Protein AF-A0AAV5AMI5-F1 (afdb_monomer_lite)

Radius of gyration: 28.4 Å; chains: 1; bounding box: 57×60×86 Å

Secondary structure (DSSP, 8-state):
-HHHHHHHHHHHHH-TT-HHHHHHHHHHHHTTT-HHHHHHHHHHHHHS-SS--TTHHHHHHHHHHHHHHTT-HHHHHHHHHHHTT--S--HHHHHHHHHHHHHHHHH--SHHHHHHHHHHHHHHHHHH-TTHHHHHHHHHHHHHHHTT--HHHHHHHHHHHHHHHHIIIIIS-----HHHHHHHHHHHHHHHHHTT---HHHHHHHHHHHTTSSTHHHHHHHHSTTSS----TT-SPPP-----HHHHHHHHHGGGSS-S-HHHHHHHHHHHHHHHHH-TTTTT-HHHHHHHHHHHHTT--STTHHHHHHHTTS-SSTHHHHTTS---HHHHHHHHHHHHHTT---SS-SGGGT--------PPP-------SSSSHHHHHHHHHHHHH---

Structure (mmCIF, N/CA/C/O backbone):
data_AF-A0AAV5AMI5-F1
#
_entry.id   AF-A0AAV5AMI5-F1
#
loop_
_atom_site.group_PDB
_atom_site.id
_atom_site.type_symbol
_atom_site.label_atom_id
_atom_site.label_alt_id
_atom_site.label_comp_id
_atom_site.label_asym_id
_atom_site.label_entity_id
_atom_site.label_seq_id
_atom_site.pdbx_PDB_ins_code
_atom_site.Cartn_x
_atom_site.Cartn_y
_atom_site.Cartn_z
_atom_site.occupancy
_atom_site.B_iso_or_equiv
_atom_site.auth_seq_id
_atom_site.auth_comp_id
_atom_site.auth_asym_id
_atom_site.auth_atom_id
_atom_site.pdbx_PDB_model_num
ATOM 1 N N . MET A 1 1 ? -7.330 -21.114 -8.683 1.00 62.19 1 MET A N 1
ATOM 2 C CA . MET A 1 1 ? -7.673 -20.636 -7.321 1.00 62.19 1 MET A CA 1
ATOM 3 C C . MET A 1 1 ? -8.023 -21.756 -6.338 1.00 62.19 1 MET A C 1
ATOM 5 O O . MET A 1 1 ? -7.323 -21.850 -5.343 1.00 62.19 1 MET A O 1
ATOM 9 N N . LEU A 1 2 ? -9.025 -22.619 -6.576 1.00 72.19 2 LEU A N 1
ATOM 10 C CA . LEU A 1 2 ? -9.522 -23.599 -5.577 1.00 72.19 2 LEU A CA 1
ATOM 11 C C . LEU A 1 2 ? -8.441 -24.434 -4.846 1.00 72.19 2 LEU A C 1
ATOM 13 O O . LEU A 1 2 ? -8.546 -24.632 -3.637 1.00 72.19 2 LEU A O 1
ATOM 17 N N . SER A 1 3 ? -7.376 -24.865 -5.533 1.00 79.75 3 SER A N 1
ATOM 18 C CA . SER A 1 3 ? -6.259 -25.594 -4.902 1.00 79.75 3 SER A CA 1
ATOM 19 C C . SER A 1 3 ? -5.531 -24.789 -3.812 1.00 79.75 3 SER A C 1
ATOM 21 O O . SER A 1 3 ? -5.119 -25.359 -2.806 1.00 79.75 3 SER A O 1
ATOM 23 N N . ALA A 1 4 ? -5.402 -23.467 -3.975 1.00 79.44 4 ALA A N 1
ATOM 24 C CA . ALA A 1 4 ? -4.746 -22.591 -3.001 1.00 79.44 4 ALA A CA 1
ATOM 25 C C . ALA A 1 4 ? -5.598 -22.382 -1.736 1.00 79.44 4 ALA A C 1
ATOM 27 O O . ALA A 1 4 ? -5.051 -22.208 -0.649 1.00 79.44 4 ALA A O 1
ATOM 28 N N . LEU A 1 5 ? -6.931 -22.458 -1.844 1.00 84.00 5 LEU A N 1
ATOM 29 C CA . LEU A 1 5 ? -7.810 -22.453 -0.670 1.00 84.00 5 LEU A CA 1
ATOM 30 C C . LEU A 1 5 ? -7.744 -23.763 0.115 1.00 84.00 5 LEU A C 1
ATOM 32 O O . LEU A 1 5 ? -7.719 -23.716 1.340 1.00 84.00 5 LEU A O 1
ATOM 36 N N . LYS A 1 6 ? -7.665 -24.918 -0.562 1.00 84.62 6 LYS A N 1
ATOM 37 C CA . LYS A 1 6 ? -7.406 -26.195 0.123 1.00 84.62 6 LYS A CA 1
ATOM 38 C C . LYS A 1 6 ? -6.075 -26.126 0.883 1.00 84.62 6 LYS A C 1
ATOM 40 O O . LYS A 1 6 ? -6.063 -26.320 2.091 1.00 84.62 6 LYS A O 1
ATOM 45 N N . LEU A 1 7 ? -4.998 -25.732 0.198 1.00 86.50 7 LEU A N 1
ATOM 46 C CA . LEU A 1 7 ? -3.656 -25.615 0.777 1.00 86.50 7 LEU A CA 1
ATOM 47 C C . LEU A 1 7 ? -3.593 -24.625 1.953 1.00 86.50 7 LEU A C 1
ATOM 49 O O . LEU A 1 7 ? -3.054 -24.970 2.999 1.00 86.50 7 LEU A O 1
ATOM 53 N N . SER A 1 8 ? -4.170 -23.423 1.831 1.00 85.75 8 SER A N 1
ATOM 54 C CA . SER A 1 8 ? -4.170 -22.449 2.939 1.00 85.75 8 SER A CA 1
ATOM 55 C C . SER A 1 8 ? -4.981 -22.923 4.148 1.00 85.75 8 SER A C 1
ATOM 57 O O . SER A 1 8 ? -4.548 -22.688 5.271 1.00 85.75 8 SER A O 1
ATOM 59 N N . ARG A 1 9 ? -6.081 -23.667 3.954 1.00 86.06 9 ARG A N 1
ATOM 60 C CA . ARG A 1 9 ? -6.808 -24.312 5.065 1.00 86.06 9 ARG A CA 1
ATOM 61 C C . ARG A 1 9 ? -5.987 -25.418 5.736 1.00 86.06 9 ARG A C 1
ATOM 63 O O . ARG A 1 9 ? -6.011 -25.498 6.957 1.00 86.06 9 ARG A O 1
ATOM 70 N N . THR A 1 10 ? -5.219 -26.211 4.982 1.00 87.19 10 THR A N 1
ATOM 71 C CA . THR A 1 10 ? -4.294 -27.215 5.548 1.00 87.19 10 THR A CA 1
ATOM 72 C C . THR A 1 10 ? -3.144 -26.572 6.333 1.00 87.19 10 THR A C 1
ATOM 74 O O . THR A 1 10 ? -2.792 -27.031 7.421 1.00 87.19 10 THR A O 1
ATOM 77 N N . LEU A 1 11 ? -2.565 -25.478 5.826 1.00 87.69 11 LEU A N 1
ATOM 78 C CA . LEU A 1 11 ? -1.547 -24.732 6.571 1.00 87.69 11 LEU A CA 1
ATOM 79 C C . LEU A 1 11 ? -2.140 -24.149 7.860 1.00 87.69 11 LEU A C 1
ATOM 81 O O . LEU A 1 11 ? -1.611 -24.410 8.935 1.00 87.69 11 LEU A O 1
ATOM 85 N N . LEU A 1 12 ? -3.290 -23.471 7.783 1.00 87.44 12 LEU A N 1
ATOM 86 C CA . LEU A 1 12 ? -3.976 -22.923 8.957 1.00 87.44 12 LEU A CA 1
ATOM 87 C C . LEU A 1 12 ? -4.414 -23.990 9.968 1.00 87.44 12 LEU A C 1
ATOM 89 O O . LEU A 1 12 ? -4.370 -23.720 11.163 1.00 87.44 12 LEU A O 1
ATOM 93 N N . SER A 1 13 ? -4.787 -25.206 9.545 1.00 83.88 13 SER A N 1
ATOM 94 C CA . SER A 1 13 ? -5.087 -26.281 10.502 1.00 83.88 13 SER A CA 1
ATOM 95 C C . SER A 1 13 ? -3.862 -26.701 11.319 1.00 83.88 13 SER A C 1
ATOM 97 O O . SER A 1 13 ? -4.034 -27.127 12.459 1.00 83.88 13 SER A O 1
ATOM 99 N N . THR A 1 14 ? -2.659 -26.541 10.753 1.00 84.94 14 THR A N 1
ATOM 100 C CA . THR A 1 14 ? -1.366 -26.885 11.368 1.00 84.94 14 THR A CA 1
ATOM 101 C C . THR A 1 14 ? -0.772 -25.723 12.178 1.00 84.94 14 THR A C 1
ATOM 103 O O . THR A 1 14 ? -0.171 -25.950 13.221 1.00 84.94 14 THR A O 1
ATOM 106 N N . THR A 1 15 ? -0.931 -24.474 11.724 1.00 82.31 15 THR A N 1
ATOM 107 C CA . THR A 1 15 ? -0.271 -23.281 12.294 1.00 82.31 15 THR A CA 1
ATOM 108 C C . THR A 1 15 ? -1.252 -22.124 12.527 1.00 82.31 15 THR A C 1
ATOM 110 O O . THR A 1 15 ? -1.130 -21.035 11.960 1.00 82.31 15 THR A O 1
ATOM 113 N N . ARG A 1 16 ? -2.235 -22.366 13.406 1.00 80.56 16 ARG A N 1
ATOM 114 C CA . ARG A 1 16 ? -3.355 -21.452 13.715 1.00 80.56 16 ARG A CA 1
ATOM 115 C C . ARG A 1 16 ? -2.938 -20.071 14.228 1.00 80.56 16 ARG A C 1
ATOM 117 O O . ARG A 1 16 ? -3.672 -19.117 14.005 1.00 80.56 16 ARG A O 1
ATOM 124 N N . ASP A 1 17 ? -1.778 -19.929 14.862 1.00 80.50 17 ASP A N 1
ATOM 125 C CA . ASP A 1 17 ? -1.315 -18.641 15.403 1.00 80.50 17 ASP A CA 1
ATOM 126 C C . ASP A 1 17 ? -0.647 -17.719 14.371 1.00 80.50 17 ASP A C 1
ATOM 128 O O . ASP A 1 17 ? -0.355 -16.557 14.665 1.00 80.50 17 ASP A O 1
ATOM 132 N N . SER A 1 18 ? -0.409 -18.204 13.147 1.00 84.81 18 SER A N 1
ATOM 133 C CA . SER A 1 18 ? 0.277 -17.430 12.111 1.00 84.81 18 SER A CA 1
ATOM 134 C C . SER A 1 18 ? -0.638 -16.378 11.477 1.00 84.81 18 SER A C 1
ATOM 136 O O . SER A 1 18 ? -1.330 -16.620 10.484 1.00 84.81 18 SER A O 1
ATOM 138 N N . LEU A 1 19 ? -0.581 -15.160 12.020 1.00 85.44 19 LEU A N 1
ATOM 139 C CA . LEU A 1 19 ? -1.284 -13.976 11.511 1.00 85.44 19 LEU A CA 1
ATOM 140 C C . LEU A 1 19 ? -1.053 -13.717 10.008 1.00 85.44 19 LEU A C 1
ATOM 142 O O . LEU A 1 19 ? -1.957 -13.264 9.306 1.00 85.44 19 LEU A O 1
ATOM 146 N N . GLN A 1 20 ? 0.126 -14.066 9.484 1.00 85.56 20 GLN A N 1
ATOM 147 C CA . GLN A 1 20 ? 0.443 -13.921 8.059 1.00 85.56 20 GLN A CA 1
ATOM 148 C C . GLN A 1 20 ? -0.314 -14.931 7.177 1.00 85.56 20 GLN A C 1
ATOM 150 O O . GLN A 1 20 ? -0.728 -14.583 6.069 1.00 85.56 20 GLN A O 1
ATOM 155 N N . LEU A 1 21 ? -0.551 -16.158 7.660 1.00 86.69 21 LEU A N 1
ATOM 156 C CA . LEU A 1 21 ? -1.357 -17.149 6.938 1.00 86.69 21 LEU A CA 1
ATOM 157 C C . LEU A 1 21 ? -2.844 -16.782 6.947 1.00 86.69 21 LEU A C 1
ATOM 159 O O . LEU A 1 21 ? -3.514 -16.958 5.929 1.00 86.69 21 LEU A O 1
ATOM 163 N N . TRP A 1 22 ? -3.347 -16.206 8.042 1.00 89.81 22 TRP A N 1
ATOM 164 C CA . TRP A 1 22 ? -4.707 -15.661 8.092 1.00 89.81 22 TRP A CA 1
ATOM 165 C C . TRP A 1 22 ? -4.900 -14.504 7.110 1.00 89.81 22 TRP A C 1
ATOM 167 O O . TRP A 1 22 ? -5.869 -14.513 6.350 1.00 89.81 22 TRP A O 1
ATOM 177 N N . ALA A 1 23 ? -3.950 -13.564 7.051 1.00 87.00 23 ALA A N 1
ATOM 178 C CA . ALA A 1 23 ? -3.966 -12.479 6.071 1.00 87.00 23 ALA A CA 1
ATOM 179 C C . ALA A 1 23 ? -4.000 -13.012 4.625 1.00 87.00 23 ALA A C 1
ATOM 181 O O . ALA A 1 23 ? -4.809 -12.557 3.814 1.00 87.00 23 ALA A O 1
ATOM 182 N N . ALA A 1 24 ? -3.176 -14.018 4.310 1.00 87.69 24 ALA A N 1
ATOM 183 C CA . ALA A 1 24 ? -3.168 -14.662 2.998 1.00 87.69 24 ALA A CA 1
ATOM 184 C C . ALA A 1 24 ? -4.486 -15.404 2.690 1.00 87.69 24 ALA A C 1
ATOM 186 O O . ALA A 1 24 ? -4.972 -15.353 1.560 1.00 87.69 24 ALA A O 1
ATOM 187 N N . HIS A 1 25 ? -5.101 -16.062 3.679 1.00 89.50 25 HIS A N 1
ATOM 188 C CA . HIS A 1 25 ? -6.379 -16.754 3.497 1.00 89.50 25 HIS A CA 1
ATOM 189 C C . HIS A 1 25 ? -7.541 -15.776 3.260 1.00 89.50 25 HIS A C 1
ATOM 191 O O . HIS A 1 25 ? -8.320 -15.967 2.325 1.00 89.50 25 HIS A O 1
ATOM 197 N N . ALA A 1 26 ? -7.608 -14.681 4.024 1.00 90.06 26 ALA A N 1
ATOM 198 C CA . ALA A 1 26 ? -8.587 -13.615 3.814 1.00 90.06 26 ALA A CA 1
ATOM 199 C C . ALA A 1 26 ? -8.424 -12.949 2.433 1.00 90.06 26 ALA A C 1
ATOM 201 O O . ALA A 1 26 ? -9.414 -12.718 1.738 1.00 90.06 26 ALA A O 1
ATOM 202 N N . GLN A 1 27 ? -7.186 -12.722 1.974 1.00 87.19 27 GLN A N 1
ATOM 203 C CA . GLN A 1 27 ? -6.919 -12.243 0.611 1.00 87.19 27 GLN A CA 1
ATOM 204 C C . GLN A 1 27 ? -7.376 -13.239 -0.470 1.00 87.19 27 GLN A C 1
ATOM 206 O O . GLN A 1 27 ? -7.920 -12.815 -1.489 1.00 87.19 27 GLN A O 1
ATOM 211 N N . LEU A 1 28 ? -7.218 -14.552 -0.261 1.00 89.69 28 LEU A N 1
ATOM 212 C CA . LEU A 1 28 ? -7.702 -15.573 -1.201 1.00 89.69 28 LEU A CA 1
ATOM 213 C C . LEU A 1 28 ? -9.236 -15.639 -1.290 1.00 89.69 28 LEU A C 1
ATOM 215 O O . LEU A 1 28 ? -9.756 -15.888 -2.377 1.00 89.69 28 LEU A O 1
ATOM 219 N N . GLU A 1 29 ? -9.965 -15.412 -0.194 1.00 89.06 29 GLU A N 1
ATOM 220 C CA . GLU A 1 29 ? -11.433 -15.316 -0.235 1.00 89.06 29 GLU A CA 1
ATOM 221 C C . GLU A 1 29 ? -11.891 -13.961 -0.826 1.00 89.06 29 GLU A C 1
ATOM 223 O O . GLU A 1 29 ? -12.805 -13.936 -1.656 1.00 89.06 29 GLU A O 1
ATOM 228 N N . ARG A 1 30 ? -11.189 -12.847 -0.548 1.00 87.19 30 ARG A N 1
ATOM 229 C CA . ARG A 1 30 ? -11.409 -11.549 -1.225 1.00 87.19 30 ARG A CA 1
ATOM 230 C C . ARG A 1 30 ? -11.254 -11.661 -2.748 1.00 87.19 30 ARG A C 1
ATOM 232 O O . ARG A 1 30 ? -12.117 -11.188 -3.480 1.00 87.19 30 ARG A O 1
ATOM 239 N N . LEU A 1 31 ? -10.220 -12.353 -3.237 1.00 87.44 31 LEU A N 1
ATOM 240 C CA . LEU A 1 31 ? -9.991 -12.604 -4.673 1.00 87.44 31 LEU A CA 1
ATOM 241 C C . LEU A 1 31 ? -11.079 -13.467 -5.350 1.00 87.44 31 LEU A C 1
ATOM 243 O O . LEU A 1 31 ? -11.059 -13.629 -6.568 1.00 87.44 31 LEU A O 1
ATOM 247 N N . ARG A 1 32 ? -12.040 -14.007 -4.588 1.00 87.94 32 ARG A N 1
ATOM 248 C CA . ARG A 1 32 ? -13.242 -14.697 -5.093 1.00 87.94 32 ARG A CA 1
ATOM 249 C C . ARG A 1 32 ? -14.513 -13.844 -5.010 1.00 87.94 32 ARG A C 1
ATOM 251 O O . ARG A 1 32 ? -15.599 -14.383 -5.202 1.00 87.94 32 ARG A O 1
ATOM 258 N N . GLY A 1 33 ? -14.403 -12.567 -4.641 1.00 85.69 33 GLY A N 1
ATOM 259 C CA . GLY A 1 33 ? -15.546 -11.709 -4.317 1.00 85.69 33 GLY A CA 1
ATOM 260 C C . GLY A 1 33 ? -16.210 -12.031 -2.970 1.00 85.69 33 GLY A C 1
ATOM 261 O O . GLY A 1 33 ? -17.270 -11.492 -2.668 1.00 85.69 33 GLY A O 1
ATOM 262 N N . LYS A 1 34 ? -15.617 -12.893 -2.127 1.00 90.19 34 LYS A N 1
ATOM 263 C CA . LYS A 1 34 ? -16.170 -13.262 -0.810 1.00 90.19 34 LYS A CA 1
ATOM 264 C C . LYS A 1 34 ? -15.711 -12.313 0.297 1.00 90.19 34 LYS A C 1
ATOM 266 O O . LYS A 1 34 ? -15.200 -12.743 1.330 1.00 90.19 34 LYS A O 1
ATOM 271 N N . GLU A 1 35 ? -15.919 -11.014 0.097 1.00 90.38 35 GLU A N 1
ATOM 272 C CA . GLU A 1 35 ? -15.483 -9.989 1.053 1.00 90.38 35 GLU A CA 1
ATOM 273 C C . GLU A 1 35 ? -16.062 -10.194 2.456 1.00 90.38 35 GLU A C 1
ATOM 275 O O . GLU A 1 35 ? -15.333 -10.080 3.431 1.00 90.38 35 GLU A O 1
ATOM 280 N N . ASN A 1 36 ? -17.335 -10.583 2.579 1.00 91.25 36 ASN A N 1
ATOM 281 C CA . ASN A 1 36 ? -17.966 -10.810 3.886 1.00 91.25 36 ASN A CA 1
ATOM 282 C C . ASN A 1 36 ? -17.326 -11.964 4.680 1.00 91.25 36 ASN A C 1
ATOM 284 O O . ASN A 1 36 ? -17.313 -11.918 5.907 1.00 91.25 36 ASN A O 1
ATOM 288 N N . GLU A 1 37 ? -16.749 -12.966 4.009 1.00 90.81 37 GLU A N 1
ATOM 289 C CA . GLU A 1 37 ? -15.976 -14.010 4.696 1.00 90.81 37 GLU A CA 1
ATOM 290 C C . GLU A 1 37 ? -14.575 -13.505 5.069 1.00 90.81 37 GLU A C 1
ATOM 292 O O . GLU A 1 37 ? -14.085 -13.808 6.153 1.00 90.81 37 GLU A O 1
ATOM 297 N N . ALA A 1 38 ? -13.952 -12.668 4.229 1.00 92.25 38 ALA A N 1
ATOM 298 C CA . ALA A 1 38 ? -12.698 -11.999 4.575 1.00 92.25 38 ALA A CA 1
ATOM 299 C C . ALA A 1 38 ? -12.861 -11.067 5.795 1.00 92.25 38 ALA A C 1
ATOM 301 O O . ALA A 1 38 ? -12.035 -11.125 6.704 1.00 92.25 38 ALA A O 1
ATOM 302 N N . ARG A 1 39 ? -13.958 -10.292 5.872 1.00 93.69 39 ARG A N 1
ATOM 303 C CA . ARG A 1 39 ? -14.342 -9.466 7.038 1.00 93.69 39 ARG A CA 1
ATOM 304 C C . ARG A 1 39 ? -14.401 -10.305 8.315 1.00 93.69 39 ARG A C 1
ATOM 306 O O . ARG A 1 39 ? -13.680 -10.016 9.264 1.00 93.69 39 ARG A O 1
ATOM 313 N N . ARG A 1 40 ? -15.165 -11.406 8.297 1.00 92.88 40 ARG A N 1
ATOM 314 C CA . ARG A 1 40 ? -15.274 -12.355 9.422 1.00 92.88 40 ARG A CA 1
ATOM 315 C C . ARG A 1 40 ? -13.928 -12.947 9.840 1.00 92.88 40 ARG A C 1
ATOM 317 O O . ARG A 1 40 ? -13.696 -13.117 11.035 1.00 92.88 40 ARG A O 1
ATOM 324 N N . ILE A 1 41 ? -13.042 -13.260 8.889 1.00 91.38 41 ILE A N 1
ATOM 325 C CA . ILE A 1 41 ? -11.690 -13.755 9.193 1.00 91.38 41 ILE A CA 1
ATOM 326 C C . ILE A 1 41 ? -10.882 -12.677 9.928 1.00 91.38 41 ILE A C 1
ATOM 328 O O . ILE A 1 41 ? -10.310 -12.981 10.973 1.00 91.38 41 ILE A O 1
ATOM 332 N N . PHE A 1 42 ? -10.862 -11.430 9.441 1.00 92.25 42 PHE A N 1
ATOM 333 C CA . PHE A 1 42 ? -10.166 -10.337 10.133 1.00 92.25 42 PHE A CA 1
ATOM 334 C C . PHE A 1 42 ? -10.750 -10.086 11.530 1.00 92.25 42 PHE A C 1
ATOM 336 O O . PHE A 1 42 ? -9.989 -10.026 12.492 1.00 92.25 42 PHE A O 1
ATOM 343 N N . GLU A 1 43 ? -12.079 -10.029 11.667 1.00 91.56 43 GLU A N 1
ATOM 344 C CA . GLU A 1 43 ? -12.751 -9.847 12.960 1.00 91.56 43 GLU A CA 1
ATOM 345 C C . GLU A 1 43 ? -12.429 -10.972 13.950 1.00 91.56 43 GLU A C 1
ATOM 347 O O . GLU A 1 43 ? -12.037 -10.689 15.080 1.00 91.56 43 GLU A O 1
ATOM 352 N N . THR A 1 44 ? -12.515 -12.239 13.535 1.00 90.12 44 THR A N 1
ATOM 353 C CA . THR A 1 44 ? -12.226 -13.400 14.401 1.00 90.12 44 THR A CA 1
ATOM 354 C C . THR A 1 44 ? -10.762 -13.419 14.844 1.00 90.12 44 THR A C 1
ATOM 356 O O . THR A 1 44 ? -10.461 -13.655 16.010 1.00 90.12 44 THR A O 1
ATOM 359 N N . VAL A 1 45 ? -9.834 -13.142 13.924 1.00 89.19 45 VAL A N 1
ATOM 360 C CA . VAL A 1 45 ? -8.395 -13.168 14.215 1.00 89.19 45 VAL A CA 1
ATOM 361 C C . VAL A 1 45 ? -8.008 -12.024 15.155 1.00 89.19 45 VAL A C 1
ATOM 363 O O . VAL A 1 45 ? -7.355 -12.273 16.166 1.00 89.19 45 VAL A O 1
ATOM 366 N N . LEU A 1 46 ? -8.460 -10.797 14.883 1.00 88.00 46 LEU A N 1
ATOM 367 C CA . LEU A 1 46 ? -8.105 -9.601 15.659 1.00 88.00 46 LEU A CA 1
ATOM 368 C C . LEU A 1 46 ? -8.880 -9.474 16.984 1.00 88.00 46 LEU A C 1
ATOM 370 O O . LEU A 1 46 ? -8.417 -8.793 17.895 1.00 88.00 46 LEU A O 1
ATOM 374 N N . SER A 1 47 ? -10.025 -10.150 17.135 1.00 82.88 47 SER A N 1
ATOM 375 C CA . SER A 1 47 ? -10.701 -10.289 18.440 1.00 82.88 47 SER A CA 1
ATOM 376 C C . SER A 1 47 ? -10.087 -11.379 19.330 1.00 82.88 47 SER A C 1
ATOM 378 O O . SER A 1 47 ? -10.265 -11.337 20.544 1.00 82.88 47 SER A O 1
ATOM 380 N N . SER A 1 48 ? -9.331 -12.329 18.760 1.00 73.19 48 SER A N 1
ATOM 381 C CA . SER A 1 48 ? -8.676 -13.418 19.509 1.00 73.19 48 SER A CA 1
ATOM 382 C C . SER A 1 48 ? -7.314 -13.053 20.127 1.00 73.19 48 SER A C 1
ATOM 384 O O . SER A 1 48 ? -6.724 -13.844 20.866 1.00 73.19 48 SER A O 1
ATOM 386 N N . SER A 1 49 ? -6.777 -11.866 19.828 1.00 62.31 49 SER A N 1
ATOM 387 C CA . SER A 1 49 ? -5.469 -11.405 20.306 1.00 62.31 49 SER A CA 1
ATOM 388 C C . SER A 1 49 ? -5.563 -10.614 21.617 1.00 62.31 49 SER A C 1
ATOM 390 O O . SER A 1 49 ? -5.662 -9.392 21.611 1.00 62.31 49 SER A O 1
ATOM 392 N N . SER A 1 50 ? -5.431 -11.308 22.754 1.00 54.81 50 SER A N 1
ATOM 393 C CA . SER A 1 50 ? -5.372 -10.714 24.108 1.00 54.81 50 SER A CA 1
ATOM 394 C C . SER A 1 50 ? -4.125 -9.857 24.396 1.00 54.81 50 SER A C 1
ATOM 396 O O . SER A 1 50 ? -3.997 -9.289 25.477 1.00 54.81 50 SER A O 1
ATOM 398 N N . SER A 1 51 ? -3.177 -9.799 23.462 1.00 60.41 51 SER A N 1
ATOM 399 C CA . SER A 1 51 ? -1.913 -9.061 23.548 1.00 60.41 51 SER A CA 1
ATOM 400 C C . SER A 1 51 ? -1.493 -8.621 22.142 1.00 60.41 51 SER A C 1
ATOM 402 O O . SER A 1 51 ? -1.757 -9.380 21.203 1.00 60.41 51 SER A O 1
ATOM 404 N N . PRO A 1 52 ? -0.799 -7.478 21.975 1.00 64.50 52 PRO A N 1
ATOM 405 C CA . PRO A 1 52 ? -0.337 -7.026 20.664 1.00 64.50 52 PRO A CA 1
ATOM 406 C C . PRO A 1 52 ? 0.609 -8.058 20.037 1.00 64.50 52 PRO A C 1
ATOM 408 O O . PRO A 1 52 ? 1.578 -8.484 20.672 1.00 64.50 52 PRO A O 1
ATOM 411 N N . ARG A 1 53 ? 0.318 -8.491 18.806 1.00 73.31 53 ARG A N 1
ATOM 412 C CA . ARG A 1 53 ? 1.090 -9.537 18.105 1.00 73.31 53 ARG A CA 1
ATOM 413 C C . ARG A 1 53 ? 1.911 -8.954 16.946 1.00 73.31 53 ARG A C 1
ATOM 415 O O . ARG A 1 53 ? 1.467 -8.055 16.239 1.00 73.31 53 ARG A O 1
ATOM 422 N N . LEU A 1 54 ? 3.088 -9.530 16.687 1.00 75.31 54 LEU A N 1
ATOM 423 C CA . LEU A 1 54 ? 3.880 -9.219 15.486 1.00 75.31 54 LEU A CA 1
ATOM 424 C C . LEU A 1 54 ? 3.046 -9.460 14.213 1.00 75.31 54 LEU A C 1
ATOM 426 O O . LEU A 1 54 ? 2.377 -10.487 14.098 1.00 75.31 54 LEU A O 1
ATOM 430 N N . ALA A 1 55 ? 3.121 -8.544 13.246 1.00 81.88 55 ALA A N 1
ATOM 431 C CA . ALA A 1 55 ? 2.292 -8.474 12.038 1.00 81.88 55 ALA A CA 1
ATOM 432 C C . ALA A 1 55 ? 0.794 -8.139 12.230 1.00 81.88 55 ALA A C 1
ATOM 434 O O . ALA A 1 55 ? 0.063 -8.094 11.235 1.00 81.88 55 ALA A O 1
ATOM 435 N N . GLU A 1 56 ? 0.321 -7.822 13.440 1.00 89.44 56 GLU A N 1
ATOM 436 C CA . GLU A 1 56 ? -1.062 -7.366 13.669 1.00 89.44 56 GLU A CA 1
ATOM 437 C C . GLU A 1 56 ? -1.357 -6.040 12.943 1.00 89.44 56 GLU A C 1
ATOM 439 O O . GLU A 1 56 ? -2.387 -5.905 12.281 1.00 89.44 56 GLU A O 1
ATOM 444 N N . ALA A 1 57 ? -0.406 -5.099 12.949 1.00 91.81 57 ALA A N 1
ATOM 445 C CA . ALA A 1 57 ? -0.485 -3.845 12.192 1.00 91.81 57 ALA A CA 1
ATOM 446 C C . ALA A 1 57 ? -0.792 -4.083 10.699 1.00 91.81 57 ALA A C 1
ATOM 448 O O . ALA A 1 57 ? -1.588 -3.370 10.084 1.00 91.81 57 ALA A O 1
ATOM 449 N N . ARG A 1 58 ? -0.201 -5.137 10.115 1.00 92.50 58 ARG A N 1
ATOM 450 C CA . ARG A 1 58 ? -0.387 -5.514 8.703 1.00 92.50 58 ARG A CA 1
ATOM 451 C C . ARG A 1 58 ? -1.789 -6.057 8.442 1.00 92.50 58 ARG A C 1
ATOM 453 O O . ARG A 1 58 ? -2.328 -5.795 7.372 1.00 92.50 58 ARG A O 1
ATOM 460 N N . LEU A 1 59 ? -2.382 -6.786 9.391 1.00 93.06 59 LEU A N 1
ATOM 461 C CA . LEU A 1 59 ? -3.773 -7.249 9.308 1.00 93.06 59 LEU A CA 1
ATOM 462 C C . LEU A 1 59 ? -4.748 -6.070 9.351 1.00 93.06 59 LEU A C 1
ATOM 464 O O . LEU A 1 59 ? -5.591 -5.965 8.461 1.00 93.06 59 LEU A O 1
ATOM 468 N N . TRP A 1 60 ? -4.582 -5.153 10.313 1.00 95.19 60 TRP A N 1
ATOM 469 C CA . TRP A 1 60 ? -5.364 -3.913 10.381 1.00 95.19 60 TRP A CA 1
ATOM 470 C C . TRP A 1 60 ? -5.267 -3.113 9.077 1.00 95.19 60 TRP A C 1
ATOM 472 O O . TRP A 1 60 ? -6.292 -2.698 8.535 1.00 95.19 60 TRP A O 1
ATOM 482 N N . TRP A 1 61 ? -4.057 -2.964 8.524 1.00 95.62 61 TRP A N 1
ATOM 483 C CA . TRP A 1 61 ? -3.846 -2.321 7.226 1.00 95.62 61 TRP A CA 1
ATOM 484 C C . TRP A 1 61 ? -4.576 -3.035 6.078 1.00 95.62 61 TRP A C 1
ATOM 486 O O . TRP A 1 61 ? -5.301 -2.393 5.323 1.00 95.62 61 TRP A O 1
ATOM 496 N N . ILE A 1 62 ? -4.415 -4.356 5.933 1.00 94.00 62 ILE A N 1
ATOM 497 C CA . ILE A 1 62 ? -5.030 -5.125 4.836 1.00 94.00 62 ILE A CA 1
ATOM 498 C C . ILE A 1 62 ? -6.564 -5.075 4.913 1.00 94.00 62 ILE A C 1
ATOM 500 O O . ILE A 1 62 ? -7.217 -5.014 3.870 1.00 94.00 62 ILE A O 1
ATOM 504 N N . TRP A 1 63 ? -7.138 -5.070 6.119 1.00 95.62 63 TRP A N 1
ATOM 505 C CA . TRP A 1 63 ? -8.579 -4.931 6.313 1.00 95.62 63 TRP A CA 1
ATOM 506 C C . TRP A 1 63 ? -9.064 -3.513 5.978 1.00 95.62 63 TRP A C 1
ATOM 508 O O . TRP A 1 63 ? -9.970 -3.369 5.160 1.00 95.62 63 TRP A O 1
ATOM 518 N N . ALA A 1 64 ? -8.424 -2.463 6.503 1.00 96.69 64 ALA A N 1
ATOM 519 C CA . ALA A 1 64 ? -8.792 -1.079 6.186 1.00 96.69 64 ALA A CA 1
ATOM 520 C C . ALA A 1 64 ? -8.668 -0.773 4.679 1.00 96.69 64 ALA A C 1
ATOM 522 O O . ALA A 1 64 ? -9.542 -0.131 4.097 1.00 96.69 64 ALA A O 1
ATOM 523 N N . GLU A 1 65 ? -7.625 -1.295 4.021 1.00 95.31 65 GLU A N 1
ATOM 524 C CA . GLU A 1 65 ? -7.443 -1.195 2.569 1.00 95.31 65 GLU A CA 1
ATOM 525 C C . GLU A 1 65 ? -8.506 -1.992 1.787 1.00 95.31 65 GLU A C 1
ATOM 527 O O . GLU A 1 65 ? -8.869 -1.603 0.677 1.00 95.31 65 GLU A O 1
ATOM 532 N N . MET A 1 66 ? -9.030 -3.096 2.337 1.00 94.75 66 MET A N 1
ATOM 533 C CA . MET A 1 66 ? -10.145 -3.830 1.730 1.00 94.75 66 MET A CA 1
ATOM 534 C C . MET A 1 66 ? -11.434 -3.011 1.761 1.00 94.75 66 MET A C 1
ATOM 536 O O . MET A 1 66 ? -12.044 -2.852 0.709 1.00 94.75 66 MET A O 1
ATOM 540 N N . GLU A 1 67 ? -11.818 -2.469 2.920 1.00 95.44 67 GLU A N 1
ATOM 541 C CA . GLU A 1 67 ? -13.052 -1.680 3.043 1.00 95.44 67 GLU A CA 1
ATOM 542 C C . GLU A 1 67 ? -13.003 -0.405 2.192 1.00 95.44 67 GLU A C 1
ATOM 544 O O . GLU A 1 67 ? -13.969 -0.079 1.506 1.00 95.44 67 GLU A O 1
ATOM 549 N N . TRP A 1 68 ? -11.853 0.277 2.166 1.00 95.31 68 TRP A N 1
ATOM 550 C CA . TRP A 1 68 ? -11.647 1.464 1.332 1.00 95.31 68 TRP A CA 1
ATOM 551 C C . TRP A 1 68 ? -11.787 1.152 -0.163 1.00 95.31 68 TRP A C 1
ATOM 553 O O . TRP A 1 68 ? -12.426 1.894 -0.902 1.00 95.31 68 TRP A O 1
ATOM 563 N N . LEU A 1 69 ? -11.238 0.021 -0.615 1.00 92.44 69 LEU A N 1
ATOM 564 C CA . LEU A 1 69 ? -11.350 -0.427 -2.007 1.00 92.44 69 LEU A CA 1
ATOM 565 C C . LEU A 1 69 ? -12.724 -1.015 -2.371 1.00 92.44 69 LEU A C 1
ATOM 567 O O . LEU A 1 69 ? -12.984 -1.207 -3.556 1.00 92.44 69 LEU A O 1
ATOM 571 N N . ALA A 1 70 ? -13.585 -1.277 -1.386 1.00 91.44 70 ALA A N 1
ATOM 572 C CA . ALA A 1 70 ? -15.004 -1.581 -1.571 1.00 91.44 70 ALA A CA 1
ATOM 573 C C . ALA A 1 70 ? -15.888 -0.309 -1.530 1.00 91.44 70 ALA A C 1
ATOM 575 O O . ALA A 1 70 ? -17.108 -0.415 -1.429 1.00 91.44 70 ALA A O 1
ATOM 576 N N . ASP A 1 71 ? -15.269 0.882 -1.570 1.00 91.31 71 ASP A N 1
ATOM 577 C CA . ASP A 1 71 ? -15.881 2.215 -1.425 1.00 91.31 71 ASP A CA 1
ATOM 578 C C . ASP A 1 71 ? -16.591 2.447 -0.068 1.00 91.31 71 ASP A C 1
ATOM 580 O O . ASP A 1 71 ? -17.342 3.403 0.124 1.00 91.31 71 ASP A O 1
ATOM 584 N N . GLN A 1 72 ? -16.318 1.598 0.931 1.00 93.50 72 GLN A N 1
ATOM 585 C CA . GLN A 1 72 ? -16.924 1.659 2.264 1.00 93.50 72 GLN A CA 1
ATOM 586 C C . GLN A 1 72 ? -16.099 2.535 3.219 1.00 93.50 72 GLN A C 1
ATOM 588 O O . GLN A 1 72 ? -15.645 2.083 4.271 1.00 93.50 72 GLN A O 1
ATOM 593 N N . ASP A 1 73 ? -15.927 3.815 2.881 1.00 93.75 73 ASP A N 1
ATOM 594 C CA . ASP A 1 73 ? -15.078 4.768 3.622 1.00 93.75 73 ASP A CA 1
ATOM 595 C C . ASP A 1 73 ? -15.353 4.809 5.136 1.00 93.75 73 ASP A C 1
ATOM 597 O O . ASP A 1 73 ? -14.423 4.859 5.943 1.00 93.75 73 ASP A O 1
ATOM 601 N N . LYS A 1 74 ? -16.626 4.718 5.544 1.00 93.81 74 LYS A N 1
ATOM 602 C CA . LYS A 1 74 ? -17.018 4.667 6.965 1.00 93.81 74 LYS A CA 1
ATOM 603 C C . LYS A 1 74 ? -16.583 3.365 7.650 1.00 93.81 74 LYS A C 1
ATOM 605 O O . LYS A 1 74 ? -16.191 3.399 8.813 1.00 93.81 74 LYS A O 1
ATOM 610 N N . ALA A 1 75 ? -16.622 2.231 6.949 1.00 94.44 75 ALA A N 1
ATOM 611 C CA . ALA A 1 75 ? -16.127 0.960 7.475 1.00 94.44 75 ALA A CA 1
ATOM 612 C C . ALA A 1 75 ? -14.594 0.978 7.574 1.00 94.44 75 ALA A C 1
ATOM 614 O O . ALA A 1 75 ? -14.054 0.646 8.626 1.00 94.44 75 ALA A O 1
ATOM 615 N N . ALA A 1 76 ? -13.898 1.477 6.545 1.00 95.88 76 ALA A N 1
ATOM 616 C CA . ALA A 1 76 ? -12.447 1.673 6.569 1.00 95.88 76 ALA A CA 1
ATOM 617 C C . ALA A 1 76 ? -12.008 2.562 7.746 1.00 95.88 76 ALA A C 1
ATOM 619 O O . ALA A 1 76 ? -11.102 2.199 8.498 1.00 95.88 76 ALA A O 1
ATOM 620 N N . GLN A 1 77 ? -12.707 3.681 7.970 1.00 95.88 77 GLN A N 1
ATOM 621 C CA . GLN A 1 77 ? -12.481 4.559 9.116 1.00 95.88 77 GLN A CA 1
ATOM 622 C C . GLN A 1 77 ? -12.684 3.820 10.449 1.00 95.88 77 GLN A C 1
ATOM 624 O O . GLN A 1 77 ? -11.823 3.901 11.323 1.00 95.88 77 GLN A O 1
ATOM 629 N N . LEU A 1 78 ? -13.778 3.065 10.611 1.00 94.88 78 LEU A N 1
ATOM 630 C CA . LEU A 1 78 ? -14.031 2.289 11.831 1.00 94.88 78 LEU A CA 1
ATOM 631 C C . LEU A 1 78 ? -12.973 1.201 12.074 1.00 94.88 78 LEU A C 1
ATOM 633 O O . LEU A 1 78 ? -12.596 0.992 13.224 1.00 94.88 78 LEU A O 1
ATOM 637 N N . VAL A 1 79 ? -12.446 0.550 11.033 1.00 95.38 79 VAL A N 1
ATOM 638 C CA . VAL A 1 79 ? -11.335 -0.415 11.158 1.00 95.38 79 VAL A CA 1
ATOM 639 C C . VAL A 1 79 ? -10.055 0.272 11.644 1.00 95.38 79 VAL A C 1
ATOM 641 O O . VAL A 1 79 ? -9.394 -0.238 12.549 1.00 95.38 79 VAL A O 1
ATOM 644 N N . ILE A 1 80 ? -9.733 1.462 11.123 1.00 96.06 80 ILE A N 1
ATOM 645 C CA . ILE A 1 80 ? -8.577 2.245 11.589 1.00 96.06 80 ILE A CA 1
ATOM 646 C C . ILE A 1 80 ? -8.747 2.650 13.061 1.00 96.06 80 ILE A C 1
ATOM 648 O O . ILE A 1 80 ? -7.810 2.499 13.845 1.00 96.06 80 ILE A O 1
ATOM 652 N N . LEU A 1 81 ? -9.935 3.107 13.470 1.00 95.06 81 LEU A N 1
ATOM 653 C CA . LEU A 1 81 ? -10.216 3.459 14.868 1.00 95.06 81 LEU A CA 1
ATOM 654 C C . LEU A 1 81 ? -10.128 2.232 15.794 1.00 95.06 81 LEU A C 1
ATOM 656 O O . LEU A 1 81 ? -9.473 2.299 16.839 1.00 95.06 81 LEU A O 1
ATOM 660 N N . ARG A 1 82 ? -10.698 1.089 15.380 1.00 93.88 82 ARG A N 1
ATOM 661 C CA . ARG A 1 82 ? -10.611 -0.190 16.108 1.00 93.88 82 ARG A CA 1
ATOM 662 C C . ARG A 1 82 ? -9.157 -0.623 16.329 1.00 93.88 82 ARG A C 1
ATOM 664 O O . ARG A 1 82 ? -8.845 -1.082 17.424 1.00 93.88 82 ARG A O 1
ATOM 671 N N . SER A 1 83 ? -8.262 -0.397 15.359 1.00 93.06 83 SER A N 1
ATOM 672 C CA . SER A 1 83 ? -6.838 -0.767 15.466 1.00 93.06 83 SER A CA 1
ATOM 673 C C . SER A 1 83 ? -6.114 -0.126 16.661 1.00 93.06 83 SER A C 1
ATOM 675 O O . SER A 1 83 ? -5.192 -0.722 17.218 1.00 93.06 83 SER A O 1
ATOM 677 N N . VAL A 1 84 ? -6.565 1.050 17.113 1.00 92.75 84 VAL A N 1
ATOM 678 C CA . VAL A 1 84 ? -6.054 1.766 18.299 1.00 92.75 84 VAL A CA 1
ATOM 679 C C . VAL A 1 84 ? -7.015 1.707 19.497 1.00 92.75 84 VAL A C 1
ATOM 681 O O . VAL A 1 84 ? -6.910 2.509 20.423 1.00 92.75 84 VAL A O 1
ATOM 684 N N . GLY A 1 85 ? -7.947 0.748 19.501 1.00 89.94 85 GLY A N 1
ATOM 685 C CA . GLY A 1 85 ? -8.880 0.502 20.606 1.00 89.94 85 GLY A CA 1
ATOM 686 C C . GLY A 1 85 ? -10.054 1.484 20.696 1.00 89.94 85 GLY A C 1
ATOM 687 O O . GLY A 1 85 ? -10.692 1.574 21.743 1.00 89.94 85 GLY A O 1
ATOM 688 N N . ILE A 1 86 ? -10.349 2.241 19.632 1.00 91.69 86 ILE A N 1
ATOM 689 C CA . ILE A 1 86 ? -11.424 3.241 19.614 1.00 91.69 86 ILE A CA 1
ATOM 690 C C . ILE A 1 86 ? -12.630 2.713 18.828 1.00 91.69 86 ILE A C 1
ATOM 692 O O . ILE A 1 86 ? -12.539 2.395 17.647 1.00 91.69 86 ILE A O 1
ATOM 696 N N . LEU A 1 87 ? -13.787 2.628 19.491 1.00 87.12 87 LEU A N 1
ATOM 697 C CA . LEU A 1 87 ? -14.978 1.958 18.949 1.00 87.12 87 LEU A CA 1
ATOM 698 C C . LEU A 1 87 ? -15.949 2.874 18.176 1.00 87.12 87 LEU A C 1
ATOM 700 O O . LEU A 1 87 ? -16.852 2.361 17.520 1.00 87.12 87 LEU A O 1
ATOM 704 N N . SER A 1 88 ? -15.803 4.205 18.240 1.00 86.75 88 SER A N 1
ATOM 705 C CA . SER A 1 88 ? -16.775 5.153 17.661 1.00 86.75 88 SER A CA 1
ATOM 706 C C . SER A 1 88 ? -16.136 6.370 16.974 1.00 86.75 88 SER A C 1
ATOM 708 O O . SER A 1 88 ? -15.176 6.962 17.469 1.00 86.75 88 SER A O 1
ATOM 710 N N . GLY A 1 89 ? -16.701 6.768 15.827 1.00 84.31 89 GLY A N 1
ATOM 711 C CA . GLY A 1 89 ? -16.155 7.764 14.888 1.00 84.31 89 GLY A CA 1
ATOM 712 C C . GLY A 1 89 ? -16.381 9.245 15.220 1.00 84.31 89 GLY A C 1
ATOM 713 O O . GLY A 1 89 ? -16.611 10.035 14.310 1.00 84.31 89 GLY A O 1
ATOM 714 N N . GLY A 1 90 ? -16.349 9.640 16.496 1.00 88.12 90 GLY A N 1
ATOM 715 C CA . GLY A 1 90 ? -16.448 11.057 16.880 1.00 88.12 90 GLY A CA 1
ATOM 716 C C . GLY A 1 90 ? -15.211 11.877 16.460 1.00 88.12 90 GLY A C 1
ATOM 717 O O . GLY A 1 90 ? -14.114 11.321 16.388 1.00 88.12 90 GLY A O 1
ATOM 718 N N . PRO A 1 91 ? -15.321 13.201 16.237 1.00 88.75 91 PRO A N 1
ATOM 719 C CA . PRO A 1 91 ? -14.185 14.036 15.818 1.00 88.75 91 PRO A CA 1
ATOM 720 C C . PRO A 1 91 ? -13.044 14.062 16.849 1.00 88.75 91 PRO A C 1
ATOM 722 O O . PRO A 1 91 ? -11.871 13.982 16.488 1.00 88.75 91 PRO A O 1
ATOM 725 N N . THR A 1 92 ? -13.373 14.075 18.142 1.00 90.81 92 THR A N 1
ATOM 726 C CA . THR A 1 92 ? -12.413 13.933 19.251 1.00 90.81 92 THR A CA 1
ATOM 727 C C . THR A 1 92 ? -11.702 12.577 19.232 1.00 90.81 92 THR A C 1
ATOM 729 O O . THR A 1 92 ? -10.485 12.505 19.405 1.00 90.81 92 THR A O 1
ATOM 732 N N . ASN A 1 93 ? -12.442 11.503 18.952 1.00 92.56 93 ASN A N 1
ATOM 733 C CA . ASN A 1 93 ? -11.913 10.147 18.809 1.00 92.56 93 ASN A CA 1
ATOM 734 C C . ASN A 1 93 ? -10.994 10.004 17.589 1.00 92.56 93 ASN A C 1
ATOM 736 O O . ASN A 1 93 ? -9.977 9.326 17.678 1.00 92.56 93 ASN A O 1
ATOM 740 N N . ILE A 1 94 ? -11.301 10.682 16.482 1.00 94.00 94 ILE A N 1
ATOM 741 C CA . ILE A 1 94 ? -10.453 10.736 15.284 1.00 94.00 94 ILE A CA 1
ATOM 742 C C . ILE A 1 94 ? -9.119 11.441 15.582 1.00 94.00 94 ILE A C 1
ATOM 744 O O . ILE A 1 94 ? -8.064 10.935 15.200 1.00 94.00 94 ILE A O 1
ATOM 748 N N . LEU A 1 95 ? -9.138 12.564 16.309 1.00 92.88 95 LEU A N 1
ATOM 749 C CA . LEU A 1 95 ? -7.913 13.250 16.746 1.00 92.88 95 LEU A CA 1
ATOM 750 C C . LEU A 1 95 ? -7.086 12.381 17.710 1.00 92.88 95 LEU A C 1
ATOM 752 O O . LEU A 1 95 ? -5.873 12.254 17.539 1.00 92.88 95 LEU A O 1
ATOM 756 N N . LYS A 1 96 ? -7.742 11.714 18.671 1.00 94.38 96 LYS A N 1
ATOM 757 C CA . LYS A 1 96 ? -7.091 10.750 19.574 1.00 94.38 96 LYS A CA 1
ATOM 758 C C . LYS A 1 96 ? -6.477 9.575 18.803 1.00 94.38 96 LYS A C 1
ATOM 760 O O . LYS A 1 96 ? -5.358 9.172 19.107 1.00 94.38 96 LYS A O 1
ATOM 765 N N . ALA A 1 97 ? -7.168 9.057 17.789 1.00 94.81 97 ALA A N 1
ATOM 766 C CA . ALA A 1 97 ? -6.679 7.959 16.963 1.00 94.81 97 ALA A CA 1
ATOM 767 C 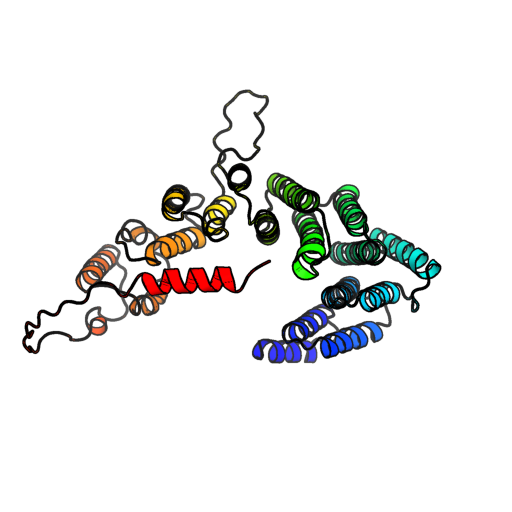C . ALA A 1 97 ? -5.450 8.346 16.136 1.00 94.81 97 ALA A C 1
ATOM 769 O O . ALA A 1 97 ? -4.493 7.579 16.103 1.00 94.81 97 ALA A O 1
ATOM 770 N N . LYS A 1 98 ? -5.438 9.541 15.526 1.00 94.94 98 LYS A N 1
ATOM 771 C CA . LYS A 1 98 ? -4.254 10.065 14.825 1.00 94.94 98 LYS A CA 1
ATOM 772 C C . LYS A 1 98 ? -3.029 10.081 15.735 1.00 94.94 98 LYS A C 1
ATOM 774 O O . LYS A 1 98 ? -2.019 9.480 15.389 1.00 94.94 98 LYS A O 1
ATOM 779 N N . ARG A 1 99 ? -3.164 10.664 16.930 1.00 95.50 99 ARG A N 1
ATOM 780 C CA . ARG A 1 99 ? -2.088 10.705 17.928 1.00 95.50 99 ARG A CA 1
ATOM 781 C C . ARG A 1 99 ? -1.597 9.301 18.316 1.00 95.50 99 ARG A C 1
ATOM 783 O O . ARG A 1 99 ? -0.396 9.066 18.316 1.00 95.50 99 ARG A O 1
ATOM 790 N N . LEU A 1 100 ? -2.504 8.358 18.586 1.00 95.12 100 LEU A N 1
ATOM 791 C CA . LEU A 1 100 ? -2.137 6.977 18.941 1.00 95.12 100 LEU A CA 1
ATOM 792 C C . LEU A 1 100 ? -1.451 6.222 17.785 1.00 95.12 100 LEU A C 1
ATOM 794 O O . LEU A 1 100 ? -0.574 5.396 18.030 1.00 95.12 100 LEU A O 1
ATOM 798 N N . LEU A 1 101 ? -1.819 6.497 16.529 1.00 94.81 101 LEU A N 1
ATOM 799 C CA . LEU A 1 101 ? -1.142 5.949 15.346 1.00 94.81 101 LEU A CA 1
ATOM 800 C C . LEU A 1 101 ? 0.259 6.554 15.156 1.00 94.81 101 LEU A C 1
ATOM 802 O O . LEU A 1 101 ? 1.185 5.835 14.782 1.00 94.81 101 LEU A O 1
ATOM 806 N N . GLU A 1 102 ? 0.438 7.845 15.441 1.00 94.50 102 GLU A N 1
ATOM 807 C CA . GLU A 1 102 ? 1.744 8.520 15.420 1.00 94.50 102 GLU A CA 1
ATOM 808 C C . GLU A 1 102 ? 2.660 7.962 16.527 1.00 94.50 102 GLU A C 1
ATOM 810 O O . GLU A 1 102 ? 3.772 7.519 16.237 1.00 94.50 102 GLU A O 1
ATOM 815 N N . GLU A 1 103 ? 2.159 7.846 17.761 1.00 93.81 103 GLU A N 1
ATOM 816 C CA . GLU A 1 103 ? 2.866 7.236 18.900 1.00 93.81 103 GLU A CA 1
ATOM 817 C C . GLU A 1 103 ? 3.259 5.766 18.626 1.00 93.81 103 GLU A C 1
ATOM 819 O O . GLU A 1 103 ? 4.383 5.355 18.935 1.00 93.81 103 GLU A O 1
ATOM 824 N N . ARG A 1 104 ? 2.394 4.974 17.969 1.00 92.25 104 ARG A N 1
ATOM 825 C CA . ARG A 1 104 ? 2.730 3.609 17.507 1.00 92.25 104 ARG A CA 1
ATOM 826 C C . ARG A 1 104 ? 3.756 3.587 16.376 1.00 92.25 104 ARG A C 1
ATOM 828 O O . ARG A 1 104 ? 4.640 2.738 16.385 1.00 92.25 104 ARG A O 1
ATOM 835 N N . THR A 1 105 ? 3.689 4.520 15.428 1.00 92.69 105 THR A N 1
ATOM 836 C CA . THR A 1 105 ? 4.663 4.595 14.323 1.00 92.69 105 THR A CA 1
ATOM 837 C C . THR A 1 105 ? 6.075 4.900 14.841 1.00 92.69 105 THR A C 1
ATOM 839 O O . THR A 1 105 ? 7.046 4.355 14.324 1.00 92.69 105 THR A O 1
ATOM 842 N N . VAL A 1 106 ? 6.207 5.723 15.886 1.00 91.25 106 VAL A N 1
ATOM 843 C CA . VAL A 1 106 ? 7.510 6.025 16.508 1.00 91.25 106 VAL A CA 1
ATOM 844 C C . VAL A 1 106 ? 8.031 4.862 17.363 1.00 91.25 106 VAL A C 1
ATOM 846 O O . VAL A 1 106 ? 9.229 4.586 17.354 1.00 91.25 106 VAL A O 1
ATOM 849 N N . SER A 1 107 ? 7.154 4.169 18.098 1.00 89.81 107 SER A N 1
ATOM 850 C CA . SER A 1 107 ? 7.552 3.101 19.033 1.00 89.81 107 SER A CA 1
ATOM 851 C C . SER A 1 107 ? 7.755 1.720 18.392 1.00 89.81 107 SER A C 1
ATOM 853 O O . SER A 1 107 ? 8.497 0.903 18.942 1.00 89.81 107 SER A O 1
ATOM 855 N N . GLU A 1 108 ? 7.148 1.452 17.233 1.00 91.38 108 GLU A N 1
ATOM 856 C CA . GLU A 1 108 ? 7.272 0.169 16.535 1.00 91.38 108 GLU A CA 1
ATOM 857 C C . GLU A 1 108 ? 8.700 -0.072 16.014 1.00 91.38 108 GLU A C 1
ATOM 859 O O . GLU A 1 108 ? 9.283 0.772 15.327 1.00 91.38 108 GLU A O 1
ATOM 864 N N . LYS A 1 109 ? 9.263 -1.248 16.311 1.00 89.06 109 LYS A N 1
ATOM 865 C CA . LYS A 1 109 ? 10.627 -1.652 15.936 1.00 89.06 109 LYS A CA 1
ATOM 866 C C . LYS A 1 109 ? 10.681 -2.373 14.595 1.00 89.06 109 LYS A C 1
ATOM 868 O O . LYS A 1 109 ? 11.669 -2.216 13.879 1.00 89.06 109 LYS A O 1
ATOM 873 N N . ASP A 1 110 ? 9.660 -3.154 14.242 1.00 91.44 110 ASP A N 1
ATOM 874 C CA . ASP A 1 110 ? 9.617 -3.777 12.921 1.00 91.44 110 ASP A CA 1
ATOM 875 C C . ASP A 1 110 ? 9.242 -2.743 11.855 1.00 91.44 110 ASP A C 1
ATOM 877 O O . ASP A 1 110 ? 8.171 -2.138 11.882 1.00 91.44 110 ASP A O 1
ATOM 881 N N . TRP A 1 111 ? 10.108 -2.568 10.858 1.00 92.00 111 TRP A N 1
ATOM 882 C CA . TRP A 1 111 ? 9.879 -1.594 9.792 1.00 92.00 111 TRP A CA 1
ATOM 883 C C . TRP A 1 111 ? 8.627 -1.906 8.960 1.00 92.00 111 TRP A C 1
ATOM 885 O O . TRP A 1 111 ? 8.062 -0.988 8.368 1.00 92.00 111 TRP A O 1
ATOM 895 N N . LYS A 1 112 ? 8.173 -3.169 8.915 1.00 92.00 112 LYS A N 1
ATOM 896 C CA . LYS A 1 112 ? 6.949 -3.560 8.203 1.00 92.00 112 LYS A CA 1
ATOM 897 C C . LYS A 1 112 ? 5.667 -3.289 8.978 1.00 92.00 112 LYS A C 1
ATOM 899 O O . LYS A 1 112 ? 4.678 -2.898 8.358 1.00 92.00 112 LYS A O 1
ATOM 904 N N . ASP A 1 113 ? 5.684 -3.435 10.292 1.00 92.75 113 ASP A N 1
ATOM 905 C CA . ASP A 1 113 ? 4.574 -3.027 11.149 1.00 92.75 113 ASP A CA 1
ATOM 906 C C . ASP A 1 113 ? 4.526 -1.493 11.253 1.00 92.75 113 ASP A C 1
ATOM 908 O O . ASP A 1 113 ? 3.451 -0.907 11.132 1.00 92.75 113 AS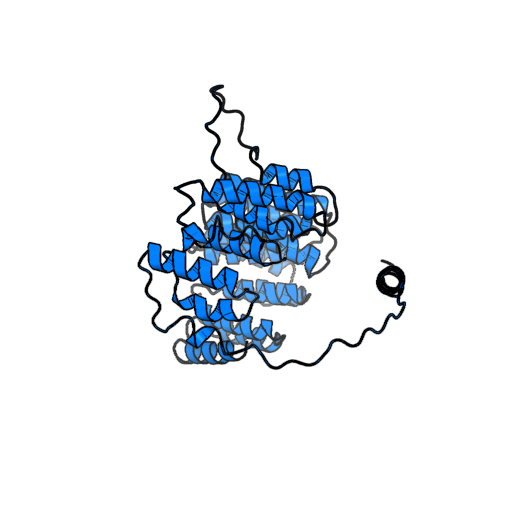P A O 1
ATOM 912 N N . ARG A 1 114 ? 5.690 -0.822 11.275 1.00 94.19 114 ARG A N 1
ATOM 913 C CA . ARG A 1 114 ? 5.805 0.639 11.129 1.00 94.19 114 ARG A CA 1
ATOM 914 C C . ARG A 1 114 ? 5.248 1.137 9.787 1.00 94.19 114 ARG A C 1
ATOM 916 O O . ARG A 1 114 ? 4.473 2.090 9.774 1.00 94.19 114 ARG A O 1
ATOM 923 N N . GLU A 1 115 ? 5.581 0.472 8.673 1.00 94.69 115 GLU A N 1
ATOM 924 C CA . GLU A 1 115 ? 5.006 0.750 7.343 1.00 94.69 115 GLU A CA 1
ATOM 925 C C . GLU A 1 115 ? 3.472 0.610 7.356 1.00 94.69 115 GLU A C 1
ATOM 927 O O . GLU A 1 115 ? 2.771 1.404 6.730 1.00 94.69 115 GLU A O 1
ATOM 932 N N . ALA A 1 116 ? 2.930 -0.372 8.080 1.00 95.44 116 ALA A N 1
ATOM 933 C CA . ALA A 1 116 ? 1.489 -0.568 8.185 1.00 95.44 116 ALA A CA 1
ATOM 934 C C . ALA A 1 116 ? 0.802 0.513 9.045 1.00 95.44 116 ALA A C 1
ATOM 936 O O . ALA A 1 116 ? -0.232 1.035 8.624 1.00 95.44 116 ALA A O 1
ATOM 937 N N . TRP A 1 117 ? 1.387 0.918 10.182 1.00 96.00 117 TRP A N 1
ATOM 938 C CA . TRP A 1 117 ? 0.863 2.016 11.010 1.00 96.00 117 TRP A CA 1
ATOM 939 C C . TRP A 1 117 ? 0.839 3.354 10.258 1.00 96.00 117 TRP A C 1
ATOM 941 O O . TRP A 1 117 ? -0.189 4.037 10.260 1.00 96.00 117 TRP A O 1
ATOM 951 N N . ILE A 1 118 ? 1.910 3.699 9.531 1.00 96.06 118 ILE A N 1
ATOM 952 C CA . ILE A 1 118 ? 1.937 4.941 8.744 1.00 96.06 118 ILE A CA 1
ATOM 953 C C . ILE A 1 118 ? 0.982 4.891 7.539 1.00 96.06 118 ILE A C 1
ATOM 955 O O . ILE A 1 118 ? 0.400 5.916 7.187 1.00 96.06 118 ILE A O 1
ATOM 959 N N . CYS A 1 119 ? 0.733 3.711 6.952 1.00 96.88 119 CYS A N 1
ATOM 960 C CA . CYS A 1 119 ? -0.308 3.540 5.932 1.00 96.88 119 CYS A CA 1
ATOM 961 C C . CYS A 1 119 ? -1.726 3.692 6.512 1.00 96.88 119 CYS A C 1
ATOM 963 O O . CYS A 1 119 ? -2.550 4.369 5.904 1.00 96.88 119 CYS A O 1
ATOM 965 N N . LEU A 1 120 ? -2.019 3.141 7.696 1.00 97.00 120 LEU A N 1
ATOM 966 C CA . LEU A 1 120 ? -3.308 3.342 8.380 1.00 97.00 120 LEU A CA 1
ATOM 967 C C . LEU A 1 120 ? -3.576 4.829 8.659 1.00 97.00 120 LEU A C 1
ATOM 969 O O . LEU A 1 120 ? -4.681 5.319 8.427 1.00 97.00 120 LEU A O 1
ATOM 973 N N . LEU A 1 121 ? -2.549 5.562 9.092 1.00 95.94 121 LEU A N 1
ATOM 974 C CA . LEU A 1 121 ? -2.621 7.000 9.341 1.00 95.94 121 LEU A CA 1
ATOM 975 C C . LEU A 1 121 ? -2.777 7.824 8.049 1.00 95.94 121 LEU A C 1
ATOM 977 O O . LEU A 1 121 ? -3.594 8.741 7.998 1.00 95.94 121 LEU A O 1
ATOM 981 N N . ALA A 1 122 ? -2.053 7.465 6.986 1.00 96.44 122 ALA A N 1
ATOM 982 C CA . ALA A 1 122 ? -2.189 8.074 5.663 1.00 96.44 122 ALA A CA 1
ATOM 983 C C . ALA A 1 122 ? -3.583 7.827 5.045 1.00 96.44 122 ALA A C 1
ATOM 985 O O . ALA A 1 122 ? -4.171 8.732 4.454 1.00 96.44 122 ALA A O 1
ATOM 986 N N . LEU A 1 123 ? -4.156 6.633 5.229 1.00 96.69 123 LEU A N 1
ATOM 987 C CA . LEU A 1 123 ? -5.533 6.341 4.823 1.00 96.69 123 LEU A CA 1
ATOM 988 C C . LEU A 1 123 ? -6.548 7.134 5.656 1.00 96.69 123 LEU A C 1
ATOM 990 O O . LEU A 1 123 ? -7.513 7.650 5.100 1.00 96.69 123 LEU A O 1
ATOM 994 N N . LEU A 1 124 ? -6.315 7.307 6.960 1.00 95.81 124 LEU A N 1
ATOM 995 C CA . LEU A 1 124 ? -7.162 8.161 7.793 1.00 95.81 124 LEU A CA 1
ATOM 996 C C . LEU A 1 124 ? -7.153 9.619 7.309 1.00 95.81 124 LEU A C 1
ATOM 998 O O . LEU A 1 124 ? -8.204 10.250 7.297 1.00 95.81 124 LEU A O 1
ATOM 1002 N N . ASP A 1 125 ? -6.014 10.148 6.853 1.00 94.19 125 ASP A N 1
ATOM 1003 C CA . ASP A 1 125 ? -5.962 11.477 6.229 1.00 94.19 125 ASP A CA 1
ATOM 1004 C C . ASP A 1 125 ? -6.784 11.550 4.928 1.00 94.19 125 ASP A C 1
ATOM 1006 O O . ASP A 1 125 ? -7.543 12.506 4.754 1.00 94.19 125 ASP A O 1
ATOM 1010 N N . ILE A 1 126 ? -6.713 10.528 4.062 1.00 94.00 126 ILE A N 1
ATOM 1011 C CA . ILE A 1 126 ? -7.532 10.408 2.835 1.00 94.00 126 ILE A CA 1
ATOM 1012 C C . ILE A 1 126 ? -9.034 10.407 3.147 1.00 94.00 126 ILE A C 1
ATOM 1014 O O . ILE A 1 126 ? -9.789 11.142 2.514 1.00 94.00 126 ILE A O 1
ATOM 1018 N N . LEU A 1 127 ? -9.469 9.614 4.128 1.00 93.31 127 LEU A N 1
ATOM 1019 C CA . LEU A 1 127 ? -10.886 9.435 4.475 1.00 93.31 127 LEU A CA 1
ATOM 1020 C C . LEU A 1 127 ? -11.523 10.668 5.145 1.00 93.31 127 LEU A C 1
ATOM 1022 O O . LEU A 1 127 ? -12.745 10.747 5.251 1.00 93.31 127 LEU A O 1
ATOM 1026 N N . LEU A 1 128 ? -10.718 11.623 5.625 1.00 91.44 128 LEU A N 1
ATOM 1027 C CA . LEU A 1 128 ? -11.187 12.799 6.370 1.00 91.44 128 LEU A CA 1
ATOM 1028 C C . LEU A 1 128 ? -11.267 14.089 5.544 1.00 91.44 128 LEU A C 1
ATOM 1030 O O . LEU A 1 128 ? -11.808 15.078 6.036 1.00 91.44 128 LEU A O 1
ATOM 1034 N N . SER A 1 129 ? -10.695 14.135 4.337 1.00 87.25 129 SER A N 1
ATOM 1035 C CA . SER A 1 129 ? -10.564 15.386 3.582 1.00 87.25 129 SER A CA 1
ATOM 1036 C C . SER A 1 129 ? -10.518 15.166 2.068 1.00 87.25 129 SER A C 1
ATOM 1038 O O . SER A 1 129 ? -9.754 14.321 1.607 1.00 87.25 129 SER A O 1
ATOM 1040 N N . PRO A 1 130 ? -11.188 16.009 1.254 1.00 80.75 130 PRO A N 1
ATOM 1041 C CA . PRO A 1 130 ? -11.007 16.026 -0.202 1.00 80.75 130 PRO A CA 1
ATOM 1042 C C . PRO A 1 130 ? -9.563 16.305 -0.664 1.00 80.75 130 PRO A C 1
ATOM 1044 O O . PRO A 1 130 ? -9.218 16.007 -1.804 1.00 80.75 130 PRO A O 1
ATOM 1047 N N . ARG A 1 131 ? -8.704 16.869 0.202 1.00 83.62 131 ARG A N 1
ATOM 1048 C CA . ARG A 1 131 ? -7.251 17.025 -0.036 1.00 83.62 131 ARG A CA 1
ATOM 1049 C C . ARG A 1 131 ? -6.403 15.987 0.712 1.00 83.62 131 ARG A C 1
ATOM 1051 O O . ARG A 1 131 ? -5.178 16.066 0.703 1.00 83.62 131 ARG A O 1
ATOM 1058 N N . GLY A 1 132 ? -7.036 15.004 1.350 1.00 87.44 132 GLY A N 1
ATOM 1059 C CA . GLY A 1 132 ? -6.401 14.018 2.222 1.00 87.44 132 GLY A CA 1
ATOM 1060 C C . GLY A 1 132 ? -5.325 13.172 1.543 1.00 87.44 132 GLY A C 1
ATOM 1061 O O . GLY A 1 132 ? -4.348 12.795 2.181 1.00 87.44 132 GLY A O 1
ATOM 1062 N N . LEU A 1 133 ? -5.429 12.954 0.227 1.00 89.44 133 LEU A N 1
ATOM 1063 C CA . LEU A 1 133 ? -4.371 12.306 -0.550 1.00 89.44 133 LEU A CA 1
ATOM 1064 C C . LEU A 1 133 ? -3.067 13.123 -0.557 1.00 89.44 133 LEU A C 1
ATOM 1066 O O . LEU A 1 133 ? -1.986 12.553 -0.484 1.00 89.44 133 LEU A O 1
ATOM 1070 N N . GLU A 1 134 ? -3.141 14.453 -0.614 1.00 89.19 134 GLU A N 1
ATOM 1071 C CA . GLU A 1 134 ? -1.961 15.332 -0.647 1.00 89.19 134 GLU A CA 1
ATOM 1072 C C . GLU A 1 134 ? -1.251 15.360 0.719 1.00 89.19 134 GLU A C 1
ATOM 1074 O O . GLU A 1 134 ? -0.019 15.384 0.783 1.00 89.19 134 GLU A O 1
ATOM 1079 N N . GLU A 1 135 ? -2.031 15.279 1.803 1.00 90.94 135 GLU A N 1
ATOM 1080 C CA . GLU A 1 135 ? -1.553 15.063 3.174 1.00 90.94 135 GLU A CA 1
ATOM 1081 C C . GLU A 1 135 ? -0.867 13.695 3.307 1.00 90.94 135 GLU A C 1
ATOM 1083 O O . GLU A 1 135 ? 0.302 13.623 3.688 1.00 90.94 135 GLU A O 1
ATOM 1088 N N . ALA A 1 136 ? -1.546 12.624 2.886 1.00 92.69 136 ALA A N 1
ATOM 1089 C CA . ALA A 1 136 ? -1.056 11.248 2.915 1.00 92.69 136 ALA A CA 1
ATOM 1090 C C . ALA A 1 136 ? 0.274 11.061 2.164 1.00 92.69 136 ALA A C 1
ATOM 1092 O O . ALA A 1 136 ? 1.210 10.478 2.712 1.00 92.69 136 ALA A O 1
ATOM 1093 N N . MET A 1 137 ? 0.404 11.597 0.943 1.00 91.19 137 MET A N 1
ATOM 1094 C CA . MET A 1 137 ? 1.658 11.515 0.176 1.00 91.19 137 MET A CA 1
ATOM 1095 C C . MET A 1 137 ? 2.803 12.254 0.869 1.00 91.19 137 MET A C 1
ATOM 1097 O O . MET A 1 137 ? 3.924 11.753 0.922 1.00 91.19 137 MET A O 1
ATOM 1101 N N . ARG A 1 138 ? 2.537 13.442 1.426 1.00 92.31 138 ARG A N 1
ATOM 1102 C CA . ARG A 1 138 ? 3.545 14.216 2.162 1.00 92.31 138 ARG A CA 1
ATOM 1103 C C . ARG A 1 138 ? 3.945 13.532 3.471 1.00 92.31 138 ARG A C 1
ATOM 1105 O O . ARG A 1 138 ? 5.124 13.546 3.805 1.00 92.31 138 ARG A O 1
ATOM 1112 N N . ARG A 1 139 ? 3.005 12.897 4.175 1.00 93.69 139 ARG A N 1
ATOM 1113 C CA . ARG A 1 139 ? 3.278 12.091 5.372 1.00 93.69 139 ARG A CA 1
ATOM 1114 C C . ARG A 1 139 ? 4.140 10.865 5.051 1.00 93.69 139 ARG A C 1
ATOM 1116 O O . ARG A 1 139 ? 5.107 10.603 5.757 1.00 93.69 139 ARG A O 1
ATOM 1123 N N . LEU A 1 140 ? 3.835 10.146 3.969 1.00 93.00 140 LEU A N 1
ATOM 1124 C CA . LEU A 1 140 ? 4.619 8.984 3.537 1.00 93.00 140 LEU A CA 1
ATOM 1125 C C . LEU A 1 140 ? 6.017 9.366 3.009 1.00 93.00 140 LEU A C 1
ATOM 1127 O O . LEU A 1 140 ? 6.956 8.601 3.215 1.00 93.00 140 LEU A O 1
ATOM 1131 N N . ARG A 1 141 ? 6.189 10.549 2.398 1.00 91.88 141 ARG A N 1
ATOM 1132 C CA . ARG A 1 141 ? 7.522 11.093 2.064 1.00 91.88 141 ARG A CA 1
ATOM 1133 C C . ARG A 1 141 ? 8.337 11.445 3.304 1.00 91.88 141 ARG A C 1
ATOM 1135 O O . ARG A 1 141 ? 9.453 10.953 3.427 1.00 91.88 141 ARG A O 1
ATOM 1142 N N . ARG A 1 142 ? 7.753 12.171 4.266 1.00 93.31 142 ARG A N 1
ATOM 1143 C CA . ARG A 1 142 ? 8.403 12.424 5.565 1.00 93.31 142 ARG A CA 1
ATOM 1144 C C . ARG A 1 142 ? 8.841 11.129 6.241 1.00 93.31 142 ARG A C 1
ATOM 1146 O O . ARG A 1 142 ? 9.975 11.032 6.675 1.00 93.31 142 ARG A O 1
ATOM 1153 N N . TYR A 1 143 ? 8.003 10.093 6.234 1.00 93.12 143 TYR A N 1
ATOM 1154 C CA . TYR A 1 143 ? 8.379 8.773 6.749 1.00 93.12 143 TYR A CA 1
ATOM 1155 C C . TYR A 1 143 ? 9.632 8.185 6.068 1.00 93.12 143 TYR A C 1
ATOM 1157 O O . TYR A 1 143 ? 10.487 7.643 6.763 1.00 93.12 143 TYR A O 1
ATOM 1165 N N . ILE A 1 144 ? 9.789 8.333 4.746 1.00 91.31 144 ILE A N 1
ATOM 1166 C CA . ILE A 1 144 ? 11.002 7.920 4.013 1.00 91.31 144 ILE A CA 1
ATOM 1167 C C . ILE A 1 144 ? 12.236 8.735 4.439 1.00 91.31 144 ILE A C 1
ATOM 1169 O O . ILE A 1 144 ? 13.323 8.169 4.570 1.00 91.31 144 ILE A O 1
ATOM 1173 N N . GLU A 1 145 ? 12.069 10.041 4.639 1.00 90.69 145 GLU A N 1
ATOM 1174 C CA . GLU A 1 145 ? 13.133 11.002 4.962 1.00 90.69 145 GLU A CA 1
ATOM 1175 C C . GLU A 1 145 ? 13.567 10.911 6.436 1.00 90.69 145 GLU A C 1
ATOM 1177 O O . GLU A 1 145 ? 14.726 10.631 6.723 1.00 90.69 145 GLU A O 1
ATOM 1182 N N . GLU A 1 146 ? 12.630 11.068 7.372 1.00 90.31 146 GLU A N 1
ATOM 1183 C CA . GLU A 1 146 ? 12.830 11.080 8.831 1.00 90.31 146 GLU A CA 1
ATOM 1184 C C . GLU A 1 146 ? 13.354 9.743 9.378 1.00 90.31 146 GLU A C 1
ATOM 1186 O O . GLU A 1 146 ? 14.028 9.714 10.405 1.00 90.31 146 GLU A O 1
ATOM 1191 N N . ASN A 1 147 ? 13.053 8.625 8.704 1.00 88.94 147 ASN A N 1
ATOM 1192 C CA . ASN A 1 147 ? 13.548 7.295 9.081 1.00 88.94 147 ASN A CA 1
ATOM 1193 C C . ASN A 1 147 ? 14.799 6.884 8.279 1.00 88.94 147 ASN A C 1
ATOM 1195 O O . ASN A 1 147 ? 15.252 5.751 8.433 1.00 88.94 147 ASN A O 1
ATOM 1199 N N . SER A 1 148 ? 15.331 7.760 7.413 1.00 88.00 148 SER A N 1
ATOM 1200 C CA . SER A 1 148 ? 16.467 7.489 6.516 1.00 88.00 148 SER A CA 1
ATOM 1201 C C . SER A 1 148 ? 16.340 6.152 5.773 1.00 88.00 148 SER A C 1
ATOM 1203 O O . SER A 1 148 ? 17.267 5.344 5.754 1.00 88.00 148 SER A O 1
ATOM 1205 N N . LEU A 1 149 ? 15.164 5.875 5.194 1.00 88.44 149 LEU A N 1
ATOM 1206 C CA . LEU A 1 149 ? 14.887 4.557 4.620 1.00 88.44 149 LEU A CA 1
ATOM 1207 C C . LEU A 1 149 ? 15.754 4.293 3.388 1.00 88.44 149 LEU A C 1
ATOM 1209 O O . LEU A 1 149 ? 15.748 5.065 2.422 1.00 88.44 149 LEU A O 1
ATOM 1213 N N . GLU A 1 150 ? 16.414 3.135 3.394 1.00 87.31 150 GLU A N 1
ATOM 1214 C CA . GLU A 1 150 ? 17.282 2.665 2.317 1.00 87.31 150 GLU A CA 1
ATOM 1215 C C . GLU A 1 150 ? 16.780 1.370 1.661 1.00 87.31 150 GLU A C 1
ATOM 1217 O O . GLU A 1 150 ? 15.953 0.617 2.189 1.00 87.31 150 GLU A O 1
ATOM 1222 N N . GLY A 1 151 ? 17.312 1.091 0.469 1.00 86.62 151 GLY A N 1
ATOM 1223 C CA . GLY A 1 151 ? 17.169 -0.195 -0.203 1.00 86.62 151 GLY A CA 1
ATOM 1224 C C . GLY A 1 151 ? 15.717 -0.660 -0.359 1.00 86.62 151 GLY A C 1
ATOM 1225 O O . GLY A 1 151 ? 14.907 -0.005 -1.009 1.00 86.62 151 GLY A O 1
ATOM 1226 N N . VAL A 1 152 ? 15.406 -1.822 0.226 1.00 88.81 152 VAL A N 1
ATOM 1227 C CA . VAL A 1 152 ? 14.082 -2.471 0.137 1.00 88.81 152 VAL A CA 1
ATOM 1228 C C . VAL A 1 152 ? 13.014 -1.721 0.946 1.00 88.81 152 VAL A C 1
ATOM 1230 O O . VAL A 1 152 ? 11.836 -1.767 0.597 1.00 88.81 152 VAL A O 1
ATOM 1233 N N . GLN A 1 153 ? 13.405 -1.009 2.008 1.00 91.00 153 GLN A N 1
ATOM 1234 C CA . GLN A 1 153 ? 12.470 -0.237 2.830 1.00 91.00 153 GLN A CA 1
ATOM 1235 C C . GLN A 1 153 ? 11.962 0.975 2.046 1.00 91.00 153 GLN A C 1
ATOM 1237 O O . GLN A 1 153 ? 10.754 1.178 1.928 1.00 91.00 153 GLN A O 1
ATOM 1242 N N . ARG A 1 154 ? 12.892 1.700 1.410 1.00 90.38 154 ARG A N 1
ATOM 1243 C CA . ARG A 1 154 ? 12.609 2.825 0.508 1.00 90.38 154 ARG A CA 1
ATOM 1244 C C . ARG A 1 154 ? 11.764 2.404 -0.695 1.00 90.38 154 ARG A C 1
ATOM 1246 O O . ARG A 1 154 ? 10.730 3.008 -0.961 1.00 90.38 154 ARG A O 1
ATOM 1253 N N . GLU A 1 155 ? 12.166 1.321 -1.367 1.00 88.25 155 GLU A N 1
ATOM 1254 C CA . GLU A 1 155 ? 11.434 0.726 -2.496 1.00 88.25 155 GLU A CA 1
ATOM 1255 C C . GLU A 1 155 ? 9.980 0.412 -2.123 1.00 88.25 155 GLU A C 1
ATOM 1257 O O . GLU A 1 155 ? 9.048 0.739 -2.858 1.00 88.25 155 GLU A O 1
ATOM 1262 N N . SER A 1 156 ? 9.778 -0.186 -0.950 1.00 91.00 156 SER A N 1
ATOM 1263 C CA . SER A 1 156 ? 8.453 -0.562 -0.475 1.00 91.00 156 SER A CA 1
ATOM 1264 C C . SER A 1 156 ? 7.596 0.642 -0.079 1.00 91.00 156 SER A C 1
ATOM 1266 O O . SER A 1 156 ? 6.421 0.693 -0.444 1.00 91.00 156 SER A O 1
ATOM 1268 N N . ALA A 1 157 ? 8.168 1.638 0.603 1.00 91.94 157 ALA A N 1
ATOM 1269 C CA . ALA A 1 157 ? 7.466 2.872 0.944 1.00 91.94 157 ALA A CA 1
ATOM 1270 C C . ALA A 1 157 ? 7.013 3.635 -0.317 1.00 91.94 157 ALA A C 1
ATOM 1272 O O . ALA A 1 157 ? 5.861 4.065 -0.389 1.00 91.94 157 ALA A O 1
ATOM 1273 N N . TRP A 1 158 ? 7.844 3.694 -1.365 1.00 91.00 158 TRP A N 1
ATOM 1274 C CA . TRP A 1 158 ? 7.421 4.210 -2.672 1.00 91.00 158 TRP A CA 1
ATOM 1275 C C . TRP A 1 158 ? 6.303 3.384 -3.304 1.00 91.00 158 TRP A C 1
ATOM 1277 O O . TRP A 1 158 ? 5.319 3.956 -3.768 1.00 91.00 158 TRP A O 1
ATOM 1287 N N . VAL A 1 159 ? 6.374 2.049 -3.264 1.00 90.50 159 VAL A N 1
ATOM 1288 C CA . VAL A 1 159 ? 5.254 1.203 -3.713 1.00 90.50 159 VAL A CA 1
ATOM 1289 C C . VAL A 1 159 ? 3.963 1.529 -2.942 1.00 90.50 159 VAL A C 1
ATOM 1291 O O . VAL A 1 159 ? 2.902 1.552 -3.562 1.00 90.50 159 VAL A O 1
ATOM 1294 N N . ARG A 1 160 ? 4.009 1.865 -1.642 1.00 92.38 160 ARG A N 1
ATOM 1295 C CA . ARG A 1 160 ? 2.823 2.347 -0.900 1.00 92.38 160 ARG A CA 1
ATOM 1296 C C . ARG A 1 160 ? 2.303 3.679 -1.440 1.00 92.38 160 ARG A C 1
ATOM 1298 O O . ARG A 1 160 ? 1.125 3.747 -1.777 1.00 92.38 160 ARG A O 1
ATOM 1305 N N . ILE A 1 161 ? 3.160 4.697 -1.562 1.00 91.62 161 ILE A N 1
ATOM 1306 C CA . ILE A 1 161 ? 2.824 6.035 -2.097 1.00 91.62 161 ILE A CA 1
ATOM 1307 C C . ILE A 1 161 ? 2.120 5.907 -3.457 1.00 91.62 161 ILE A C 1
ATOM 1309 O O . ILE A 1 161 ? 1.003 6.391 -3.649 1.00 91.62 161 ILE A O 1
ATOM 1313 N N . LEU A 1 162 ? 2.739 5.185 -4.391 1.00 89.56 162 LEU A N 1
ATOM 1314 C CA . LEU A 1 162 ? 2.241 5.062 -5.760 1.00 89.56 162 LEU A CA 1
ATOM 1315 C C . LEU A 1 162 ? 0.964 4.210 -5.840 1.00 89.56 162 LEU A C 1
ATOM 1317 O O . LEU A 1 162 ? 0.040 4.559 -6.578 1.00 89.56 162 LEU A O 1
ATOM 1321 N N . LEU A 1 163 ? 0.843 3.150 -5.027 1.00 90.25 163 LEU A N 1
ATOM 1322 C CA . LEU A 1 163 ? -0.400 2.380 -4.930 1.00 90.25 163 LEU A CA 1
ATOM 1323 C C . LEU A 1 163 ? -1.538 3.177 -4.284 1.00 90.25 163 LEU A C 1
ATOM 1325 O O . LEU A 1 163 ? -2.662 3.048 -4.752 1.00 90.25 163 LEU A O 1
ATOM 1329 N N . PHE A 1 164 ? -1.297 4.013 -3.268 1.00 91.56 164 PHE A N 1
ATOM 1330 C CA . PHE A 1 164 ? -2.327 4.905 -2.717 1.00 91.56 164 PHE A CA 1
ATOM 1331 C C . PHE A 1 164 ? -2.866 5.858 -3.791 1.00 91.56 164 PHE A C 1
ATOM 1333 O O . PHE A 1 164 ? -4.080 5.979 -3.964 1.00 91.56 164 PHE A O 1
ATOM 1340 N N . ALA A 1 165 ? -1.967 6.501 -4.544 1.00 88.75 165 ALA A N 1
ATOM 1341 C CA . ALA A 1 165 ? -2.332 7.456 -5.584 1.00 88.75 165 ALA A CA 1
ATOM 1342 C C . ALA A 1 165 ? -3.132 6.782 -6.714 1.00 88.75 165 ALA A C 1
ATOM 1344 O O . ALA A 1 165 ? -4.169 7.301 -7.138 1.00 88.75 165 ALA A O 1
ATOM 1345 N N . TRP A 1 166 ? -2.702 5.592 -7.145 1.00 87.81 166 TRP A N 1
ATOM 1346 C CA . TRP A 1 166 ? -3.391 4.771 -8.145 1.00 87.81 166 TRP A CA 1
ATOM 1347 C C . TRP A 1 166 ? -4.761 4.264 -7.662 1.00 87.81 166 TRP A C 1
ATOM 1349 O O . TRP A 1 166 ? -5.756 4.410 -8.370 1.00 87.81 166 TRP A O 1
ATOM 1359 N N . LYS A 1 167 ? -4.846 3.732 -6.435 1.00 89.62 167 LYS A N 1
ATOM 1360 C CA . LYS A 1 167 ? -6.093 3.221 -5.837 1.00 89.62 167 LYS A CA 1
ATOM 1361 C C . LYS A 1 167 ? -7.153 4.315 -5.709 1.00 89.62 167 LYS A C 1
ATOM 1363 O O . LYS A 1 167 ? -8.286 4.109 -6.134 1.00 89.62 167 LYS A O 1
ATOM 1368 N N . HIS A 1 168 ? -6.766 5.494 -5.218 1.00 89.56 168 HIS A N 1
ATOM 1369 C CA . HIS A 1 168 ? -7.659 6.645 -5.089 1.00 89.56 168 HIS A CA 1
ATOM 1370 C C . HIS A 1 168 ? -8.177 7.148 -6.448 1.00 89.56 168 HIS A C 1
ATOM 1372 O O . HIS A 1 168 ? -9.375 7.355 -6.621 1.00 89.56 168 HIS A O 1
ATOM 1378 N N . SER A 1 169 ? -7.277 7.368 -7.412 1.00 86.31 169 SER A N 1
ATOM 1379 C CA . SER A 1 169 ? -7.612 8.077 -8.658 1.00 86.31 169 SER A CA 1
ATOM 1380 C C . SER A 1 169 ? -8.114 7.188 -9.796 1.00 86.31 169 SER A C 1
ATOM 1382 O O . SER A 1 169 ? -8.949 7.635 -10.577 1.00 86.31 169 SER A O 1
ATOM 1384 N N . VAL A 1 170 ? -7.630 5.945 -9.902 1.00 83.06 170 VAL A N 1
ATOM 1385 C CA . VAL A 1 170 ? -7.948 5.041 -11.021 1.00 83.06 170 VAL A CA 1
ATOM 1386 C C . VAL A 1 170 ? -8.964 3.979 -10.614 1.00 83.06 170 VAL A C 1
ATOM 1388 O O . VAL A 1 170 ? -9.963 3.816 -11.310 1.00 83.06 170 VAL A O 1
ATOM 1391 N N . LEU A 1 171 ? -8.757 3.281 -9.490 1.00 85.25 171 LEU A N 1
ATOM 1392 C CA . LEU A 1 171 ? -9.671 2.203 -9.078 1.00 85.25 171 LEU A CA 1
ATOM 1393 C C . LEU A 1 171 ? -10.984 2.757 -8.511 1.00 85.25 171 LEU A C 1
ATOM 1395 O O . LEU A 1 171 ? -12.056 2.400 -8.990 1.00 85.25 171 LEU A O 1
ATOM 1399 N N . LEU A 1 172 ? -10.896 3.680 -7.549 1.00 87.12 172 LEU A N 1
ATOM 1400 C CA . LEU A 1 172 ? -12.057 4.356 -6.954 1.00 87.12 172 LEU A CA 1
ATOM 1401 C C . LEU A 1 172 ? -12.562 5.549 -7.789 1.00 87.12 172 LEU A C 1
ATOM 1403 O O . LEU A 1 172 ? -13.520 6.210 -7.401 1.00 87.12 172 LEU A O 1
ATOM 1407 N N . LYS A 1 173 ? -11.913 5.848 -8.927 1.00 85.38 173 LYS A N 1
ATOM 1408 C CA . LYS A 1 173 ? -12.257 6.934 -9.871 1.00 85.38 173 LYS A CA 1
ATOM 1409 C C . LYS A 1 173 ? -12.414 8.330 -9.231 1.00 85.38 173 LYS A C 1
ATOM 1411 O O . LYS A 1 173 ? -13.054 9.209 -9.812 1.00 85.38 173 LYS A O 1
ATOM 1416 N N . ARG A 1 174 ? -11.845 8.566 -8.041 1.00 84.62 174 ARG A N 1
ATOM 1417 C CA . ARG A 1 174 ? -12.042 9.817 -7.290 1.00 84.62 174 ARG A CA 1
ATOM 1418 C C . ARG A 1 174 ? -11.240 10.952 -7.916 1.00 84.62 174 ARG A C 1
ATOM 1420 O O . ARG A 1 174 ? -10.074 10.781 -8.276 1.00 84.62 174 ARG A O 1
ATOM 1427 N N . GLN A 1 175 ? -11.873 12.121 -8.021 1.00 76.19 175 GLN A N 1
ATOM 1428 C CA . GLN A 1 175 ? -11.325 13.277 -8.729 1.00 76.19 175 GLN A CA 1
ATOM 1429 C C . GLN A 1 175 ? -9.950 13.688 -8.189 1.00 76.19 175 GLN A C 1
ATOM 1431 O O . GLN A 1 175 ? -9.790 14.023 -7.017 1.00 76.19 175 GLN A O 1
ATOM 1436 N N . LEU A 1 176 ? -8.956 13.684 -9.076 1.00 73.62 176 LEU A N 1
ATOM 1437 C CA . LEU A 1 176 ? -7.590 14.105 -8.795 1.00 73.62 176 LEU A CA 1
ATOM 1438 C C . LEU A 1 176 ? -7.001 14.767 -10.041 1.00 73.62 176 LEU A C 1
ATOM 1440 O O . LEU A 1 176 ? -7.111 14.251 -11.154 1.00 73.62 176 LEU A O 1
ATOM 1444 N N . GLN A 1 177 ? -6.331 15.906 -9.862 1.00 73.62 177 GLN A N 1
ATOM 1445 C CA . GLN A 1 177 ? -5.655 16.595 -10.960 1.00 73.62 177 GLN A CA 1
ATOM 1446 C C . GLN A 1 177 ? -4.547 15.694 -11.530 1.00 73.62 177 GLN A C 1
ATOM 1448 O O . GLN A 1 177 ? -3.537 15.458 -10.863 1.00 73.62 177 GLN A O 1
ATOM 1453 N N . ARG A 1 178 ? -4.710 15.217 -12.777 1.00 70.88 178 ARG A N 1
ATOM 1454 C CA . ARG A 1 178 ? -3.789 14.257 -13.429 1.00 70.88 178 ARG A CA 1
ATOM 1455 C C . ARG A 1 178 ? -2.316 14.698 -13.385 1.00 70.88 178 ARG A C 1
ATOM 1457 O O . ARG A 1 178 ? -1.436 13.852 -13.285 1.00 70.88 178 ARG A O 1
ATOM 1464 N N . ASN A 1 179 ? -2.042 16.005 -13.390 1.00 74.69 179 ASN A N 1
ATOM 1465 C CA . ASN A 1 179 ? -0.685 16.550 -13.265 1.00 74.69 179 ASN A CA 1
ATOM 1466 C C . ASN A 1 179 ? -0.045 16.269 -11.888 1.00 74.69 179 ASN A C 1
ATOM 1468 O O . ASN A 1 179 ? 1.134 15.937 -11.835 1.00 74.69 179 ASN A O 1
ATOM 1472 N N . LYS A 1 180 ? -0.806 16.344 -10.784 1.00 78.25 180 LYS A N 1
ATOM 1473 C CA . LYS A 1 180 ? -0.311 16.018 -9.430 1.00 78.25 180 LYS A CA 1
ATOM 1474 C C . LYS A 1 180 ? -0.030 14.525 -9.284 1.00 78.25 180 LYS A C 1
ATOM 1476 O O . LYS A 1 180 ? 1.016 14.137 -8.778 1.00 78.25 180 LYS A O 1
ATOM 1481 N N . LEU A 1 181 ? -0.951 13.705 -9.795 1.00 74.31 181 LEU A N 1
ATOM 1482 C CA . LEU A 1 181 ? -0.817 12.250 -9.854 1.00 74.31 181 LEU A CA 1
ATOM 1483 C C . LEU A 1 181 ? 0.477 11.831 -10.576 1.00 74.31 181 LEU A C 1
ATOM 1485 O O . LEU A 1 181 ? 1.260 11.056 -10.036 1.00 74.31 181 LEU A O 1
ATOM 1489 N N . ARG A 1 182 ? 0.724 12.401 -11.762 1.00 76.62 182 ARG A N 1
ATOM 1490 C CA . ARG A 1 182 ? 1.950 12.183 -12.548 1.00 76.62 182 ARG A CA 1
ATOM 1491 C C . ARG A 1 182 ? 3.204 12.654 -11.818 1.00 76.62 182 ARG A C 1
ATOM 1493 O O . ARG A 1 182 ? 4.173 11.909 -11.794 1.00 76.62 182 ARG A O 1
ATOM 1500 N N . GLY A 1 183 ? 3.158 13.815 -11.160 1.00 80.25 183 GLY A N 1
ATOM 1501 C CA . GLY A 1 183 ? 4.267 14.313 -10.342 1.00 80.25 183 GLY A CA 1
ATOM 1502 C C . GLY A 1 183 ? 4.718 13.310 -9.274 1.00 80.25 183 GLY A C 1
ATOM 1503 O O . GLY A 1 183 ? 5.910 13.066 -9.148 1.00 80.25 183 GLY A O 1
ATOM 1504 N N . PHE A 1 184 ? 3.784 12.656 -8.572 1.00 80.50 184 PHE A N 1
ATOM 1505 C CA . PHE A 1 184 ? 4.129 11.621 -7.587 1.00 80.50 184 PHE A CA 1
ATOM 1506 C C . PHE A 1 184 ? 4.752 10.368 -8.227 1.00 80.50 184 PHE A C 1
ATOM 1508 O O . PHE A 1 184 ? 5.711 9.823 -7.684 1.00 80.50 184 PHE A O 1
ATOM 1515 N N . PHE A 1 185 ? 4.249 9.916 -9.384 1.00 81.56 185 PHE A N 1
ATOM 1516 C CA . PHE A 1 185 ? 4.843 8.782 -10.102 1.00 81.56 185 PHE A CA 1
ATOM 1517 C C . PHE A 1 185 ? 6.238 9.107 -10.670 1.00 81.56 185 PHE A C 1
ATOM 1519 O O . PHE A 1 185 ? 7.130 8.266 -10.601 1.00 81.56 185 PHE A O 1
ATOM 1526 N N . GLU A 1 186 ? 6.440 10.314 -11.205 1.00 81.12 186 GLU A N 1
ATOM 1527 C CA . GLU A 1 186 ? 7.725 10.800 -11.729 1.00 81.12 186 GLU A CA 1
ATOM 1528 C C . GLU A 1 186 ? 8.773 10.932 -10.610 1.00 81.12 186 GLU A C 1
ATOM 1530 O O . GLU A 1 186 ? 9.887 10.428 -10.746 1.00 81.12 186 GLU A O 1
ATOM 1535 N N . GLU A 1 187 ? 8.389 11.503 -9.466 1.00 82.69 187 GLU A N 1
ATOM 1536 C CA . GLU A 1 187 ? 9.214 11.611 -8.256 1.00 82.69 187 GLU A CA 1
ATOM 1537 C C . GLU A 1 187 ? 9.704 10.232 -7.770 1.00 82.69 187 GLU A C 1
ATOM 1539 O O . GLU A 1 187 ? 10.908 10.027 -7.592 1.00 82.69 187 GLU A O 1
ATOM 1544 N N . GLY A 1 188 ? 8.794 9.257 -7.645 1.00 81.19 188 GLY A N 1
ATOM 1545 C CA . GLY A 1 188 ? 9.127 7.897 -7.208 1.00 81.19 188 GLY A CA 1
ATOM 1546 C C . GLY A 1 188 ? 9.958 7.091 -8.213 1.00 81.19 188 GLY A C 1
ATOM 1547 O O . GLY A 1 188 ? 10.761 6.248 -7.809 1.00 81.19 188 GLY A O 1
ATOM 1548 N N . VAL A 1 189 ? 9.817 7.352 -9.518 1.00 79.62 189 VAL A N 1
ATOM 1549 C CA . VAL A 1 189 ? 10.692 6.767 -10.549 1.00 79.62 189 VAL A CA 1
ATOM 1550 C C . VAL A 1 189 ? 12.105 7.349 -10.456 1.00 79.62 189 VAL A C 1
ATOM 1552 O O . VAL A 1 189 ? 13.067 6.583 -10.423 1.00 79.62 189 VAL A O 1
ATOM 1555 N N . ILE A 1 190 ? 12.243 8.675 -10.347 1.00 81.19 190 ILE A N 1
ATOM 1556 C CA . ILE A 1 190 ? 13.546 9.354 -10.258 1.00 81.19 190 ILE A CA 1
ATOM 1557 C C . ILE A 1 190 ? 14.311 8.931 -8.994 1.00 81.19 190 ILE A C 1
ATOM 1559 O O . ILE A 1 190 ? 15.510 8.651 -9.066 1.00 81.19 190 ILE A O 1
ATOM 1563 N N . ASP A 1 191 ? 13.645 8.854 -7.841 1.00 80.44 191 ASP A N 1
ATOM 1564 C CA . ASP A 1 191 ? 14.278 8.456 -6.578 1.00 80.44 191 ASP A CA 1
ATOM 1565 C C . ASP A 1 191 ? 14.734 6.983 -6.595 1.00 80.44 191 ASP A C 1
ATOM 1567 O O . ASP A 1 191 ? 15.885 6.675 -6.267 1.00 80.44 191 ASP A O 1
ATOM 1571 N N . MET A 1 192 ? 13.890 6.065 -7.080 1.00 77.38 192 MET A N 1
ATOM 1572 C CA . MET A 1 192 ? 14.243 4.641 -7.141 1.00 77.38 192 MET A CA 1
ATOM 1573 C C . MET A 1 192 ? 15.217 4.283 -8.272 1.00 77.38 192 MET A C 1
ATOM 1575 O O . MET A 1 192 ? 15.916 3.265 -8.176 1.00 77.38 192 MET A O 1
ATOM 1579 N N . GLU A 1 193 ? 15.318 5.114 -9.312 1.00 73.38 193 GLU A N 1
ATOM 1580 C CA . GLU A 1 193 ? 16.398 5.047 -10.296 1.00 73.38 193 GLU A CA 1
ATOM 1581 C C . GLU A 1 193 ? 17.739 5.485 -9.691 1.00 73.38 193 GLU A C 1
ATOM 1583 O O . GLU A 1 193 ? 18.717 4.744 -9.816 1.00 73.38 193 GLU A O 1
ATOM 1588 N N . ARG A 1 194 ? 17.784 6.611 -8.959 1.00 72.94 194 ARG A N 1
ATOM 1589 C CA . ARG A 1 194 ? 18.983 7.045 -8.210 1.00 72.94 194 ARG A CA 1
ATOM 1590 C C . ARG A 1 194 ? 19.457 5.972 -7.224 1.00 72.94 194 ARG A C 1
ATOM 1592 O O . ARG A 1 194 ? 20.653 5.721 -7.125 1.00 72.94 194 ARG A O 1
ATOM 1599 N N . GLY A 1 195 ? 18.525 5.290 -6.554 1.00 68.56 195 GLY A N 1
ATOM 1600 C CA . GLY A 1 195 ? 18.813 4.156 -5.668 1.00 68.56 195 GLY A CA 1
ATOM 1601 C C . GLY A 1 195 ? 19.145 2.824 -6.368 1.00 68.56 195 GLY A C 1
ATOM 1602 O O . GLY A 1 195 ? 19.396 1.832 -5.684 1.00 68.56 195 GLY A O 1
ATOM 1603 N N . GLY A 1 196 ? 19.104 2.740 -7.706 1.00 64.06 196 GLY A N 1
ATOM 1604 C CA . GLY A 1 196 ? 19.403 1.522 -8.483 1.00 64.06 196 GLY A CA 1
ATOM 1605 C C . GLY A 1 196 ? 18.415 0.349 -8.304 1.00 64.06 196 GLY A C 1
ATOM 1606 O O . GLY A 1 196 ? 18.661 -0.772 -8.775 1.00 64.06 196 GLY A O 1
ATOM 1607 N N . ARG A 1 197 ? 17.285 0.573 -7.619 1.00 68.06 197 ARG A N 1
ATOM 1608 C CA . ARG A 1 197 ? 16.344 -0.465 -7.146 1.00 68.06 197 ARG A CA 1
ATOM 1609 C C . ARG A 1 197 ? 14.903 -0.221 -7.598 1.00 68.06 197 ARG A C 1
ATOM 1611 O O . ARG A 1 197 ? 13.951 -0.425 -6.859 1.00 68.06 197 ARG A O 1
ATOM 1618 N N . MET A 1 198 ? 14.731 0.192 -8.845 1.00 68.75 198 MET A N 1
ATOM 1619 C CA . MET A 1 198 ? 13.405 0.416 -9.413 1.00 68.75 198 MET A CA 1
ATOM 1620 C C . MET A 1 198 ? 12.618 -0.893 -9.610 1.00 68.75 198 MET A C 1
ATOM 1622 O O . MET A 1 198 ? 13.094 -1.844 -10.239 1.00 68.75 198 MET A O 1
ATOM 1626 N N . ASN A 1 199 ? 11.405 -0.908 -9.054 1.00 74.69 199 ASN A N 1
ATOM 1627 C CA . ASN A 1 199 ? 10.462 -2.024 -9.047 1.00 74.69 199 ASN A CA 1
ATOM 1628 C C . ASN A 1 199 ? 9.549 -2.000 -10.293 1.00 74.69 199 ASN A C 1
ATOM 1630 O O . ASN A 1 199 ? 9.212 -0.929 -10.803 1.00 74.69 199 ASN A O 1
ATOM 1634 N N . SER A 1 200 ? 9.090 -3.161 -10.771 1.00 74.44 200 SER A N 1
ATOM 1635 C CA . SER A 1 200 ? 8.164 -3.237 -11.914 1.00 74.44 200 SER A CA 1
ATOM 1636 C C . SER A 1 200 ? 6.769 -2.673 -11.616 1.00 74.44 200 SER A C 1
ATOM 1638 O O . SER A 1 200 ? 6.112 -2.199 -12.537 1.00 74.44 200 SER A O 1
ATOM 1640 N N . VAL A 1 201 ? 6.324 -2.676 -10.353 1.00 76.94 201 VAL A N 1
ATOM 1641 C CA . VAL A 1 201 ? 5.068 -2.031 -9.923 1.00 76.94 201 VAL A CA 1
ATOM 1642 C C . VAL A 1 201 ? 5.178 -0.510 -10.039 1.00 76.94 201 VAL A C 1
ATOM 1644 O O . VAL A 1 201 ? 4.281 0.121 -10.589 1.00 76.94 201 VAL A O 1
ATOM 1647 N N . ILE A 1 202 ? 6.302 0.066 -9.596 1.00 78.00 202 ILE A N 1
ATOM 1648 C CA . ILE A 1 202 ? 6.589 1.506 -9.711 1.00 78.00 202 ILE A CA 1
ATOM 1649 C C . ILE A 1 202 ? 6.529 1.925 -11.183 1.00 78.00 202 ILE A C 1
ATOM 1651 O O . ILE A 1 202 ? 5.736 2.798 -11.537 1.00 78.00 202 ILE A O 1
ATOM 1655 N N . LEU A 1 203 ? 7.267 1.224 -12.053 1.00 75.88 203 LEU A N 1
ATOM 1656 C CA . LEU A 1 203 ? 7.225 1.464 -13.496 1.00 75.88 203 LEU A CA 1
ATOM 1657 C C . LEU A 1 203 ? 5.807 1.297 -14.067 1.00 75.88 203 LEU A C 1
ATOM 1659 O O . LEU A 1 203 ? 5.323 2.200 -14.737 1.00 75.88 203 LEU A O 1
ATOM 1663 N N . GLY A 1 204 ? 5.117 0.189 -13.782 1.00 75.31 204 GLY A N 1
ATOM 1664 C CA . GLY A 1 204 ? 3.770 -0.069 -14.305 1.00 75.31 204 GLY A CA 1
ATOM 1665 C C . GLY A 1 204 ? 2.760 1.019 -13.935 1.00 75.31 204 GLY A C 1
ATOM 1666 O O . GLY A 1 204 ? 2.010 1.476 -14.793 1.00 75.31 204 GLY A O 1
ATOM 1667 N N . THR A 1 205 ? 2.781 1.495 -12.686 1.00 75.62 205 THR A N 1
ATOM 1668 C CA . THR A 1 205 ? 1.896 2.588 -12.247 1.00 75.62 205 THR A CA 1
ATOM 1669 C C . THR A 1 205 ? 2.246 3.939 -12.884 1.00 75.62 205 THR A C 1
ATOM 1671 O O . THR A 1 205 ? 1.337 4.670 -13.276 1.00 75.62 205 THR A O 1
ATOM 1674 N N . PHE A 1 206 ? 3.536 4.240 -13.091 1.00 78.12 206 PHE A N 1
ATOM 1675 C CA . PHE A 1 206 ? 3.969 5.416 -13.855 1.00 78.12 206 PHE A CA 1
ATOM 1676 C C . PHE A 1 206 ? 3.465 5.362 -15.307 1.00 78.12 206 PHE A C 1
ATOM 1678 O O . PHE A 1 206 ? 2.860 6.325 -15.782 1.00 78.12 206 PHE A O 1
ATOM 1685 N N . LEU A 1 207 ? 3.633 4.224 -15.989 1.00 75.38 207 LEU A N 1
ATOM 1686 C CA . LEU A 1 207 ? 3.185 4.037 -17.373 1.00 75.38 207 LEU A CA 1
ATOM 1687 C C . LEU A 1 207 ? 1.662 4.123 -17.514 1.00 75.38 207 LEU A C 1
ATOM 1689 O O . LEU A 1 207 ? 1.168 4.726 -18.466 1.00 75.38 207 LEU A O 1
ATOM 1693 N N . GLU A 1 208 ? 0.906 3.582 -16.556 1.00 75.25 208 GLU A N 1
ATOM 1694 C CA . GLU A 1 208 ? -0.554 3.731 -16.518 1.00 75.25 208 GLU A CA 1
ATOM 1695 C C . GLU A 1 208 ? -0.983 5.199 -16.390 1.00 75.25 208 GLU A C 1
ATOM 1697 O O . GLU A 1 208 ? -1.979 5.607 -16.982 1.00 75.25 208 GLU A O 1
ATOM 1702 N N . SER A 1 209 ? -0.211 6.018 -15.669 1.00 72.81 209 SER A N 1
ATOM 1703 C CA . SER A 1 209 ? -0.497 7.449 -15.506 1.00 72.81 209 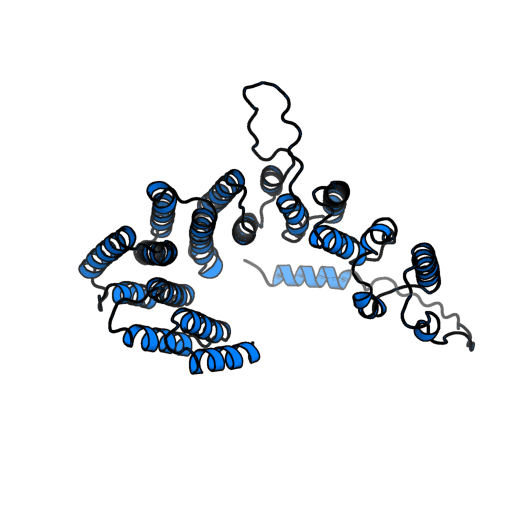SER A CA 1
ATOM 1704 C C . SER A 1 209 ? -0.206 8.291 -16.755 1.00 72.81 209 SER A C 1
ATOM 1706 O O . SER A 1 209 ? -0.822 9.349 -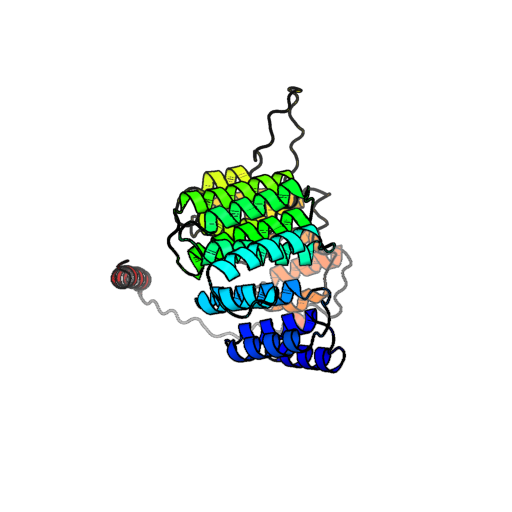16.945 1.00 72.81 209 SER A O 1
ATOM 1708 N N . GLU A 1 210 ? 0.717 7.831 -17.608 1.00 71.81 210 GLU A N 1
ATOM 1709 C CA . GLU A 1 210 ? 1.147 8.531 -18.822 1.00 71.81 210 GLU A CA 1
ATOM 1710 C C . GLU A 1 210 ? 0.362 8.147 -20.088 1.00 71.81 210 GLU A C 1
ATOM 1712 O O . GLU A 1 210 ? 0.294 8.972 -21.003 1.00 71.81 210 GLU A O 1
ATOM 1717 N N . LYS A 1 211 ? -0.325 6.991 -20.098 1.00 68.12 211 LYS A N 1
ATOM 1718 C CA . LYS A 1 211 ? -1.269 6.576 -21.158 1.00 68.12 211 LYS A CA 1
ATOM 1719 C C . LYS A 1 211 ? -2.159 7.727 -21.651 1.00 68.12 211 LYS A C 1
ATOM 1721 O O . LYS A 1 211 ? -2.674 8.532 -20.870 1.00 68.12 211 LYS A O 1
ATOM 1726 N N . GLY A 1 212 ? -2.376 7.770 -22.967 1.00 58.62 212 GLY A N 1
ATOM 1727 C CA . GLY A 1 212 ? -3.239 8.764 -23.613 1.00 58.62 212 GLY A CA 1
ATOM 1728 C C . GLY A 1 212 ? -2.593 10.139 -23.823 1.00 58.62 212 GLY A C 1
ATOM 1729 O O . GLY A 1 212 ? -3.304 11.101 -24.106 1.00 58.62 212 GLY A O 1
ATOM 1730 N N . LYS A 1 213 ? -1.265 10.265 -23.700 1.00 55.91 213 LYS A N 1
ATOM 1731 C CA . LYS A 1 213 ? -0.501 11.391 -24.258 1.00 55.91 213 LYS A CA 1
ATOM 1732 C C . LYS A 1 213 ? 0.773 10.878 -24.923 1.00 55.91 213 LYS A C 1
ATOM 1734 O O . LYS A 1 213 ? 1.418 9.989 -24.386 1.00 55.91 213 LYS A O 1
ATOM 1739 N N . SER A 1 214 ? 1.213 11.541 -25.991 1.00 51.47 214 SER A N 1
ATOM 1740 C CA . SER A 1 214 ? 2.471 11.299 -26.727 1.00 51.47 214 SER A CA 1
ATOM 1741 C C . SER A 1 214 ? 3.756 11.648 -25.941 1.00 51.47 214 SER A C 1
ATOM 1743 O O . SER A 1 214 ? 4.784 12.033 -26.497 1.00 51.47 214 SER A O 1
ATOM 1745 N N . VAL A 1 215 ? 3.726 11.492 -24.614 1.00 52.47 215 VAL A N 1
ATOM 1746 C CA . VAL A 1 215 ? 4.801 11.795 -23.653 1.00 52.47 215 VAL A CA 1
ATOM 1747 C C . VAL A 1 215 ? 5.859 10.676 -23.601 1.00 52.47 215 VAL A C 1
ATOM 1749 O O . VAL A 1 215 ? 6.835 10.767 -22.860 1.00 52.47 215 VAL A O 1
ATOM 1752 N N . TRP A 1 216 ? 5.747 9.681 -24.487 1.00 56.16 216 TRP A N 1
ATOM 1753 C CA . TRP A 1 216 ? 6.724 8.628 -24.795 1.00 56.16 216 TRP A CA 1
ATOM 1754 C C . TRP A 1 216 ? 8.194 9.099 -24.804 1.00 56.16 216 TRP A C 1
ATOM 1756 O O . TRP A 1 216 ? 9.084 8.373 -24.363 1.00 56.16 216 TRP A O 1
ATOM 1766 N N . GLY A 1 217 ? 8.459 10.346 -25.216 1.00 58.53 217 GLY A N 1
ATOM 1767 C CA . GLY A 1 217 ? 9.778 10.986 -25.126 1.00 58.53 217 GLY A CA 1
ATOM 1768 C C . GLY A 1 217 ? 10.363 11.096 -23.705 1.00 58.53 217 GLY A C 1
ATOM 1769 O O . GLY A 1 217 ? 11.560 10.883 -23.541 1.00 58.53 217 GLY A O 1
ATOM 1770 N N . ARG A 1 218 ? 9.556 11.355 -22.664 1.00 61.41 218 ARG A N 1
ATOM 1771 C CA . ARG A 1 218 ? 10.025 11.391 -21.259 1.00 61.41 218 ARG A CA 1
ATOM 1772 C C . ARG A 1 218 ? 10.303 9.994 -20.719 1.00 61.41 218 ARG A C 1
ATOM 1774 O O . ARG A 1 218 ? 11.328 9.770 -20.087 1.00 61.41 218 ARG A O 1
ATOM 1781 N N . THR A 1 219 ? 9.443 9.030 -21.036 1.00 61.28 219 THR A N 1
ATOM 1782 C CA . THR A 1 219 ? 9.652 7.619 -20.684 1.00 61.28 219 THR A CA 1
ATOM 1783 C C . THR A 1 219 ? 10.915 7.061 -21.351 1.00 61.28 219 THR A C 1
ATOM 1785 O O . THR A 1 219 ? 11.704 6.361 -20.713 1.00 61.28 219 THR A O 1
ATOM 1788 N N . ARG A 1 220 ? 11.171 7.444 -22.611 1.00 61.91 220 ARG A N 1
ATOM 1789 C CA . ARG A 1 220 ? 12.439 7.198 -23.317 1.00 61.91 220 ARG A CA 1
ATOM 1790 C C . ARG A 1 220 ? 13.623 7.963 -22.714 1.00 61.91 220 ARG A C 1
ATOM 1792 O O . ARG A 1 220 ? 14.725 7.431 -22.742 1.00 61.91 220 ARG A O 1
ATOM 1799 N N . ALA A 1 221 ? 13.433 9.162 -22.159 1.00 63.19 221 ALA A N 1
ATOM 1800 C CA . ALA A 1 221 ? 14.501 9.880 -21.459 1.00 63.19 221 ALA A CA 1
ATOM 1801 C C . ALA A 1 221 ? 14.921 9.142 -20.177 1.00 63.19 221 ALA A C 1
ATOM 1803 O O . ALA A 1 221 ? 16.107 8.895 -19.992 1.00 63.19 221 ALA A O 1
ATOM 1804 N N . LEU A 1 222 ? 13.962 8.704 -19.354 1.00 62.09 222 LEU A N 1
ATOM 1805 C CA . LEU A 1 222 ? 14.215 7.936 -18.125 1.00 62.09 222 LEU A CA 1
ATOM 1806 C C . LEU A 1 222 ? 14.848 6.558 -18.410 1.00 62.09 222 LEU A C 1
ATOM 1808 O O . LEU A 1 222 ? 15.768 6.131 -17.724 1.00 62.09 222 LEU A O 1
ATOM 1812 N N . THR A 1 223 ? 14.407 5.856 -19.459 1.00 59.56 223 THR A N 1
ATOM 1813 C CA . THR A 1 223 ? 14.895 4.491 -19.771 1.00 59.56 223 THR A CA 1
ATOM 1814 C C . THR A 1 223 ? 16.032 4.419 -20.803 1.00 59.56 223 THR A C 1
ATOM 1816 O O . THR A 1 223 ? 16.574 3.340 -21.061 1.00 59.56 223 THR A O 1
ATOM 1819 N N . GLY A 1 224 ? 16.415 5.555 -21.392 1.00 56.50 224 GLY A N 1
ATOM 1820 C CA . GLY A 1 224 ? 17.380 5.660 -22.489 1.00 56.50 224 GLY A CA 1
ATOM 1821 C C . GLY A 1 224 ? 18.853 5.530 -22.082 1.00 56.50 224 GLY A C 1
ATOM 1822 O O . GLY A 1 224 ? 19.198 5.285 -20.929 1.00 56.50 224 GLY A O 1
ATOM 1823 N N . GLU A 1 225 ? 19.760 5.694 -23.054 1.00 51.50 225 GLU A N 1
ATOM 1824 C CA . GLU A 1 225 ? 21.211 5.762 -22.782 1.00 51.50 225 GLU A CA 1
ATOM 1825 C C . GLU A 1 225 ? 21.625 7.071 -22.080 1.00 51.50 225 GLU A C 1
ATOM 1827 O O . GLU A 1 225 ? 22.694 7.128 -21.480 1.00 51.50 225 GLU A O 1
ATOM 1832 N N . SER A 1 226 ? 20.777 8.104 -22.114 1.00 46.09 226 SER A N 1
ATOM 1833 C CA . SER A 1 226 ? 21.046 9.441 -21.558 1.00 46.09 226 SER A CA 1
ATOM 1834 C C . SER A 1 226 ? 20.172 9.788 -20.343 1.00 46.09 226 SER A C 1
ATOM 1836 O O . SER A 1 226 ? 19.946 10.963 -20.061 1.00 46.09 226 SER A O 1
ATOM 1838 N N . GLY A 1 227 ? 19.659 8.781 -19.626 1.00 39.03 227 GLY A N 1
ATOM 1839 C CA . GLY A 1 227 ? 18.796 8.976 -18.458 1.00 39.03 227 GLY A CA 1
ATOM 1840 C C . GLY A 1 227 ? 19.522 9.616 -17.277 1.00 39.03 227 GLY A C 1
ATOM 1841 O O . GLY A 1 227 ? 20.239 8.927 -16.554 1.00 39.03 227 GLY A O 1
ATOM 1842 N N . LEU A 1 228 ? 19.336 10.936 -17.128 1.00 43.38 228 LEU A N 1
ATOM 1843 C CA . LEU A 1 228 ? 19.629 11.816 -15.978 1.00 43.38 228 LEU A CA 1
ATOM 1844 C C . LEU A 1 228 ? 20.995 11.672 -15.270 1.00 43.38 228 LEU A C 1
ATOM 1846 O O . LEU A 1 228 ? 21.213 12.282 -14.222 1.00 43.38 228 LEU A O 1
ATOM 1850 N N . SER A 1 229 ? 21.950 10.952 -15.859 1.00 39.69 229 SER A N 1
ATOM 1851 C CA . SER A 1 229 ? 23.348 10.960 -15.433 1.00 39.69 229 SER A CA 1
ATOM 1852 C C . SER A 1 229 ? 23.907 12.364 -15.620 1.00 39.69 229 SER A C 1
ATOM 1854 O O . SER A 1 229 ? 24.101 12.820 -16.749 1.00 39.69 229 SER A O 1
ATOM 1856 N N . GLY A 1 230 ? 24.166 13.047 -14.507 1.00 35.44 230 GLY A N 1
ATOM 1857 C CA . GLY A 1 230 ? 24.733 14.385 -14.516 1.00 35.44 230 GLY A CA 1
ATOM 1858 C C . GLY A 1 230 ? 26.043 14.450 -15.303 1.00 35.44 230 GLY A C 1
ATOM 1859 O O . GLY A 1 230 ? 26.816 13.493 -15.373 1.00 35.44 230 GLY A O 1
ATOM 1860 N N . ARG A 1 231 ? 26.304 15.623 -15.880 1.00 34.78 231 ARG A N 1
ATOM 1861 C CA . ARG A 1 231 ? 27.600 15.993 -16.452 1.00 34.78 231 ARG A CA 1
ATOM 1862 C C . ARG A 1 231 ? 28.641 15.956 -15.328 1.00 34.78 231 ARG A C 1
ATOM 1864 O O . ARG A 1 231 ? 28.725 16.906 -14.554 1.00 34.78 231 ARG A O 1
ATOM 1871 N N . ASN A 1 232 ? 29.389 14.855 -15.217 1.00 37.44 232 ASN A N 1
ATOM 1872 C CA . ASN A 1 232 ? 30.419 14.688 -14.188 1.00 37.44 232 ASN A CA 1
ATOM 1873 C C . ASN A 1 232 ? 31.353 15.909 -14.175 1.00 37.44 232 ASN A C 1
ATOM 1875 O O . ASN A 1 232 ? 31.895 16.293 -15.214 1.00 37.44 232 ASN A O 1
ATOM 1879 N N . GLN A 1 233 ? 31.555 16.503 -12.995 1.00 39.44 233 GLN A N 1
ATOM 1880 C CA . GLN A 1 233 ? 32.301 17.762 -12.827 1.00 39.44 233 GLN A CA 1
ATOM 1881 C C . GLN A 1 233 ? 33.777 17.671 -13.267 1.00 39.44 233 GLN A C 1
ATOM 1883 O O . GLN A 1 233 ? 34.428 18.690 -13.457 1.00 39.44 233 GLN A O 1
ATOM 1888 N N . SER A 1 234 ? 34.295 16.459 -13.486 1.00 40.09 234 SER A N 1
ATOM 1889 C CA . SER A 1 234 ? 35.652 16.177 -13.965 1.00 40.09 234 SER A CA 1
ATOM 1890 C C . SER A 1 234 ? 35.843 16.284 -15.487 1.00 40.09 234 SER A C 1
ATOM 1892 O O . SER A 1 234 ? 36.943 16.024 -15.972 1.00 40.09 234 SER A O 1
ATOM 1894 N N . GLY A 1 235 ? 34.801 16.607 -16.266 1.00 34.19 235 GLY A N 1
ATOM 1895 C CA . GLY A 1 235 ? 34.884 16.882 -17.713 1.00 34.19 235 GLY A CA 1
ATOM 1896 C C . GLY A 1 235 ? 35.206 15.684 -18.621 1.00 34.19 235 GLY A C 1
ATOM 1897 O O . GLY A 1 235 ? 34.967 15.743 -19.827 1.00 34.19 235 GLY A O 1
ATOM 1898 N N . ARG A 1 236 ? 35.695 14.571 -18.064 1.00 32.12 236 ARG A N 1
ATOM 1899 C CA . ARG A 1 236 ? 35.873 13.301 -18.776 1.00 32.12 236 ARG A CA 1
ATOM 1900 C C . ARG A 1 236 ? 34.507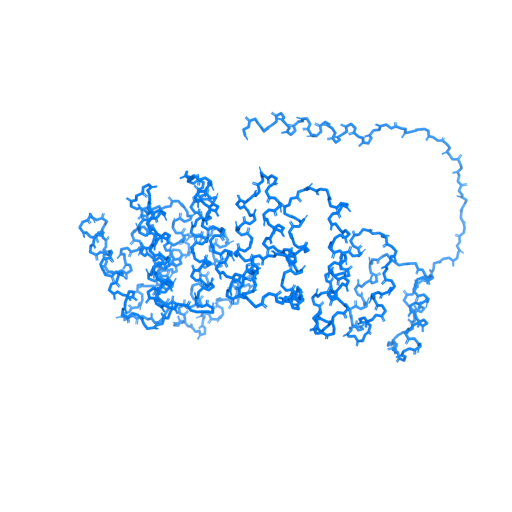 12.743 -19.173 1.00 32.12 236 ARG A C 1
ATOM 1902 O O . ARG A 1 236 ? 33.574 12.754 -18.368 1.00 32.12 236 ARG A O 1
ATOM 1909 N N . ARG A 1 237 ? 34.403 12.203 -20.395 1.00 33.62 237 ARG A N 1
ATOM 1910 C CA . ARG A 1 237 ? 33.288 11.317 -20.763 1.00 33.62 237 ARG A CA 1
ATOM 1911 C C . ARG A 1 237 ? 33.220 10.217 -19.704 1.00 33.62 237 ARG A C 1
ATOM 1913 O O . ARG A 1 237 ? 34.216 9.534 -19.489 1.00 33.62 237 ARG A O 1
ATOM 1920 N N . ALA A 1 238 ? 32.077 10.071 -19.039 1.00 38.38 238 ALA A N 1
ATOM 1921 C CA . ALA A 1 238 ? 31.829 8.873 -18.254 1.00 38.38 238 ALA A CA 1
ATOM 1922 C C . ALA A 1 238 ? 31.849 7.684 -19.220 1.00 38.38 238 ALA A C 1
ATOM 1924 O O . ALA A 1 238 ? 31.170 7.740 -20.251 1.00 38.38 238 ALA A O 1
ATOM 1925 N N . ASP A 1 239 ? 32.619 6.641 -18.905 1.00 35.88 239 ASP A N 1
ATOM 1926 C CA . ASP A 1 239 ? 32.537 5.377 -19.635 1.00 35.88 239 ASP A CA 1
ATOM 1927 C C . ASP A 1 239 ? 31.072 4.952 -19.670 1.00 35.88 239 ASP A C 1
ATOM 1929 O O . ASP A 1 239 ? 30.410 4.926 -18.629 1.00 35.88 239 ASP A O 1
ATOM 1933 N N . ALA A 1 240 ? 30.546 4.713 -20.874 1.00 42.31 240 ALA A N 1
ATOM 1934 C CA . ALA A 1 240 ? 29.112 4.574 -21.084 1.00 42.31 240 ALA A CA 1
ATOM 1935 C C . ALA A 1 240 ? 28.571 3.450 -20.193 1.00 42.31 240 ALA A C 1
ATOM 1937 O O . ALA A 1 240 ? 28.838 2.275 -20.449 1.00 42.31 240 ALA A O 1
ATOM 1938 N N . ILE A 1 241 ? 27.842 3.822 -19.131 1.00 49.06 241 ILE A N 1
ATOM 1939 C CA . ILE A 1 241 ? 27.362 2.891 -18.106 1.00 49.06 241 ILE A CA 1
ATOM 1940 C C . ILE A 1 241 ? 26.405 1.923 -18.794 1.00 49.06 241 ILE A C 1
ATOM 1942 O O . ILE A 1 241 ? 25.241 2.248 -19.042 1.00 49.06 241 ILE A O 1
ATOM 1946 N N . VAL A 1 242 ? 26.939 0.753 -19.160 1.00 52.47 242 VAL A N 1
ATOM 1947 C CA . VAL A 1 242 ? 26.285 -0.202 -20.053 1.00 52.47 242 VAL A CA 1
ATOM 1948 C C . VAL A 1 242 ? 24.901 -0.492 -19.504 1.00 52.47 242 VAL A C 1
ATOM 1950 O O . VAL A 1 242 ? 24.786 -0.982 -18.379 1.00 52.47 242 VAL A O 1
ATOM 1953 N N . LYS A 1 243 ? 23.858 -0.175 -20.290 1.00 63.94 243 LYS A N 1
ATOM 1954 C CA . LYS A 1 243 ? 22.454 -0.360 -19.898 1.00 63.94 243 LYS A CA 1
ATOM 1955 C C . LYS A 1 243 ? 22.289 -1.721 -19.231 1.00 63.94 243 LYS A C 1
ATOM 1957 O O . LYS A 1 243 ? 22.405 -2.765 -19.883 1.00 63.94 243 LYS A O 1
ATOM 1962 N N . GLY A 1 244 ? 22.051 -1.682 -17.922 1.00 62.44 244 GLY A N 1
ATOM 1963 C CA . GLY A 1 244 ? 21.858 -2.877 -17.123 1.00 62.44 244 GLY A CA 1
ATOM 1964 C C . GLY A 1 244 ? 20.583 -3.591 -17.550 1.00 62.44 244 GLY A C 1
ATOM 1965 O O . GLY A 1 244 ? 19.602 -2.950 -17.937 1.00 62.44 244 GLY A O 1
ATOM 1966 N N . LEU A 1 245 ? 20.591 -4.917 -17.438 1.00 63.75 245 LEU A N 1
ATOM 1967 C CA . LEU A 1 245 ? 19.524 -5.796 -17.913 1.00 63.75 245 LEU A CA 1
ATOM 1968 C C . LEU A 1 245 ? 18.107 -5.338 -17.509 1.00 63.75 245 LEU A C 1
ATOM 1970 O O . LEU A 1 245 ? 17.191 -5.450 -18.316 1.00 63.75 245 LEU A O 1
ATOM 1974 N N . LYS A 1 246 ? 17.927 -4.752 -16.313 1.00 63.66 246 LYS A N 1
ATOM 1975 C CA . LYS A 1 246 ? 16.646 -4.166 -15.870 1.00 63.66 246 LYS A CA 1
ATOM 1976 C C . LYS A 1 246 ? 16.098 -3.120 -16.857 1.00 63.66 246 LYS A C 1
ATOM 1978 O O . LYS A 1 246 ? 14.980 -3.291 -17.331 1.00 63.66 246 LYS A O 1
ATOM 1983 N N . ARG A 1 247 ? 16.890 -2.097 -17.222 1.00 67.44 247 ARG A N 1
ATOM 1984 C CA . ARG A 1 247 ? 16.476 -1.055 -18.188 1.00 67.44 247 ARG A CA 1
ATOM 1985 C C . ARG A 1 247 ? 16.150 -1.668 -19.554 1.00 67.44 247 ARG A C 1
ATOM 1987 O O . ARG A 1 247 ? 15.144 -1.309 -20.150 1.00 67.44 247 ARG A O 1
ATOM 1994 N N . ARG A 1 248 ? 16.932 -2.653 -20.015 1.00 69.62 248 ARG A N 1
ATOM 1995 C CA . ARG A 1 248 ? 16.684 -3.340 -21.300 1.00 69.62 248 ARG A CA 1
ATOM 1996 C C . ARG A 1 248 ? 15.424 -4.213 -21.293 1.00 69.62 248 ARG A C 1
ATOM 1998 O O . ARG A 1 248 ? 14.742 -4.303 -22.307 1.00 69.62 248 ARG A O 1
ATOM 2005 N N . ILE A 1 249 ? 15.075 -4.827 -20.160 1.00 65.50 249 ILE A N 1
ATOM 2006 C CA . ILE A 1 249 ? 13.792 -5.529 -19.988 1.00 65.50 249 ILE A CA 1
ATOM 2007 C C . ILE A 1 249 ? 12.628 -4.530 -20.033 1.00 65.50 249 ILE A C 1
ATOM 2009 O O . ILE A 1 249 ? 11.601 -4.827 -20.641 1.00 65.50 249 ILE A O 1
ATOM 2013 N N . TRP A 1 250 ? 12.785 -3.330 -19.463 1.00 67.88 250 TRP A N 1
ATOM 2014 C CA . TRP A 1 250 ? 11.780 -2.274 -19.610 1.00 67.88 250 TRP A CA 1
ATOM 2015 C C . TRP A 1 250 ? 11.638 -1.832 -21.067 1.00 67.88 250 TRP A C 1
ATOM 2017 O O . TRP A 1 250 ? 10.513 -1.721 -21.532 1.00 67.88 250 TRP A O 1
ATOM 2027 N N . GLU A 1 251 ? 12.729 -1.681 -21.826 1.00 68.56 251 GLU A N 1
ATOM 2028 C CA . GLU A 1 251 ? 12.660 -1.387 -23.269 1.00 68.56 251 GLU A CA 1
ATOM 2029 C C . GLU A 1 251 ? 11.851 -2.426 -24.068 1.00 68.56 251 GLU A C 1
ATOM 2031 O O . GLU A 1 251 ? 11.247 -2.060 -25.070 1.00 68.56 251 GLU A O 1
ATOM 2036 N N . VAL A 1 252 ? 11.777 -3.688 -23.621 1.00 68.38 252 VAL A N 1
ATOM 2037 C CA . VAL A 1 252 ? 10.885 -4.708 -24.209 1.00 68.38 252 VAL A CA 1
ATOM 2038 C C . VAL A 1 252 ? 9.432 -4.554 -23.751 1.00 68.38 252 VAL A C 1
ATOM 2040 O O . VAL A 1 252 ? 8.516 -4.801 -24.531 1.00 68.38 252 VAL A O 1
ATOM 2043 N N . TRP A 1 253 ? 9.206 -4.207 -22.482 1.00 65.81 253 TRP A N 1
ATOM 2044 C CA . TRP A 1 253 ? 7.866 -4.163 -21.886 1.00 65.81 253 TRP A CA 1
ATOM 2045 C C . TRP A 1 253 ? 7.093 -2.891 -22.248 1.00 65.81 253 TRP A C 1
ATOM 2047 O O . TRP A 1 253 ? 5.895 -2.952 -22.519 1.00 65.81 253 TRP A O 1
ATOM 2057 N N . LEU A 1 254 ? 7.799 -1.758 -22.305 1.00 65.38 254 LEU A N 1
ATOM 2058 C CA . LEU A 1 254 ? 7.272 -0.436 -22.634 1.00 65.38 254 LEU A CA 1
ATOM 2059 C C . LEU A 1 254 ? 6.362 -0.432 -23.879 1.00 65.38 254 LEU A C 1
ATOM 2061 O O . LEU A 1 254 ? 5.263 0.110 -23.787 1.00 65.38 254 LEU A O 1
ATOM 2065 N N . PRO A 1 255 ? 6.736 -1.028 -25.031 1.00 64.19 255 PRO A N 1
ATOM 2066 C CA . PRO A 1 255 ? 5.967 -0.872 -26.269 1.00 64.19 255 PRO A CA 1
ATOM 2067 C C . PRO A 1 255 ? 4.821 -1.880 -26.410 1.00 64.19 255 PRO A C 1
ATOM 2069 O O . PRO A 1 255 ? 4.189 -1.945 -27.456 1.00 64.19 255 PRO A O 1
ATOM 2072 N N . GLY A 1 256 ? 4.551 -2.670 -25.365 1.00 60.44 256 GLY A N 1
ATOM 2073 C CA . GLY A 1 256 ? 3.267 -3.350 -25.188 1.00 60.44 256 GLY A CA 1
ATOM 2074 C C . GLY A 1 256 ? 2.233 -2.501 -24.433 1.00 60.44 256 GLY A C 1
ATOM 2075 O O . GLY A 1 256 ? 1.134 -2.987 -24.183 1.00 60.44 256 GLY A O 1
ATOM 2076 N N . TRP A 1 257 ? 2.587 -1.275 -24.018 1.00 59.66 257 TRP A N 1
ATOM 2077 C CA . TRP A 1 257 ? 1.749 -0.399 -23.185 1.00 59.66 257 TRP A CA 1
ATOM 2078 C C . TRP A 1 257 ? 1.003 0.692 -23.971 1.00 59.66 257 TRP A C 1
ATOM 2080 O O . TRP A 1 257 ? -0.026 1.189 -23.510 1.00 59.66 257 TRP A O 1
ATOM 2090 N N . GLU A 1 258 ? 1.492 1.028 -25.166 1.00 58.75 258 GLU A N 1
ATOM 2091 C CA . GLU A 1 258 ? 0.782 1.789 -26.198 1.00 58.75 258 GLU A CA 1
ATOM 2092 C C . GLU A 1 258 ? 0.585 0.908 -27.438 1.00 58.75 258 GLU A C 1
ATOM 2094 O O . GLU A 1 258 ? 1.429 0.072 -27.748 1.00 58.75 258 GLU A O 1
ATOM 2099 N N . GLN A 1 259 ? -0.486 1.144 -28.200 1.00 56.28 259 GLN A N 1
ATOM 2100 C CA . GLN A 1 259 ? -0.689 0.556 -29.534 1.00 56.28 259 GLN A CA 1
ATOM 2101 C C . GLN A 1 259 ? 0.024 1.362 -30.646 1.00 56.28 259 GLN A C 1
ATOM 2103 O O . GLN A 1 259 ? -0.406 1.359 -31.796 1.00 56.28 259 GLN A O 1
ATOM 2108 N N . THR A 1 260 ? 1.095 2.092 -30.311 1.00 58.25 260 THR A N 1
ATOM 2109 C CA . THR A 1 260 ? 1.891 2.869 -31.274 1.00 58.25 260 THR A CA 1
ATOM 2110 C C . THR A 1 260 ? 2.763 1.961 -32.153 1.00 58.25 260 THR A C 1
ATOM 2112 O O . THR A 1 260 ? 2.830 0.749 -31.946 1.00 58.25 260 THR A O 1
ATOM 2115 N N . ASP A 1 261 ? 3.372 2.522 -33.208 1.00 60.00 261 ASP A N 1
ATOM 2116 C CA . ASP A 1 261 ? 3.849 1.752 -34.367 1.00 60.00 261 ASP A CA 1
ATOM 2117 C C . ASP A 1 261 ? 5.051 0.828 -34.076 1.00 60.00 261 ASP A C 1
ATOM 2119 O O . ASP A 1 261 ? 6.224 1.138 -34.327 1.00 60.00 261 ASP A O 1
ATOM 2123 N N . TRP A 1 262 ? 4.719 -0.362 -33.568 1.00 63.91 262 TRP A N 1
ATOM 2124 C CA . TRP A 1 262 ? 5.614 -1.454 -33.192 1.00 63.91 262 TRP A CA 1
ATOM 2125 C C . TRP A 1 262 ? 6.629 -1.809 -34.280 1.00 63.91 262 TRP A C 1
ATOM 2127 O O . TRP A 1 262 ? 7.716 -2.273 -33.946 1.00 63.91 262 TRP A O 1
ATOM 2137 N N . LYS A 1 263 ? 6.336 -1.569 -35.570 1.00 64.75 263 LYS A N 1
ATOM 2138 C CA . LYS A 1 263 ? 7.288 -1.802 -36.671 1.00 64.75 263 LYS A CA 1
ATOM 2139 C C . LYS A 1 263 ? 8.609 -1.058 -36.444 1.00 64.75 263 LYS A C 1
ATOM 2141 O O . LYS A 1 263 ? 9.667 -1.643 -36.667 1.00 64.75 263 LYS A O 1
ATOM 2146 N N . THR A 1 264 ? 8.541 0.184 -35.959 1.00 66.44 264 THR A N 1
ATOM 2147 C CA . THR A 1 264 ? 9.708 1.051 -35.717 1.00 66.44 264 THR A CA 1
ATOM 2148 C C . THR A 1 264 ? 10.449 0.671 -34.431 1.00 66.44 264 THR A C 1
ATOM 2150 O O . THR A 1 264 ? 11.659 0.445 -34.427 1.00 66.44 264 THR A O 1
ATOM 2153 N N . GLU A 1 265 ? 9.711 0.530 -33.330 1.00 66.00 265 GLU A N 1
ATOM 2154 C CA . GLU A 1 265 ? 10.267 0.303 -31.996 1.00 66.00 265 GLU A CA 1
ATOM 2155 C C . GLU A 1 265 ? 10.880 -1.105 -31.860 1.00 66.00 265 GLU A C 1
ATOM 2157 O O . GLU A 1 265 ? 11.920 -1.273 -31.224 1.00 66.00 265 GLU A O 1
ATOM 2162 N N . LYS A 1 266 ? 10.318 -2.110 -32.547 1.00 67.88 266 LYS A N 1
ATOM 2163 C CA . LYS A 1 266 ? 10.817 -3.496 -32.625 1.00 67.88 266 LYS A CA 1
ATOM 2164 C C . LYS A 1 266 ? 12.303 -3.595 -32.975 1.00 67.88 266 LYS A C 1
ATOM 2166 O O . LYS A 1 266 ? 12.999 -4.419 -32.380 1.00 67.88 266 LYS A O 1
ATOM 2171 N N . GLU A 1 267 ? 12.812 -2.788 -33.909 1.00 67.25 267 GLU A N 1
ATOM 2172 C CA . GLU A 1 267 ? 14.228 -2.866 -34.303 1.00 67.25 267 GLU A CA 1
ATOM 2173 C C . GLU A 1 267 ? 15.157 -2.165 -33.299 1.00 67.25 267 GLU A C 1
ATOM 2175 O O . GLU A 1 267 ? 16.268 -2.635 -33.035 1.00 67.25 267 GLU A O 1
ATOM 2180 N N . ARG A 1 268 ? 14.657 -1.121 -32.625 1.00 70.88 268 ARG A N 1
ATOM 2181 C CA . ARG A 1 268 ? 15.326 -0.493 -31.477 1.00 70.88 268 ARG A CA 1
ATOM 2182 C C . ARG A 1 268 ? 15.469 -1.480 -30.310 1.00 70.88 268 ARG A C 1
ATOM 2184 O O . ARG A 1 268 ? 16.554 -1.611 -29.740 1.00 70.88 268 ARG A O 1
ATOM 2191 N N . ILE A 1 269 ? 14.405 -2.231 -30.002 1.00 70.25 269 ILE A N 1
ATOM 2192 C CA . ILE A 1 269 ? 14.416 -3.304 -28.993 1.00 70.25 269 ILE A CA 1
ATOM 2193 C C . ILE A 1 269 ? 15.413 -4.401 -29.383 1.00 70.25 269 ILE A C 1
ATOM 2195 O O . ILE A 1 269 ? 16.232 -4.808 -28.559 1.00 70.25 269 ILE A O 1
ATOM 2199 N N . ARG A 1 270 ? 15.375 -4.870 -30.639 1.00 67.94 270 ARG A N 1
ATOM 2200 C CA . ARG A 1 270 ? 16.300 -5.892 -31.160 1.00 67.94 270 ARG A CA 1
ATOM 2201 C C . ARG A 1 270 ? 17.756 -5.458 -31.035 1.00 67.94 270 ARG A C 1
ATOM 2203 O O . ARG A 1 270 ? 18.559 -6.246 -30.549 1.00 67.94 270 ARG A O 1
ATOM 2210 N N . SER A 1 271 ? 18.074 -4.213 -31.387 1.00 70.19 271 SER A N 1
ATOM 2211 C CA . SER A 1 271 ? 19.413 -3.637 -31.215 1.00 70.19 271 SER A CA 1
ATOM 2212 C C . SER A 1 271 ? 19.844 -3.609 -29.742 1.00 70.19 271 SER A C 1
ATOM 2214 O O . SER A 1 271 ? 20.943 -4.055 -29.414 1.00 70.19 271 SER A O 1
ATOM 2216 N N . SER A 1 272 ? 18.975 -3.168 -28.820 1.00 70.12 272 SER A N 1
ATOM 2217 C CA . SER A 1 272 ? 19.300 -3.158 -27.382 1.00 70.12 272 SER A CA 1
ATOM 2218 C C . SER A 1 272 ? 19.496 -4.570 -26.812 1.00 70.12 272 SER A C 1
ATOM 2220 O O . SER A 1 272 ? 20.448 -4.806 -26.066 1.00 70.12 272 SER A O 1
ATOM 2222 N N . LEU A 1 273 ? 18.650 -5.534 -27.193 1.00 68.56 273 LEU A N 1
ATOM 2223 C CA . LEU A 1 273 ? 18.785 -6.935 -26.782 1.00 68.56 273 LEU A CA 1
ATOM 2224 C C . LEU A 1 273 ? 20.011 -7.617 -27.403 1.00 68.56 273 LEU A C 1
ATOM 2226 O O . LEU A 1 273 ? 20.678 -8.383 -26.714 1.00 68.56 273 LEU A O 1
ATOM 2230 N N . ALA A 1 274 ? 20.357 -7.319 -28.657 1.00 67.88 274 ALA A N 1
ATOM 2231 C CA . ALA A 1 274 ? 21.574 -7.827 -29.290 1.00 67.88 274 ALA A CA 1
ATOM 2232 C C . ALA A 1 274 ? 22.826 -7.354 -28.535 1.00 67.88 274 ALA A C 1
ATOM 2234 O O . ALA A 1 274 ? 23.681 -8.171 -28.200 1.00 67.88 274 ALA A O 1
ATOM 2235 N N . THR A 1 275 ? 22.884 -6.072 -28.162 1.00 70.69 275 THR A N 1
ATOM 2236 C CA . THR A 1 275 ? 23.954 -5.520 -27.315 1.00 70.69 275 THR A CA 1
ATOM 2237 C C . THR A 1 275 ? 23.966 -6.141 -25.909 1.00 70.69 275 THR A C 1
ATOM 2239 O O . THR A 1 275 ? 25.034 -6.333 -25.338 1.00 70.69 275 THR A O 1
ATOM 2242 N N . ALA A 1 276 ? 22.809 -6.524 -25.354 1.00 65.44 276 ALA A N 1
ATOM 2243 C CA . ALA A 1 276 ? 22.732 -7.261 -24.084 1.00 65.44 276 ALA A CA 1
ATOM 2244 C C . ALA A 1 276 ? 23.288 -8.693 -24.189 1.00 65.44 276 ALA A C 1
ATOM 2246 O O . ALA A 1 276 ? 23.983 -9.160 -23.293 1.00 65.44 276 ALA A O 1
ATOM 2247 N N . VAL A 1 277 ? 22.982 -9.389 -25.288 1.00 65.12 277 VAL A N 1
ATOM 2248 C CA . VAL A 1 277 ? 23.441 -10.760 -25.579 1.00 65.12 277 VAL A CA 1
ATOM 2249 C C . VAL A 1 277 ? 24.904 -10.784 -26.056 1.00 65.12 277 VAL A C 1
ATOM 2251 O O . VAL A 1 277 ? 25.536 -11.836 -26.048 1.00 65.12 277 VAL A O 1
ATOM 2254 N N . ALA A 1 278 ? 25.473 -9.633 -26.425 1.00 66.44 278 ALA A N 1
ATOM 2255 C CA . ALA A 1 278 ? 26.902 -9.465 -26.682 1.00 66.44 278 ALA A CA 1
ATOM 2256 C C . ALA A 1 278 ? 27.731 -9.181 -25.409 1.00 66.44 278 ALA A C 1
ATOM 2258 O O . ALA A 1 278 ? 28.931 -9.444 -25.407 1.00 66.44 278 ALA A O 1
ATOM 2259 N N . ASP A 1 279 ? 27.125 -8.669 -24.330 1.00 65.31 279 ASP A N 1
ATOM 2260 C CA . ASP A 1 279 ? 27.823 -8.361 -23.074 1.00 65.31 279 ASP A CA 1
ATOM 2261 C C . ASP A 1 279 ? 28.059 -9.642 -22.237 1.00 65.31 279 ASP A C 1
ATOM 2263 O O . ASP A 1 279 ? 27.099 -10.214 -21.703 1.00 65.31 279 ASP A O 1
ATOM 2267 N N . PRO A 1 280 ? 29.316 -10.091 -22.030 1.00 58.69 280 PRO A N 1
ATOM 2268 C CA . PRO A 1 280 ? 29.617 -11.305 -21.265 1.00 58.69 280 PRO A CA 1
ATOM 2269 C C . PRO A 1 280 ? 29.192 -11.245 -19.790 1.00 58.69 280 PRO A C 1
ATOM 2271 O O . PRO A 1 280 ? 29.085 -12.293 -19.148 1.00 58.69 280 PRO A O 1
ATOM 2274 N N . ARG A 1 281 ? 28.897 -10.056 -19.244 1.00 62.19 281 ARG A N 1
ATOM 2275 C CA . ARG A 1 281 ? 28.314 -9.888 -17.903 1.00 62.19 281 ARG A CA 1
ATOM 2276 C C . ARG A 1 281 ? 26.800 -10.142 -17.887 1.00 62.19 281 ARG A C 1
ATOM 2278 O O . ARG A 1 281 ? 26.270 -10.514 -16.843 1.00 62.19 281 ARG A O 1
ATOM 2285 N N . GLN A 1 282 ? 26.109 -9.986 -19.021 1.00 56.62 282 GLN A N 1
ATOM 2286 C CA . GLN A 1 282 ? 24.650 -10.137 -19.150 1.00 56.62 282 GLN A CA 1
ATOM 2287 C C . GLN A 1 282 ? 24.222 -11.456 -19.822 1.00 56.62 282 GLN A C 1
ATOM 2289 O O . GLN A 1 282 ? 23.117 -11.933 -19.552 1.00 56.62 282 GLN A O 1
ATOM 2294 N N . ILE A 1 283 ? 25.109 -12.104 -20.592 1.00 51.28 283 ILE A N 1
ATOM 2295 C CA . ILE A 1 283 ? 24.904 -13.431 -21.219 1.00 51.28 283 ILE A CA 1
ATOM 2296 C C . ILE A 1 283 ? 24.399 -14.504 -20.235 1.00 51.28 283 ILE A C 1
ATOM 2298 O O . ILE A 1 283 ? 23.639 -15.385 -20.621 1.00 51.28 283 ILE A O 1
ATOM 2302 N N . ARG A 1 284 ? 24.763 -14.441 -18.946 1.00 48.59 284 ARG A N 1
ATOM 2303 C CA . ARG A 1 284 ? 24.365 -15.456 -17.949 1.00 48.59 284 ARG A CA 1
ATOM 2304 C C . ARG A 1 284 ? 22.880 -15.430 -17.549 1.00 48.59 284 ARG A C 1
ATOM 2306 O O . ARG A 1 284 ? 22.465 -16.279 -16.762 1.00 48.59 284 ARG A O 1
ATOM 2313 N N . CYS A 1 285 ? 22.071 -14.482 -18.030 1.00 54.09 285 CYS A N 1
ATOM 2314 C CA . CYS A 1 285 ? 20.659 -14.405 -17.654 1.00 54.09 285 CYS A CA 1
ATOM 2315 C C . CYS A 1 285 ? 19.729 -15.051 -18.693 1.00 54.09 285 CYS A C 1
ATOM 2317 O O . CYS A 1 285 ? 19.372 -14.432 -19.691 1.00 54.09 285 CYS A O 1
ATOM 2319 N N . ILE A 1 286 ? 19.214 -16.243 -18.372 1.00 50.28 286 ILE A N 1
ATOM 2320 C CA . ILE A 1 286 ? 18.213 -17.005 -19.153 1.00 50.28 286 ILE A CA 1
ATOM 2321 C C . ILE A 1 286 ? 17.020 -16.135 -19.616 1.00 50.28 286 ILE A C 1
ATOM 2323 O O . ILE A 1 286 ? 16.404 -16.400 -20.649 1.00 50.28 286 ILE A O 1
ATOM 2327 N N . PHE A 1 287 ? 16.681 -15.077 -18.870 1.00 52.34 287 PHE A N 1
ATOM 2328 C CA . PHE A 1 287 ? 15.589 -14.167 -19.211 1.00 52.34 287 PHE A CA 1
ATOM 2329 C C . PHE A 1 287 ? 15.861 -13.315 -20.465 1.00 52.34 287 PHE A C 1
ATOM 2331 O O . PHE A 1 287 ? 14.928 -13.093 -21.238 1.00 52.34 287 PHE A O 1
ATOM 2338 N N . SER A 1 288 ? 17.097 -12.855 -20.710 1.00 53.66 288 SER A N 1
ATOM 2339 C CA . SER A 1 288 ? 17.417 -12.051 -21.905 1.00 53.66 288 SER A CA 1
ATOM 2340 C C . SER A 1 288 ? 17.330 -12.903 -23.174 1.00 53.66 288 SER A C 1
ATOM 2342 O O . SER A 1 288 ? 16.680 -12.504 -24.143 1.00 53.66 288 SER A O 1
ATOM 2344 N N . GLU A 1 289 ? 17.881 -14.119 -23.133 1.00 54.72 289 GLU A N 1
ATOM 2345 C CA . GLU A 1 289 ? 17.780 -15.101 -24.212 1.00 54.72 289 GLU A CA 1
ATOM 2346 C C . GLU A 1 289 ? 16.320 -15.475 -24.487 1.00 54.72 289 GLU A C 1
ATOM 2348 O O . GLU A 1 289 ? 15.845 -15.316 -25.610 1.00 54.72 289 GLU A O 1
ATOM 2353 N N . ARG A 1 290 ? 15.567 -15.897 -23.460 1.00 53.31 290 ARG A N 1
ATOM 2354 C CA . ARG A 1 290 ? 14.161 -16.312 -23.605 1.00 53.31 290 ARG A CA 1
ATOM 2355 C C . ARG A 1 290 ? 13.267 -15.189 -24.131 1.00 53.31 290 ARG A C 1
ATOM 2357 O O . ARG A 1 290 ? 12.399 -15.442 -24.964 1.00 53.31 290 ARG A O 1
ATOM 2364 N N . THR A 1 291 ? 13.493 -13.953 -23.690 1.00 55.19 291 THR A N 1
ATOM 2365 C CA . THR A 1 291 ? 12.748 -12.783 -24.178 1.00 55.19 291 THR A CA 1
ATOM 2366 C C . THR A 1 291 ? 13.080 -12.494 -25.643 1.00 55.19 291 THR A C 1
ATOM 2368 O O . THR A 1 291 ? 12.168 -12.317 -26.447 1.00 55.19 291 THR A O 1
ATOM 2371 N N . THR A 1 292 ? 14.362 -12.552 -26.021 1.00 56.78 292 THR A N 1
ATOM 2372 C CA . THR A 1 292 ? 14.822 -12.406 -27.417 1.00 56.78 292 THR A CA 1
ATOM 2373 C C . THR A 1 292 ? 14.262 -13.506 -28.326 1.00 56.78 292 THR A C 1
ATOM 2375 O O . THR A 1 292 ? 13.871 -13.236 -29.461 1.00 56.78 292 THR A O 1
ATOM 2378 N N . ILE A 1 293 ? 14.188 -14.744 -27.830 1.00 50.47 293 ILE A N 1
ATOM 2379 C CA . ILE A 1 293 ? 13.626 -15.900 -28.541 1.00 50.47 293 ILE A CA 1
ATOM 2380 C C . ILE A 1 293 ? 12.119 -15.718 -28.761 1.00 50.47 293 ILE A C 1
ATOM 2382 O O . ILE A 1 293 ? 11.664 -15.834 -29.897 1.00 50.47 293 ILE A O 1
ATOM 2386 N N . ASN A 1 294 ? 11.353 -15.340 -27.732 1.00 52.38 294 ASN A N 1
ATOM 2387 C CA . ASN A 1 294 ? 9.918 -15.054 -27.867 1.00 52.38 294 ASN A CA 1
ATOM 2388 C C . ASN A 1 294 ? 9.646 -13.920 -28.880 1.00 52.38 294 ASN A C 1
ATOM 2390 O O . ASN A 1 294 ? 8.769 -14.050 -29.734 1.00 52.38 294 ASN A O 1
ATOM 2394 N N . LEU A 1 295 ? 10.449 -12.848 -28.844 1.00 52.88 295 LEU A N 1
ATOM 2395 C CA . LEU A 1 295 ? 10.402 -11.719 -29.789 1.00 52.88 295 LEU A CA 1
ATOM 2396 C C . LEU A 1 295 ? 10.681 -12.109 -31.252 1.00 52.88 295 LEU A C 1
ATOM 2398 O O . LEU A 1 295 ? 10.291 -11.381 -32.169 1.00 52.88 295 LEU A O 1
ATOM 2402 N N . LYS A 1 296 ? 11.366 -13.235 -31.483 1.00 52.44 296 LYS A N 1
ATOM 2403 C CA . LYS A 1 296 ? 11.613 -13.799 -32.818 1.00 52.44 296 LYS A CA 1
ATOM 2404 C C . LYS A 1 296 ? 10.550 -14.820 -33.230 1.00 52.44 296 LYS A C 1
ATOM 2406 O O . LYS A 1 296 ? 10.109 -14.783 -34.373 1.00 52.44 296 LYS A O 1
ATOM 2411 N N . LEU A 1 297 ? 10.114 -15.685 -32.312 1.00 44.22 297 LEU A N 1
ATOM 2412 C CA . LEU A 1 297 ? 9.109 -16.723 -32.574 1.00 44.22 297 LEU A CA 1
ATOM 2413 C C . LEU A 1 297 ? 7.707 -16.158 -32.843 1.00 44.22 297 LEU A C 1
ATOM 2415 O O . LEU A 1 297 ? 6.964 -16.737 -33.627 1.00 44.22 297 LEU A O 1
ATOM 2419 N N . GLY A 1 298 ? 7.339 -15.030 -32.224 1.00 46.06 298 GLY A N 1
ATOM 2420 C CA . GLY A 1 298 ? 5.950 -14.558 -32.203 1.00 46.06 298 GLY A CA 1
ATOM 2421 C C . GLY A 1 298 ? 5.296 -14.255 -33.562 1.00 46.06 298 GLY A C 1
ATOM 2422 O O . GLY A 1 298 ? 4.071 -14.270 -33.627 1.00 46.06 298 GLY A O 1
ATOM 2423 N N . ARG A 1 299 ? 6.063 -13.969 -34.632 1.00 45.47 299 ARG A N 1
ATOM 2424 C CA . ARG A 1 299 ? 5.537 -13.704 -35.994 1.00 45.47 299 ARG A CA 1
ATOM 2425 C C . ARG A 1 299 ? 6.508 -14.124 -37.117 1.00 45.47 299 ARG A C 1
ATOM 2427 O O . ARG A 1 299 ? 7.149 -13.277 -37.738 1.00 45.47 299 ARG A O 1
ATOM 2434 N N . GLY A 1 300 ? 6.597 -15.430 -37.379 1.00 36.59 300 GLY A N 1
ATOM 2435 C CA . GLY A 1 300 ? 6.837 -16.034 -38.708 1.00 36.59 300 GLY A CA 1
ATOM 2436 C C . GLY A 1 300 ? 8.180 -15.843 -39.443 1.00 36.59 300 GLY A C 1
ATOM 2437 O O . GLY A 1 300 ? 8.457 -16.603 -40.368 1.00 36.59 300 GLY A O 1
ATOM 2438 N N . HIS A 1 301 ? 9.039 -14.884 -39.083 1.00 37.94 301 HIS A N 1
ATOM 2439 C CA . HIS A 1 301 ? 10.230 -14.563 -39.887 1.00 37.94 301 HIS A CA 1
ATOM 2440 C C . HIS A 1 301 ? 11.556 -15.114 -39.335 1.00 37.94 301 HIS A C 1
ATOM 2442 O O . HIS A 1 301 ? 12.170 -14.539 -38.438 1.00 37.94 301 HIS A O 1
ATOM 2448 N N . ARG A 1 302 ? 11.983 -16.203 -39.992 1.00 39.84 302 ARG A N 1
ATOM 2449 C CA . ARG A 1 302 ? 13.317 -16.758 -40.343 1.00 39.84 302 ARG A CA 1
ATOM 2450 C C . ARG A 1 302 ? 14.601 -16.515 -39.506 1.00 39.84 302 ARG A C 1
ATOM 2452 O O . ARG A 1 302 ? 15.235 -17.534 -39.244 1.00 39.84 302 ARG A O 1
ATOM 2459 N N . PRO A 1 303 ? 15.095 -15.309 -39.118 1.00 41.56 303 PRO A N 1
ATOM 2460 C CA . PRO A 1 303 ? 16.420 -15.156 -38.460 1.00 41.56 303 PRO A CA 1
ATOM 2461 C C . PRO A 1 303 ? 16.585 -15.706 -37.017 1.00 41.56 303 PRO A C 1
ATOM 2463 O O . PRO A 1 303 ? 17.007 -15.002 -36.089 1.00 41.56 303 PRO A O 1
ATOM 2466 N N . PHE A 1 304 ? 16.285 -16.991 -36.832 1.00 38.56 304 PHE A N 1
ATOM 2467 C CA . PHE A 1 304 ? 16.362 -17.790 -35.607 1.00 38.56 304 PHE A CA 1
ATOM 2468 C C . PHE A 1 304 ? 17.763 -18.387 -35.366 1.00 38.56 304 PHE A C 1
ATOM 2470 O O . PHE A 1 304 ? 18.203 -18.486 -34.215 1.00 38.56 304 PHE A O 1
ATOM 2477 N N . TYR A 1 305 ? 18.482 -18.716 -36.447 1.00 35.09 305 TYR A N 1
ATOM 2478 C CA . TYR A 1 305 ? 19.776 -19.412 -36.437 1.00 35.09 305 TYR A CA 1
ATOM 2479 C C . TYR A 1 305 ? 20.819 -18.751 -35.521 1.00 35.09 305 TYR A C 1
ATOM 2481 O O . TYR A 1 305 ? 21.222 -19.347 -34.528 1.00 35.09 305 TYR A O 1
ATOM 2489 N N . GLY A 1 306 ? 21.202 -17.493 -35.769 1.00 38.41 306 GLY A N 1
ATOM 2490 C CA . GLY A 1 306 ? 22.336 -16.853 -35.076 1.00 38.41 306 GLY A CA 1
ATOM 2491 C C . GLY A 1 306 ? 22.227 -16.678 -33.548 1.00 38.41 306 GLY A C 1
ATOM 2492 O O . GLY A 1 306 ? 23.221 -16.327 -32.920 1.00 38.41 306 GLY A O 1
ATOM 2493 N N . VAL A 1 307 ? 21.053 -16.911 -32.941 1.00 39.59 307 VAL A N 1
ATOM 2494 C CA . VAL A 1 307 ? 20.841 -16.793 -31.479 1.00 39.59 307 VAL A CA 1
ATOM 2495 C C . VAL A 1 307 ? 20.568 -18.153 -30.831 1.00 39.59 307 VAL A C 1
ATOM 2497 O O . VAL A 1 307 ? 21.205 -18.478 -29.831 1.00 39.59 307 VAL A O 1
ATOM 2500 N N . SER A 1 308 ? 19.700 -18.988 -31.417 1.00 43.19 308 SER A N 1
ATOM 2501 C CA . SER A 1 308 ? 19.456 -20.358 -30.916 1.00 43.19 308 SER A CA 1
ATOM 2502 C C . SER A 1 308 ? 20.724 -21.227 -30.940 1.00 43.19 308 SER A C 1
ATOM 2504 O O . SER A 1 308 ? 20.962 -22.015 -30.027 1.00 43.19 308 SER A O 1
ATOM 2506 N N . MET A 1 309 ? 21.610 -20.987 -31.913 1.00 39.16 309 MET A N 1
ATOM 2507 C CA . MET A 1 309 ? 22.940 -21.594 -32.027 1.00 39.16 309 MET A CA 1
ATOM 2508 C C . MET A 1 309 ? 23.877 -21.358 -30.827 1.00 39.16 309 MET A C 1
ATOM 2510 O O . MET A 1 309 ? 24.922 -22.009 -30.760 1.00 39.16 309 MET A O 1
ATOM 2514 N N . ARG A 1 310 ? 23.573 -20.440 -29.896 1.00 44.00 310 ARG A N 1
ATOM 2515 C CA . ARG A 1 310 ? 24.429 -20.144 -28.726 1.00 44.00 310 ARG A CA 1
ATOM 2516 C C . ARG A 1 310 ? 23.852 -20.652 -27.400 1.00 44.00 310 ARG A C 1
ATOM 2518 O O . ARG A 1 310 ? 24.616 -21.151 -26.579 1.00 44.00 310 ARG A O 1
ATOM 2525 N N . SER A 1 311 ? 22.530 -20.632 -27.226 1.00 41.88 311 SER A N 1
ATOM 2526 C CA . SER A 1 311 ? 21.850 -21.097 -26.001 1.00 41.88 311 SER A CA 1
ATOM 2527 C C . SER A 1 311 ? 21.704 -22.628 -25.888 1.00 41.88 311 SER A C 1
ATOM 2529 O O . SER A 1 311 ? 21.315 -23.151 -24.843 1.00 41.88 311 SER A O 1
ATOM 2531 N N . LEU A 1 312 ? 22.086 -23.371 -26.935 1.00 41.97 312 LEU A N 1
ATOM 2532 C CA . LEU A 1 312 ? 21.963 -24.833 -27.086 1.00 41.97 312 LEU A CA 1
ATOM 2533 C C . LEU A 1 312 ? 22.651 -25.707 -26.007 1.00 41.97 312 LEU A C 1
ATOM 2535 O O . LEU A 1 312 ? 22.512 -26.926 -26.041 1.00 41.97 312 LEU A O 1
ATOM 2539 N N . ARG A 1 313 ? 23.374 -25.129 -25.036 1.00 40.28 313 ARG A N 1
ATOM 2540 C CA . ARG A 1 313 ? 24.001 -25.876 -23.926 1.00 40.28 313 ARG A CA 1
ATOM 2541 C C . ARG A 1 313 ? 23.049 -26.280 -22.791 1.00 40.28 313 ARG A C 1
ATOM 2543 O O . ARG A 1 313 ? 23.449 -27.124 -21.995 1.00 40.28 313 ARG A O 1
ATOM 2550 N N . PHE A 1 314 ? 21.855 -25.684 -22.665 1.00 41.34 314 PHE A N 1
ATOM 2551 C CA . PHE A 1 314 ? 21.154 -25.677 -21.367 1.00 41.34 314 PHE A CA 1
ATOM 2552 C C . PHE A 1 314 ? 19.823 -26.432 -21.217 1.00 41.34 314 PHE A C 1
ATOM 2554 O O . PHE A 1 314 ? 19.486 -26.733 -20.074 1.00 41.34 314 PHE A O 1
ATOM 2561 N N . ASP A 1 315 ? 19.063 -26.779 -22.268 1.00 43.81 315 ASP A N 1
ATOM 2562 C CA . ASP A 1 315 ? 17.811 -27.539 -22.052 1.00 43.81 315 ASP A CA 1
ATOM 2563 C C . ASP A 1 315 ? 17.343 -28.420 -23.230 1.00 43.81 315 ASP A C 1
ATOM 2565 O O . ASP A 1 315 ? 16.500 -28.039 -24.044 1.00 43.81 315 ASP A O 1
ATOM 2569 N N . ALA A 1 316 ? 17.833 -29.663 -23.262 1.00 40.38 316 ALA A N 1
ATOM 2570 C CA . ALA A 1 316 ? 17.344 -30.703 -24.169 1.00 40.38 316 ALA A CA 1
ATOM 2571 C C . ALA A 1 316 ? 15.965 -31.286 -23.773 1.00 40.38 316 ALA A C 1
ATOM 2573 O O . ALA A 1 316 ? 15.350 -31.997 -24.568 1.00 40.38 316 ALA A O 1
ATOM 2574 N N . LYS A 1 317 ? 15.438 -31.008 -22.568 1.00 41.00 317 LYS A N 1
ATOM 2575 C CA . LYS A 1 317 ? 14.132 -31.531 -22.117 1.00 41.00 317 LYS A CA 1
ATOM 2576 C C . LYS A 1 317 ? 12.966 -30.700 -22.662 1.00 41.00 317 LYS A C 1
ATOM 2578 O O . LYS A 1 317 ? 11.904 -31.258 -22.942 1.00 41.00 317 LYS A O 1
ATOM 2583 N N . ASN A 1 318 ? 13.163 -29.404 -22.905 1.00 41.19 318 ASN A N 1
ATOM 2584 C CA . ASN A 1 318 ? 12.147 -28.544 -23.527 1.00 41.19 318 ASN A CA 1
ATOM 2585 C C . ASN A 1 318 ? 11.889 -28.835 -25.021 1.00 41.19 318 ASN A C 1
ATOM 2587 O O . ASN A 1 318 ? 10.844 -28.424 -25.533 1.00 41.19 318 ASN A O 1
ATOM 2591 N N . LEU A 1 319 ? 12.761 -29.587 -25.711 1.00 41.75 319 LEU A N 1
ATOM 2592 C CA . LEU A 1 319 ? 12.607 -29.935 -27.135 1.00 41.75 319 LEU A CA 1
ATOM 2593 C C . LEU A 1 319 ? 11.230 -30.549 -27.453 1.00 41.75 319 LEU A C 1
ATOM 2595 O O . LEU A 1 319 ? 10.580 -30.164 -28.426 1.00 41.75 319 LEU A O 1
ATOM 2599 N N . LYS A 1 320 ? 10.733 -31.439 -26.578 1.00 41.59 320 LYS A N 1
ATOM 2600 C CA . LYS A 1 320 ? 9.432 -32.119 -26.745 1.00 41.59 320 LYS A CA 1
ATOM 2601 C C . LYS A 1 320 ? 8.225 -31.162 -26.765 1.00 41.59 320 LYS A C 1
ATOM 2603 O O . LYS A 1 320 ? 7.148 -31.575 -27.183 1.00 41.59 320 LYS A O 1
ATOM 2608 N N . ARG A 1 321 ? 8.379 -29.893 -26.351 1.00 41.41 321 ARG A N 1
ATOM 2609 C CA . ARG A 1 321 ? 7.326 -28.858 -26.421 1.00 41.41 321 ARG A CA 1
ATOM 2610 C C . ARG A 1 321 ? 7.390 -27.992 -27.681 1.00 41.41 321 ARG A C 1
ATOM 2612 O O . ARG A 1 321 ? 6.339 -27.580 -28.160 1.00 41.41 321 ARG A O 1
ATOM 2619 N N . LEU A 1 322 ? 8.578 -27.759 -28.247 1.00 40.72 322 LEU A N 1
ATOM 2620 C CA . LEU A 1 322 ? 8.742 -27.004 -29.504 1.00 40.72 322 LEU A CA 1
ATOM 2621 C C . LEU A 1 322 ? 8.128 -27.737 -30.706 1.00 40.72 322 LEU A C 1
ATOM 2623 O O . LEU A 1 322 ? 7.629 -27.108 -31.632 1.00 40.72 322 LEU A O 1
ATOM 2627 N N . LYS A 1 323 ? 8.071 -29.070 -30.639 1.00 39.75 323 LYS A N 1
ATOM 2628 C CA . LYS A 1 323 ? 7.558 -29.965 -31.685 1.00 39.75 323 LYS A CA 1
ATOM 2629 C C . LYS A 1 323 ? 6.103 -29.716 -32.130 1.00 39.75 323 LYS A C 1
ATOM 2631 O O . LYS A 1 323 ? 5.694 -30.251 -33.153 1.00 39.75 323 LYS A O 1
ATOM 2636 N N . LYS A 1 324 ? 5.314 -28.934 -31.378 1.00 42.59 324 LYS A N 1
ATOM 2637 C CA . LYS A 1 324 ? 3.935 -28.545 -31.740 1.00 42.59 324 LYS A CA 1
ATOM 2638 C C . LYS A 1 324 ? 3.832 -27.207 -32.491 1.00 42.59 324 LYS A C 1
ATOM 2640 O O . LYS A 1 324 ? 2.719 -26.767 -32.755 1.00 42.59 324 LYS A O 1
ATOM 2645 N N . LEU A 1 325 ? 4.950 -26.551 -32.818 1.00 42.12 325 LEU A N 1
ATOM 2646 C CA . LEU A 1 325 ? 4.965 -25.248 -33.491 1.00 42.12 325 LEU A CA 1
ATOM 2647 C C . LEU A 1 325 ? 5.991 -25.202 -34.636 1.00 42.12 325 LEU A C 1
ATOM 2649 O O . LEU A 1 325 ? 7.147 -24.865 -34.420 1.00 42.12 325 LEU A O 1
ATOM 2653 N N . VAL A 1 326 ? 5.505 -25.474 -35.851 1.00 45.31 326 VAL A N 1
ATOM 2654 C CA . VAL A 1 326 ? 6.005 -24.933 -37.134 1.00 45.31 326 VAL A CA 1
ATOM 2655 C C . VAL A 1 326 ? 7.519 -25.090 -37.400 1.00 45.31 326 VAL A C 1
ATOM 2657 O O . VAL A 1 326 ? 8.275 -24.127 -37.316 1.00 45.31 326 VAL A O 1
ATOM 2660 N N . PHE A 1 327 ? 7.938 -26.288 -37.822 1.00 47.41 327 PHE A N 1
ATOM 2661 C CA . PHE A 1 327 ? 9.257 -26.546 -38.426 1.00 47.41 327 PHE A CA 1
ATOM 2662 C C . PHE A 1 327 ? 9.110 -27.407 -39.687 1.00 47.41 327 PHE A C 1
ATOM 2664 O O . PHE A 1 327 ? 8.299 -28.335 -39.705 1.00 47.41 327 PHE A O 1
ATOM 2671 N N . LYS A 1 328 ? 9.902 -27.133 -40.729 1.00 52.41 328 LYS A N 1
ATOM 2672 C CA . LYS A 1 328 ? 10.006 -27.974 -41.933 1.00 52.41 328 LYS A CA 1
ATOM 2673 C C . LYS A 1 328 ? 11.057 -29.075 -41.760 1.00 52.41 328 LYS A C 1
ATOM 2675 O O . LYS A 1 328 ? 12.023 -28.914 -41.018 1.00 52.41 328 LYS A O 1
ATOM 2680 N N . ALA A 1 329 ? 10.919 -30.174 -42.506 1.00 47.50 329 ALA A N 1
ATOM 2681 C CA . ALA A 1 329 ? 11.846 -31.311 -42.446 1.00 47.50 329 ALA A CA 1
ATOM 2682 C C . ALA A 1 329 ? 13.317 -30.918 -42.708 1.00 47.50 329 ALA A C 1
ATOM 2684 O O . ALA A 1 329 ? 14.214 -31.374 -42.005 1.00 47.50 329 ALA A O 1
ATOM 2685 N N . THR A 1 330 ? 13.568 -29.999 -43.646 1.00 51.91 330 THR A N 1
ATOM 2686 C CA . THR A 1 330 ? 14.915 -29.471 -43.941 1.00 51.91 330 THR A CA 1
ATOM 2687 C C . THR A 1 330 ? 15.501 -28.633 -42.800 1.00 51.91 330 THR A C 1
ATOM 2689 O O . THR A 1 330 ? 16.711 -28.624 -42.597 1.00 51.91 330 THR A O 1
ATOM 2692 N N . GLU A 1 331 ? 14.655 -27.936 -42.036 1.00 49.44 331 GLU A N 1
ATOM 2693 C CA . GLU A 1 331 ? 15.074 -27.142 -40.873 1.00 49.44 331 GLU A CA 1
ATOM 2694 C C . GLU A 1 331 ? 15.427 -28.057 -39.690 1.00 49.44 331 GLU A C 1
ATOM 2696 O O . GLU A 1 331 ? 16.364 -27.760 -38.953 1.00 49.44 331 GLU A O 1
ATOM 2701 N N . LEU A 1 332 ? 14.728 -29.193 -39.554 1.00 53.34 332 LEU A N 1
ATOM 2702 C CA . LEU A 1 332 ? 15.041 -30.253 -38.589 1.00 53.34 332 LEU A CA 1
ATOM 2703 C C . LEU A 1 332 ? 16.336 -31.007 -38.938 1.00 53.34 332 LEU A C 1
ATOM 2705 O O . LEU A 1 332 ? 17.096 -31.319 -38.024 1.00 53.34 332 LEU A O 1
ATOM 2709 N N . GLY A 1 333 ? 16.613 -31.244 -40.227 1.00 48.91 333 GLY A N 1
ATOM 2710 C CA . GLY A 1 333 ? 17.866 -31.851 -40.701 1.00 48.91 333 GLY A CA 1
ATOM 2711 C C . GLY A 1 333 ? 19.097 -31.044 -40.280 1.00 48.91 333 GLY A C 1
ATOM 2712 O O . GLY A 1 333 ? 19.897 -31.520 -39.481 1.00 48.91 333 GLY A O 1
ATOM 2713 N N . ALA A 1 334 ? 19.164 -29.767 -40.676 1.00 54.66 334 ALA A N 1
ATOM 2714 C CA . ALA A 1 334 ? 20.261 -28.870 -40.286 1.00 54.66 334 ALA A CA 1
ATOM 2715 C C . ALA A 1 334 ? 20.408 -28.705 -38.754 1.00 54.66 334 ALA A C 1
ATOM 2717 O O . ALA A 1 334 ? 21.490 -28.408 -38.238 1.00 54.66 334 ALA A O 1
ATOM 2718 N N . TRP A 1 335 ? 19.318 -28.893 -38.000 1.00 53.00 335 TRP A N 1
ATOM 2719 C CA . TRP A 1 335 ? 19.350 -28.936 -36.537 1.00 53.00 335 TRP A CA 1
ATOM 2720 C C . TRP A 1 335 ? 20.032 -30.203 -36.009 1.00 53.00 335 TRP A C 1
ATOM 2722 O O . TRP A 1 335 ? 20.836 -30.109 -35.082 1.00 53.00 335 TRP A O 1
ATOM 2732 N N . ALA A 1 336 ? 19.754 -31.364 -36.606 1.00 53.31 336 ALA A N 1
ATOM 2733 C CA . ALA A 1 336 ? 20.403 -32.624 -36.265 1.00 53.31 336 ALA A CA 1
ATOM 2734 C C . ALA A 1 336 ? 21.910 -32.576 -36.547 1.00 53.31 336 ALA A C 1
ATOM 2736 O O . ALA A 1 336 ? 22.688 -32.915 -35.656 1.00 53.31 336 ALA A O 1
ATOM 2737 N N . ASP A 1 337 ? 22.320 -32.052 -37.705 1.00 54.91 337 ASP A N 1
ATOM 2738 C CA . ASP A 1 337 ? 23.733 -31.880 -38.071 1.00 54.91 337 ASP A CA 1
ATOM 2739 C C . ASP A 1 337 ? 24.482 -31.055 -37.010 1.00 54.91 337 ASP A C 1
ATOM 2741 O O . ASP A 1 337 ? 25.487 -31.493 -36.451 1.00 54.91 337 ASP A O 1
ATOM 2745 N N . THR A 1 338 ? 23.912 -29.911 -36.613 1.00 54.03 338 THR A N 1
ATOM 2746 C CA . THR A 1 338 ? 24.469 -29.048 -35.553 1.00 54.03 338 THR A CA 1
ATOM 2747 C C . THR A 1 338 ? 24.540 -29.756 -34.187 1.00 54.03 338 THR A C 1
ATOM 2749 O O . THR A 1 338 ? 25.424 -29.483 -33.370 1.00 54.03 338 THR A O 1
ATOM 2752 N N . MET A 1 339 ? 23.590 -30.647 -33.882 1.00 49.16 339 MET A N 1
ATOM 2753 C CA . MET A 1 339 ? 23.610 -31.432 -32.644 1.00 49.16 339 MET A CA 1
ATOM 2754 C C . MET A 1 339 ? 24.690 -32.523 -32.686 1.00 49.16 339 MET A C 1
ATOM 2756 O O . MET A 1 339 ? 25.348 -32.748 -31.667 1.00 49.16 339 MET A O 1
ATOM 2760 N N . VAL A 1 340 ? 24.933 -33.130 -33.853 1.00 56.53 340 VAL A N 1
ATOM 2761 C CA . VAL A 1 340 ? 26.021 -34.093 -34.095 1.00 56.53 340 VAL A CA 1
ATOM 2762 C C . VAL A 1 340 ? 27.392 -33.418 -33.987 1.00 56.53 340 VAL A C 1
ATOM 2764 O O . VAL A 1 340 ? 28.212 -33.883 -33.195 1.00 56.53 340 VAL A O 1
ATOM 2767 N N . GLU A 1 341 ? 27.610 -32.277 -34.656 1.00 54.03 341 GLU A N 1
ATOM 2768 C CA . GLU A 1 341 ? 28.839 -31.457 -34.558 1.00 54.03 341 GLU A CA 1
ATOM 2769 C C . GLU A 1 341 ? 29.242 -31.135 -33.109 1.00 54.03 341 GLU A C 1
ATOM 2771 O O . GLU A 1 341 ? 30.414 -30.922 -32.798 1.00 54.03 341 GLU A O 1
ATOM 2776 N N . ARG A 1 342 ? 28.257 -31.067 -32.207 1.00 48.28 342 ARG A N 1
ATOM 2777 C CA . ARG A 1 342 ? 28.426 -30.660 -30.805 1.00 48.28 342 ARG A CA 1
ATOM 2778 C C . ARG A 1 342 ? 28.298 -31.815 -29.811 1.00 48.28 342 ARG A C 1
ATOM 2780 O O . ARG A 1 342 ? 28.263 -31.570 -28.605 1.00 48.28 342 ARG A O 1
ATOM 2787 N N . GLY A 1 343 ? 28.214 -33.057 -30.294 1.00 44.41 343 GLY A N 1
ATOM 2788 C CA . GLY A 1 343 ? 28.128 -34.266 -29.467 1.00 44.41 343 GLY A CA 1
ATOM 2789 C C . GLY A 1 343 ? 26.831 -34.411 -28.658 1.00 44.41 343 GLY A C 1
ATOM 2790 O O . GLY A 1 343 ? 26.783 -35.202 -27.714 1.00 44.41 343 GLY A O 1
ATOM 2791 N N . ILE A 1 344 ? 25.774 -33.664 -28.994 1.00 52.12 344 ILE A N 1
ATOM 2792 C CA . ILE A 1 344 ? 24.509 -33.639 -28.248 1.00 52.12 344 ILE A CA 1
ATOM 2793 C C . ILE A 1 344 ? 23.639 -34.824 -28.682 1.00 52.12 344 ILE A C 1
ATOM 2795 O O . ILE A 1 344 ? 22.793 -34.715 -29.568 1.00 52.12 344 ILE A O 1
ATOM 2799 N N . ARG A 1 345 ? 23.842 -35.977 -28.038 1.00 52.84 345 ARG A N 1
ATOM 2800 C CA . ARG A 1 345 ? 23.064 -37.195 -28.309 1.00 52.8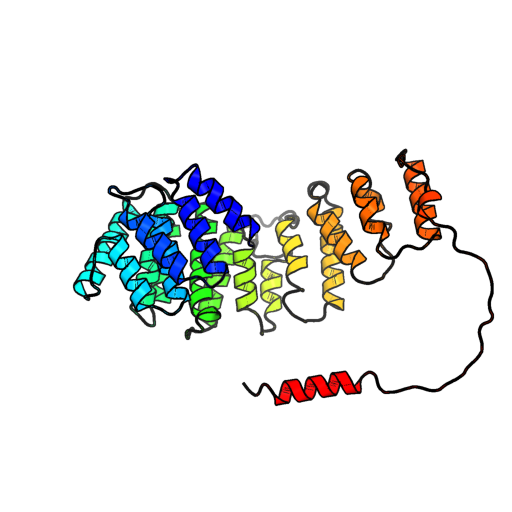4 345 ARG A CA 1
ATOM 2801 C C . ARG A 1 345 ? 21.605 -37.034 -27.870 1.00 52.84 345 ARG A C 1
ATOM 2803 O O . ARG A 1 345 ? 21.324 -36.782 -26.698 1.00 52.84 345 ARG A O 1
ATOM 2810 N N . LEU A 1 346 ? 20.676 -37.233 -28.804 1.00 52.53 346 LEU A N 1
ATOM 2811 C CA . LEU A 1 346 ? 19.263 -37.451 -28.495 1.00 52.53 346 LEU A CA 1
ATOM 2812 C C . LEU A 1 346 ? 19.043 -38.884 -27.994 1.00 52.53 346 LEU A C 1
ATOM 2814 O O . LEU A 1 346 ? 19.763 -39.807 -28.360 1.00 52.53 346 LEU A O 1
ATOM 2818 N N . HIS A 1 347 ? 18.034 -39.065 -27.143 1.00 43.53 347 HIS A N 1
ATOM 2819 C CA . HIS A 1 347 ? 17.760 -40.351 -26.487 1.00 43.53 347 HIS A CA 1
ATOM 2820 C C . HIS A 1 347 ? 16.961 -41.344 -27.355 1.00 43.53 347 HIS A C 1
ATOM 2822 O O . HIS A 1 347 ? 16.742 -42.475 -26.925 1.00 43.53 347 HIS A O 1
ATOM 2828 N N . HIS A 1 348 ? 16.477 -40.886 -28.514 1.00 51.22 348 HIS A N 1
ATOM 2829 C CA . HIS A 1 348 ? 15.606 -41.539 -29.504 1.00 51.22 348 HIS A CA 1
ATOM 2830 C C . HIS A 1 348 ? 16.005 -41.002 -30.896 1.00 51.22 348 HIS A C 1
ATOM 2832 O O . HIS A 1 348 ? 16.534 -39.886 -30.976 1.00 51.22 348 HIS A O 1
ATOM 2838 N N . GLY A 1 349 ? 15.746 -41.755 -31.970 1.00 49.53 349 GLY A N 1
ATOM 2839 C CA . GLY A 1 349 ? 16.092 -41.360 -33.343 1.00 49.53 349 GLY A CA 1
ATOM 2840 C C . GLY A 1 349 ? 15.261 -40.178 -33.861 1.00 49.53 349 GLY A C 1
ATOM 2841 O O . GLY A 1 349 ? 14.135 -39.959 -33.421 1.00 49.53 349 GLY A O 1
ATOM 2842 N N . LEU A 1 350 ? 15.797 -39.398 -34.808 1.00 46.03 350 LEU A N 1
ATOM 2843 C CA . LEU A 1 350 ? 15.053 -38.263 -35.377 1.00 46.03 350 LEU A CA 1
ATOM 2844 C C . LEU A 1 350 ? 13.919 -38.722 -36.314 1.00 46.03 350 LEU A C 1
ATOM 2846 O O . LEU A 1 350 ? 12.884 -38.068 -36.395 1.00 46.03 350 LEU A O 1
ATOM 2850 N N . GLU A 1 351 ? 14.090 -39.864 -36.980 1.00 47.41 351 GLU A N 1
ATOM 2851 C CA . GLU A 1 351 ? 13.131 -40.443 -37.933 1.00 47.41 351 GLU A CA 1
ATOM 2852 C C . GLU A 1 351 ? 11.852 -40.930 -37.235 1.00 47.41 351 GLU A C 1
ATOM 2854 O O . GLU A 1 351 ? 10.745 -40.641 -37.692 1.00 47.41 351 GLU A O 1
ATOM 2859 N N . GLU A 1 352 ? 11.998 -41.539 -36.051 1.00 51.12 352 GLU A N 1
ATOM 2860 C CA . GLU A 1 352 ? 10.909 -41.896 -35.122 1.00 51.12 352 GLU A CA 1
ATOM 2861 C C . GLU A 1 352 ? 10.055 -40.670 -34.731 1.00 51.12 352 GLU A C 1
ATOM 2863 O O . GLU A 1 352 ? 8.874 -40.780 -34.398 1.00 51.12 352 GLU A O 1
ATOM 2868 N N . TYR A 1 353 ? 10.632 -39.469 -34.828 1.00 49.78 353 TYR A N 1
ATOM 2869 C CA . TYR A 1 353 ? 9.947 -38.203 -34.606 1.00 49.78 353 TYR A CA 1
ATOM 2870 C C . TYR A 1 353 ? 9.421 -37.524 -35.882 1.00 49.78 353 TYR A C 1
ATOM 2872 O O . TYR A 1 353 ? 8.694 -36.538 -35.737 1.00 49.78 353 TYR A O 1
ATOM 2880 N N . ILE A 1 354 ? 9.742 -37.979 -37.095 1.00 47.12 354 ILE A N 1
ATOM 2881 C CA . ILE A 1 354 ? 9.314 -37.311 -38.339 1.00 47.12 354 ILE A CA 1
ATOM 2882 C C . ILE A 1 354 ? 7.942 -37.811 -38.812 1.00 47.12 354 ILE A C 1
ATOM 2884 O O . ILE A 1 354 ? 7.104 -36.978 -39.143 1.00 47.12 354 ILE A O 1
ATOM 2888 N N . GLY A 1 355 ? 7.670 -39.118 -38.724 1.00 39.19 355 GLY A N 1
ATOM 2889 C CA . GLY A 1 355 ? 6.351 -39.702 -39.012 1.00 39.19 355 GLY A CA 1
ATOM 2890 C C . GLY A 1 355 ? 6.021 -39.773 -40.509 1.00 39.19 355 GLY A C 1
ATOM 2891 O O . GLY A 1 355 ? 5.817 -38.753 -41.166 1.00 39.19 355 GLY A O 1
ATOM 2892 N N . ALA A 1 356 ? 5.960 -40.995 -41.046 1.00 39.47 356 ALA A N 1
ATOM 2893 C CA . ALA A 1 356 ? 5.814 -41.275 -42.476 1.00 39.47 356 ALA A CA 1
ATOM 2894 C C . ALA A 1 356 ? 4.650 -40.507 -43.136 1.00 39.47 356 ALA A C 1
ATOM 2896 O O . ALA A 1 356 ? 3.481 -40.821 -42.927 1.00 39.47 356 ALA A O 1
ATOM 2897 N N . THR A 1 357 ? 4.986 -39.504 -43.951 1.00 36.88 357 THR A N 1
ATOM 2898 C CA . THR A 1 357 ? 4.043 -38.711 -44.752 1.00 36.88 357 THR A CA 1
ATOM 2899 C C . THR A 1 357 ? 4.656 -38.415 -46.122 1.00 36.88 357 THR A C 1
ATOM 2901 O O . THR A 1 357 ? 5.685 -37.751 -46.231 1.00 36.88 357 THR A O 1
ATOM 2904 N N . GLY A 1 358 ? 4.025 -38.946 -47.174 1.00 29.86 358 GLY A N 1
ATOM 2905 C CA . GLY A 1 358 ? 4.560 -38.992 -48.539 1.00 29.86 358 GLY A CA 1
ATOM 2906 C C . GLY A 1 358 ? 4.845 -40.439 -48.976 1.00 29.86 358 GLY A C 1
ATOM 2907 O O . GLY A 1 358 ? 5.651 -41.110 -48.345 1.00 29.86 358 GLY A O 1
ATOM 2908 N N . ARG A 1 359 ? 4.229 -40.976 -50.035 1.00 31.50 359 ARG A N 1
ATOM 2909 C CA . ARG A 1 359 ? 3.275 -40.380 -50.988 1.00 31.50 359 ARG A CA 1
ATOM 2910 C C . ARG A 1 359 ? 2.194 -41.400 -51.351 1.00 31.50 359 ARG A C 1
ATOM 2912 O O . ARG A 1 359 ? 2.537 -42.481 -51.806 1.00 31.50 359 ARG A O 1
ATOM 2919 N N . GLU A 1 360 ? 0.938 -40.975 -51.316 1.00 29.38 360 GLU A N 1
ATOM 2920 C CA . GLU A 1 360 ? -0.045 -41.376 -52.327 1.00 29.38 360 GLU A CA 1
ATOM 2921 C C . GLU A 1 360 ? -0.625 -40.101 -52.944 1.00 29.38 360 GLU A C 1
ATOM 2923 O O . GLU A 1 360 ? -0.652 -39.045 -52.306 1.00 29.38 360 GLU A O 1
ATOM 2928 N N . SER A 1 361 ? -0.970 -40.171 -54.225 1.00 35.25 361 SER A N 1
ATOM 2929 C CA . SER A 1 361 ? -1.298 -39.015 -55.058 1.00 35.25 361 SER A CA 1
ATOM 2930 C C . SER A 1 361 ? -2.790 -38.928 -55.343 1.00 35.25 361 SER A C 1
ATOM 2932 O O . SER A 1 361 ? -3.424 -39.927 -55.673 1.00 35.25 361 SER A O 1
ATOM 2934 N N . SER A 1 362 ? -3.330 -37.714 -55.346 1.00 28.95 362 SER A N 1
ATOM 2935 C CA . SER A 1 362 ? -4.564 -37.387 -56.064 1.00 28.95 362 SER A CA 1
ATOM 2936 C C . SER A 1 362 ? -4.407 -36.012 -56.725 1.00 28.95 362 SER A C 1
ATOM 2938 O O . SER A 1 362 ? -3.598 -35.218 -56.231 1.00 28.95 362 SER A O 1
ATOM 2940 N N . PRO A 1 363 ? -5.068 -35.749 -57.869 1.00 31.12 363 PRO A N 1
ATOM 2941 C CA . PRO A 1 363 ? -4.785 -34.562 -58.670 1.00 31.12 363 PRO A CA 1
ATOM 2942 C C . PRO A 1 363 ? -5.289 -33.273 -58.018 1.00 31.12 363 PRO A C 1
ATOM 2944 O O . PRO A 1 363 ? -6.200 -33.293 -57.192 1.00 31.12 363 PRO A O 1
ATOM 2947 N N . ILE A 1 364 ? -4.705 -32.152 -58.438 1.00 34.03 364 ILE A N 1
ATOM 2948 C CA . ILE A 1 364 ? -5.304 -30.829 -58.262 1.00 34.03 364 ILE A CA 1
ATOM 2949 C C . ILE A 1 364 ? -6.308 -30.650 -59.403 1.00 34.03 364 ILE A C 1
ATOM 2951 O O . ILE A 1 364 ? -5.969 -30.926 -60.552 1.00 34.03 364 ILE A O 1
ATOM 2955 N N . ASP A 1 365 ? -7.519 -30.218 -59.067 1.00 29.09 365 ASP A N 1
ATOM 2956 C CA . ASP A 1 365 ? -8.530 -29.773 -60.025 1.00 29.09 365 ASP A CA 1
ATOM 2957 C C . ASP A 1 365 ? -8.433 -28.242 -60.146 1.00 29.09 365 ASP A C 1
ATOM 2959 O O . ASP A 1 365 ? -8.337 -27.547 -59.129 1.00 29.09 365 ASP A O 1
ATOM 2963 N N . GLU A 1 366 ? -8.377 -27.715 -61.369 1.00 38.41 366 GLU A N 1
ATOM 2964 C CA . GLU A 1 366 ? -8.116 -26.292 -61.629 1.00 38.41 366 GLU A CA 1
ATOM 2965 C C . GLU A 1 366 ? -9.433 -25.510 -61.728 1.00 38.41 366 GLU A C 1
ATOM 2967 O O . GLU A 1 366 ? -9.996 -25.317 -62.802 1.00 38.41 366 GLU A O 1
ATOM 2972 N N . GLY A 1 367 ? -9.931 -25.062 -60.572 1.00 29.80 367 GLY A N 1
ATOM 2973 C CA . GLY A 1 367 ? -11.093 -24.177 -60.471 1.00 29.80 367 GLY A CA 1
ATOM 2974 C C . GLY A 1 367 ? -10.694 -22.713 -60.289 1.00 29.80 367 GLY A C 1
ATOM 2975 O O . GLY A 1 367 ? -10.472 -22.276 -59.160 1.00 29.80 367 GLY A O 1
ATOM 2976 N N . GLU A 1 368 ? -10.637 -21.946 -61.379 1.00 38.75 368 GLU A N 1
ATOM 2977 C CA . GLU A 1 368 ? -10.599 -20.480 -61.303 1.00 38.75 368 GLU A CA 1
ATOM 2978 C C . GLU A 1 368 ? -11.945 -19.947 -60.777 1.00 38.75 368 GLU A C 1
ATOM 2980 O O . GLU A 1 368 ? -13.015 -20.373 -61.213 1.00 38.75 368 GLU A O 1
ATOM 2985 N N . GLY A 1 369 ? -11.896 -19.015 -59.824 1.00 32.41 369 GLY A N 1
ATOM 2986 C CA . GLY A 1 369 ? -13.081 -18.419 -59.209 1.00 32.41 369 GLY A CA 1
ATOM 2987 C C . GLY A 1 369 ? -12.737 -17.096 -58.535 1.00 32.41 369 GLY A C 1
ATOM 2988 O O . GLY A 1 369 ? -11.971 -17.064 -57.573 1.00 32.41 369 GLY A O 1
ATOM 2989 N N . GLU A 1 370 ? -13.279 -16.005 -59.071 1.00 42.53 370 GLU A N 1
ATOM 2990 C CA . GLU A 1 370 ? -13.046 -14.642 -58.587 1.00 42.53 370 GLU A CA 1
ATOM 2991 C C . GLU A 1 370 ? -13.707 -14.412 -57.214 1.00 42.53 370 GLU A C 1
ATOM 2993 O O . GLU A 1 370 ? -14.747 -14.992 -56.899 1.00 42.53 370 GLU A O 1
ATOM 2998 N N . GLY A 1 371 ? -13.095 -13.567 -56.377 1.00 34.53 371 GLY A N 1
ATOM 2999 C CA . GLY A 1 371 ? -13.504 -13.399 -54.977 1.00 34.53 371 GLY A CA 1
ATOM 3000 C C . GLY A 1 371 ? -12.781 -12.262 -54.255 1.00 34.53 371 GLY A C 1
ATOM 3001 O O . GLY A 1 371 ? -12.239 -12.457 -53.167 1.00 34.53 371 GLY A O 1
ATOM 3002 N N . GLU A 1 372 ? -12.720 -11.083 -54.874 1.00 41.03 372 GLU A N 1
ATOM 3003 C CA . GLU A 1 372 ? -12.202 -9.870 -54.232 1.00 41.03 372 GLU A CA 1
ATOM 3004 C C . GLU A 1 372 ? -13.231 -9.262 -53.253 1.00 41.03 372 GLU A C 1
ATOM 3006 O O . GLU A 1 372 ? -14.433 -9.313 -53.499 1.00 41.03 372 GLU A O 1
ATOM 3011 N N . GLY A 1 373 ? -12.766 -8.605 -52.180 1.00 46.09 373 GLY A N 1
ATOM 3012 C CA . GLY A 1 373 ? -13.491 -7.458 -51.602 1.00 46.09 373 GLY A CA 1
ATOM 3013 C C . GLY A 1 373 ? -14.077 -7.539 -50.182 1.00 46.09 373 GLY A C 1
ATOM 3014 O O . GLY A 1 373 ? -14.230 -6.490 -49.574 1.00 46.09 373 GLY A O 1
ATOM 3015 N N . GLU A 1 374 ? -14.358 -8.701 -49.580 1.00 44.69 374 GLU A N 1
ATOM 3016 C CA . GLU A 1 374 ? -15.132 -8.735 -48.305 1.00 44.69 374 GLU A CA 1
ATOM 3017 C C . GLU A 1 374 ? -14.306 -8.631 -46.995 1.00 44.69 374 GLU A C 1
ATOM 3019 O O . GLU A 1 374 ? -14.838 -8.788 -45.894 1.00 44.69 374 GLU A O 1
ATOM 3024 N N . GLY A 1 375 ? -12.993 -8.389 -47.075 1.00 43.22 375 GLY A N 1
ATOM 3025 C CA . GLY A 1 375 ? -12.088 -8.470 -45.916 1.00 43.22 375 GLY A CA 1
ATOM 3026 C C . GLY A 1 375 ? -11.932 -7.197 -45.070 1.00 43.22 375 GLY A C 1
ATOM 3027 O O . GLY A 1 375 ? -11.668 -7.301 -43.870 1.00 43.22 375 GLY A O 1
ATOM 3028 N N . GLU A 1 376 ? -12.050 -6.009 -45.670 1.00 45.09 376 GLU A N 1
ATOM 3029 C CA . GLU A 1 376 ? -11.713 -4.735 -45.005 1.00 45.09 376 GLU A CA 1
ATOM 3030 C C . GLU A 1 376 ? -12.958 -4.012 -44.458 1.00 45.09 376 GLU A C 1
ATOM 3032 O O . GLU A 1 376 ? -12.928 -3.531 -43.321 1.00 45.09 376 GLU A O 1
ATOM 3037 N N . ASP A 1 377 ? -14.085 -4.064 -45.177 1.00 50.22 377 ASP A N 1
ATOM 3038 C CA . ASP A 1 377 ? -15.384 -3.491 -44.786 1.00 50.22 377 ASP A CA 1
ATOM 3039 C C . ASP A 1 377 ? -15.845 -3.902 -43.380 1.00 50.22 377 ASP A C 1
ATOM 3041 O O . ASP A 1 377 ? -16.407 -3.091 -42.645 1.00 50.22 377 ASP A O 1
ATOM 3045 N N . ILE A 1 378 ? -15.598 -5.152 -42.973 1.00 53.00 378 ILE A N 1
ATOM 3046 C CA . ILE A 1 378 ? -15.990 -5.658 -41.646 1.00 53.00 378 ILE A CA 1
ATOM 3047 C C . ILE A 1 378 ? -15.227 -4.916 -40.536 1.00 53.00 378 ILE A C 1
ATOM 3049 O O . ILE A 1 378 ? -15.816 -4.553 -39.520 1.00 53.00 378 ILE A O 1
ATOM 3053 N N . LEU A 1 379 ? -13.933 -4.642 -40.738 1.00 52.66 379 LEU A N 1
ATOM 3054 C CA . LEU A 1 379 ? -13.086 -3.960 -39.754 1.00 52.66 379 LEU A CA 1
ATOM 3055 C C . LEU A 1 379 ? -13.366 -2.455 -39.678 1.00 52.66 379 LEU A C 1
ATOM 3057 O O . LEU A 1 379 ? -13.299 -1.883 -38.588 1.00 52.66 379 LEU A O 1
ATOM 3061 N N . GLU A 1 380 ? -13.691 -1.810 -40.801 1.00 56.78 380 GLU A N 1
ATOM 3062 C CA . GLU A 1 380 ? -14.110 -0.404 -40.798 1.00 56.78 380 GLU A CA 1
ATOM 3063 C C . GLU A 1 380 ? -15.488 -0.247 -40.133 1.00 56.78 380 GLU A C 1
ATOM 3065 O O . GLU A 1 380 ? -15.661 0.613 -39.270 1.00 56.78 380 GLU A O 1
ATOM 3070 N N . LYS A 1 381 ? -16.434 -1.146 -40.427 1.00 57.56 381 LYS A N 1
ATOM 3071 C CA . LYS A 1 381 ? -17.782 -1.165 -39.840 1.00 57.56 381 LYS A CA 1
ATOM 3072 C C . LYS A 1 381 ? -17.778 -1.438 -38.333 1.00 57.56 381 LYS A C 1
ATOM 3074 O O . LYS A 1 381 ? -18.419 -0.697 -37.587 1.00 57.56 381 LYS A O 1
ATOM 3079 N N . ASP A 1 382 ? -16.992 -2.414 -37.868 1.00 60.62 382 ASP A N 1
ATOM 3080 C CA . ASP A 1 382 ? -16.749 -2.637 -36.434 1.00 60.62 382 ASP A CA 1
ATOM 3081 C C . ASP A 1 382 ? -16.155 -1.379 -35.770 1.00 60.62 382 ASP A C 1
ATOM 3083 O O . ASP A 1 382 ? -16.531 -1.023 -34.651 1.00 60.62 382 ASP A O 1
ATOM 3087 N N . ALA A 1 383 ? -15.247 -0.668 -36.453 1.00 61.78 383 ALA A N 1
ATOM 3088 C CA . ALA A 1 383 ? -14.651 0.563 -35.940 1.00 61.78 383 ALA A CA 1
ATOM 3089 C C . ALA A 1 383 ? -15.634 1.750 -35.918 1.00 61.78 383 ALA A C 1
ATOM 3091 O O . ALA A 1 383 ? -15.543 2.585 -35.013 1.00 61.78 383 ALA A O 1
ATOM 3092 N N . GLU A 1 384 ? -16.572 1.842 -36.863 1.00 60.06 384 GLU A N 1
ATOM 3093 C CA . GLU A 1 384 ? -17.644 2.842 -36.845 1.00 60.06 384 GLU A CA 1
ATOM 3094 C C . GLU A 1 384 ? -18.642 2.592 -35.711 1.00 60.06 384 GLU A C 1
ATOM 3096 O O . GLU A 1 384 ? -18.906 3.508 -34.927 1.00 60.06 384 GLU A O 1
ATOM 3101 N N . ASP A 1 385 ? -19.135 1.362 -35.544 1.00 60.44 385 ASP A N 1
ATOM 3102 C CA . ASP A 1 385 ? -20.055 1.045 -34.447 1.00 60.44 385 ASP A CA 1
ATOM 3103 C C . ASP A 1 385 ? -19.374 1.197 -33.072 1.00 60.44 385 ASP A C 1
ATOM 3105 O O . ASP A 1 385 ? -20.005 1.677 -32.128 1.00 60.44 385 ASP A O 1
ATOM 3109 N N . TYR A 1 386 ? -18.062 0.946 -32.949 1.00 55.38 386 TYR A N 1
ATOM 3110 C CA . TYR A 1 386 ? -17.324 1.249 -31.713 1.00 55.38 386 TYR A CA 1
ATOM 3111 C C . TYR A 1 386 ? -17.253 2.758 -31.406 1.00 55.38 386 TYR A C 1
ATOM 3113 O O . TYR A 1 386 ? -17.367 3.152 -30.243 1.00 55.38 386 TYR A O 1
ATOM 3121 N N . ARG A 1 387 ? -17.110 3.624 -32.426 1.00 63.69 387 ARG A N 1
ATOM 3122 C CA . ARG A 1 387 ? -17.208 5.095 -32.261 1.00 63.69 387 ARG A CA 1
ATOM 3123 C C . ARG A 1 387 ? -18.632 5.517 -31.883 1.00 63.69 387 ARG A C 1
ATOM 3125 O O . ARG A 1 387 ? -18.809 6.457 -31.113 1.00 63.69 387 ARG A O 1
ATOM 3132 N N . ARG A 1 388 ? -19.642 4.820 -32.410 1.00 60.84 388 ARG A N 1
ATOM 3133 C CA . ARG A 1 388 ? -21.071 5.101 -32.201 1.00 60.84 388 ARG A CA 1
ATOM 3134 C C . ARG A 1 388 ? -21.575 4.685 -30.815 1.00 60.84 388 ARG A C 1
ATOM 3136 O O . ARG A 1 388 ? -22.455 5.343 -30.266 1.00 60.84 388 ARG A O 1
ATOM 3143 N N . LEU A 1 389 ? -21.008 3.620 -30.246 1.00 54.75 389 LEU A N 1
ATOM 3144 C CA . LEU A 1 389 ? -21.384 3.055 -28.944 1.00 54.75 389 LEU A CA 1
ATOM 3145 C C . LEU A 1 389 ? -20.637 3.670 -27.743 1.00 54.75 389 LEU A C 1
ATOM 3147 O O . LEU A 1 389 ? -21.037 3.427 -26.604 1.00 54.75 389 LEU A O 1
ATOM 3151 N N . ALA A 1 390 ? -19.591 4.476 -27.963 1.00 49.53 390 ALA A N 1
ATOM 3152 C CA . ALA A 1 390 ? -18.773 5.079 -26.901 1.00 49.53 390 ALA A CA 1
ATOM 3153 C C . ALA A 1 390 ? -18.692 6.628 -26.966 1.00 49.53 390 ALA A C 1
ATOM 3155 O O . ALA A 1 390 ? -17.617 7.178 -27.208 1.00 49.53 390 ALA A O 1
ATOM 3156 N N . PRO A 1 391 ? -19.797 7.366 -26.723 1.00 38.22 391 PRO A N 1
ATOM 3157 C CA . PRO A 1 391 ? -19.833 8.831 -26.815 1.00 38.22 391 PRO A CA 1
ATOM 3158 C C . PRO A 1 391 ? -19.325 9.589 -25.560 1.00 38.22 391 PRO A C 1
ATOM 3160 O O . PRO A 1 391 ? -19.793 10.701 -25.312 1.00 38.22 391 PRO A O 1
ATOM 3163 N N . PHE A 1 392 ? -18.398 9.023 -24.764 1.00 43.56 392 PHE A N 1
ATOM 3164 C CA . PHE A 1 392 ? -17.795 9.658 -23.567 1.00 43.56 392 PHE A CA 1
ATOM 3165 C C . PHE A 1 392 ? -16.344 9.216 -23.299 1.00 43.56 392 PHE A C 1
ATOM 3167 O O . PHE A 1 392 ? -16.112 7.988 -23.225 1.00 43.56 392 PHE A O 1
#

pLDDT: mean 70.11, std 20.47, range [28.95, 97.0]

Sequence (392 aa):
MLSALKLSRTLLSTTRDSLQLWAAHAQLERLRGKENEARRIFETVLSSSSSPRLAEARLWWIWAEMEWLADQDKAAQLVILRSVGILSGGPTNILKAKRLLEERTVSEKDWKDREAWICLLALLDILLSPRGLEEAMRRLRRYIEENSLEGVQRESAWVRILLFAWKHSVLLKRQLQRNKLRGFFEEGVIDMERGGRMNSVILGTFLESEKGKSVWGRTRALTGESGLSGRNQSGRRADAIVKGLKRRIWEVWLPGWEQTDWKTEKERIRSSLATAVADPRQIRCIFSERTTINLKLGRGHRPFYGVSMRSLRFDAKNLKRLKKLVFKATELGAWADTMVERGIRLHHGLEEYIGATGRESSPIDEGEGEGEGEGEDILEKDAEDYRRLAPF

Organism: NCBI:txid1419009

InterPro domains:
  IPR011990 Tetratricopeptide-like helical domain superfamily [SSF48452] (6-119)
  IPR013633 siRNA-mediated silencing protein NRDE-2 [PTHR13471] (4-350)

Foldseek 3Di:
DVVVLVVLVVVCVVPVLPPVSLLVNLVVCVVVVNNVVSVVSLVVNLVPDPDDDPCNLVSLLSNLVSCVLVVNLVVSLQSLLVSQPHRDDDPVSLVVSLVSLVVCLVPDPDLVSNLSSLLSNLSSQVSPDLCSLVVSLVSLVCVCVVVVDADPSLQVSLLSNLVSLCSQCPSVVHDDDLVVNLVSLVVSLVVCVVRVHHDPSSVVSNLVSCPPDPVVVVVCCCLDQNNPPDCPPVNDDDPRPLRPPVSLVCLLVNCVSDPPDCVVSLVVSVVSLVSQCVDPVNVPDPVSLVSNQCSVQVDDDDPNCPRCLPVVPDDPPCPVVCLVDDDDPVRVVVVVVSCVVVVNDDPDDVVVVPDDDDDDDDDDDDDDDDDDDDPVVVVVVVVVVVCVVDPD